Protein 2A38 (pdb70)

Foldseek 3Di:
DDFFWKDWPFFWEADEEEAQAKDKTKTAMDGPPFWDKFKAFPPHTDDCVNQNQWDWDAPPRMTMIMRRGDHQVPWHKMKMWTGDPVYIDMGIYTYHYDYDWDWKDWPDFWEADEEEFFDKDKTKTFIDIPVRKDKFKDFQRHTDDDDPQWHWDDDHRMIMIIGRTDHQVRWGKMKMWIGDPVDIDMGIYTYGYD/DDWFWKDWPFFWEAAEAEAFAKDKTKTFIDIPPFWDKFKDFPNHTDDCVVAPPWDWDADPRMTMTMHHGDHQVNWHKMKMKTGDDVGIDMGIYTYHYDHDWFWKDWPAFFEADAEEFFDKDKTKTFIDTVPFWDKFKAWQRHTDDADQQWHWDDDHSMIMTIGNTDHQVRWTKMKMWTGDPVDIDMGIYTYHYD/DDWFWKDWPAFWEAEEEEAFAKDKTKTAMDTPPFWDKFKDDPRDTDDCVRQPPWDWDDDDSMTMIMHHGHHQVNWDKMKMWTGDPVGIDMGMYTYHYDHDWFWKDWPAFWEADEEEFFAKDKTKIFIDTVPFWDKFKDFQRHGDDDDPQWDWDDDHRMIMIMGRTDHQVRWGKMKMKTGDPPYIDMHIYTYGYD

Sequence (582 aa):
MTTQAPTFTQPLQSVVVLEGSTATFEAHISGFPVPEVSWFRDGQVISTSTLPGVQISFSDGRAKLTIPAVTKANSGRYSLKATNGSGQATSTAELLVKAETAPPNFVQRLQSMTVRQGSQVRLQVRVTGIPTPVVKFYRDGAEIQSSLDFQISQEGDLYSLLIAEAYPEDSGTYSVNATNSVGRATSTAELLVQMTTQAPTFTQPLQSVVVLEGSTATFEAHISGFPVPEVSWFRDGQVISTSTLPGVQISFSDGRAKLTIPAVTKANSGRYSLKATNGSGQATSTAELLVKAETAPPNFVQRLQSMTVRQGSQVRLQVRVTGIPTPVVKFYRDGAEIQSSLDFQISQEGDLYSLLIAEAYPEDSGTYSVNATNSVGRATSTAELLVQMTTQAPTFTQPLQSVVVLEGSTATFEAHISGFPVPEVSWFRDGQVISTSTLPGVQISFSDGRAKLTIPAVTKANSGRYSLKATNGSGQATSTAELLVKAETAPPNFVQRLQSMTVRQGSQVRLQVRVTGIPTPVVKFYRDGAEIQSSLDFQISQEGDLYSLLIAEAYPEDSGTYSVNATNSVGRATSTAELLVQ

Nearest PDB structures (foldseek):
  1ya5-assembly1_B  TM=7.330E-01  e=1.307E-39  Homo sapiens
  6sdb-assembly4_D  TM=9.799E-01  e=5.082E-18  Homo sapiens
  2rjm-assembly1_A  TM=4.992E-01  e=3.955E-24  Oryctolagus cuniculus
  2rik-assembly1_A  TM=5.000E-01  e=7.790E-24  Oryctolagus cuniculus
  8p35-assembly1_A  TM=9.309E-01  e=1.216E-11  Homo sapiens

B-factor: mean 29.15, std 10.96, range [8.26, 75.5]

Secondary structure (DSSP, 8-state):
---EEEEEEE----EEEETTS-EEEEEEEEEESPPEEEEEESSSB--TTTSTT-EEEEETTEEEEEESS--GGG-EEEEEEEEETTEEEEEEEEEEEEPP-EEEEEEE----EEE-TTEEEEEEEEEEEESPPEEEEEETTEE---SSSEEEEEETTEEEEEEEEE-GGG-EEEEEEEEETTEEEEEEEEEEE-/---EEEEEEE----EEEETTS-EEEEEEEEEESPPEEEEEESSSB--TTTSTT-EEEEETTEEEEEESS--GGG-EEEEEEEEETTEEEEEEEEEEEESS-EEEEEEE----EEE-TT--EEEEEEEEEESPPEEEEEETTEEP---SSSEEEEETTEEEEEESS--GGG-EEEEEEEEETTEEEEEEEEEEE-/---EEEEEEE----EEEETTS-EEEEEEEEEESPPEEEEEETTEE--TTTSTT-EEEEETTEEEEEESS--GGG-EEEEEEEEETTEEEEEEEEEEEESB-EEEEEEE----EEE-TT--EEEEEEEEEESPPEEEEEETTEEPPPSSSEEEEEETTEEEEEESS--GGG-EEEEEEEEETTEEEEEEEEEEE-

Organism: Homo sapiens (NCBI:txid9606)

CATH classification: 2.60.40.10 (+1 more: 2.60.40.10)

Radius of gyration: 36.1 Å; Cα contacts (8 Å, |Δi|>4): 1527; chains: 3; bounding box: 76×88×104 Å

InterPro domains:
  IPR000719 Protein kinase domain [PF00069] (32179-32432)
  IPR000719 Protein kinase domain [PS50011] (32178-32432)
  IPR003598 Immunoglobulin subtype 2 [SM00408] (18-87)
  IPR003598 Immunoglobulin subtype 2 [SM00408] (116-183)
  IPR003598 Immunoglobulin subtype 2 [SM00408] (955-1022)
  IPR003598 Immunoglobulin subtype 2 [SM00408] (1094-1163)
  IPR003598 Immunoglobulin subtype 2 [SM00408] (1303-1371)
  IPR003598 Immunoglobulin subtype 2 [SM00408] (1469-1537)
  IPR003598 Immunoglobulin subtype 2 [SM00408] (1568-1637)
  IPR003598 Immunoglobulin subtype 2 [SM00408] (1853-1919)
  IPR003598 Immunoglobulin subtype 2 [SM00408] (2187-2253)
  IPR003598 Immunoglobulin subtype 2 [SM00408] (2279-2345)
  IPR003598 Immunoglobulin subtype 2 [SM00408] (2457-2523)
  IPR003598 Immunoglobulin subtype 2 [SM00408] (2632-2698)
  IPR003598 Immunoglobulin subtype 2 [SM00408] (3070-3136)
  IPR003598 Immunoglobulin subtype 2 [SM00408] (3251-3318)
  IPR003598 Immunoglobulin subtype 2 [SM00408] (3357-3423)
  IPR003598 Immunoglobulin subtype 2 [SM00408] (3515-3582)
  IPR003598 Immunoglobulin subtype 2 [SM00408] (3633-3701)
  IPR003598 Immunoglobulin subtype 2 [SM00408] (4301-4367)

GO terms:
  GO:0004713 protein tyrosine kinase activity (F, IDA)
  GO:0035995 detection of muscle stretch (P, IDA)
  GO:0030018 Z disc (C, IDA)
  GO:0005576 extracellular region (C, TAS)
  GO:0005829 cytosol (C, TAS)
  GO:0042802 identical protein binding (F, IPI)
  GO:0005515 protein binding (F, IPI)
  GO:0051015 actin filament binding (F, IDA)
  GO:0097493 structural molecule activity conferring elasticity (F, IDA)
  GO:0004674 protein serine/threonine kinase activity (F, IDA)
  GO:0031674 I band (C, IDA)
  GO:0005509 calcium ion binding (F, IDA)
  GO:0000794 condensed nuclear chromosome (C, IDA)
  GO:0005865 striated muscle thin filament (C, IDA)
  GO:0031430 M band (C, IDA)
  GO:0042805 actinin binding (F, IDA)
  GO:0051592 response to calcium ion (P, IDA)
  GO:0007076 mitotic chromosome condensation (P, IEP)
  GO:0097493 structural molecule activity conferring elasticity (F, TAS)
  GO:0035995 detection of muscle stretch (P, TAS)

Solvent-accessible surface area: 30544 Å² total; per-residue (Å²): 195,105,86,83,43,14,55,39,82,99,65,10,129,78,49,97,12,85,44,46,45,93,3,59,3,53,0,61,10,38,14,68,76,104,6,146,39,39,6,41,53,92,71,126,84,8,42,98,94,83,11,101,44,7,109,76,59,69,70,146,24,101,0,50,1,22,4,51,65,2,66,115,80,18,32,23,161,0,19,0,76,0,54,23,86,59,28,113,18,70,12,69,6,87,0,90,15,122,33,66,75,34,78,9,81,19,93,64,166,13,119,75,15,49,0,83,98,14,0,21,0,60,5,47,0,87,4,50,17,73,63,108,11,90,20,94,10,54,78,93,65,65,99,17,144,78,60,117,42,28,85,59,50,98,148,55,62,44,22,8,1,31,0,26,14,0,47,62,119,19,33,13,44,3,23,0,39,0,53,24,97,69,25,178,22,76,6,82,8,73,1,80,12,120,179,109,83,76,40,1,49,32,87,53,78,12,50,72,34,65,14,49,81,52,41,84,4,62,3,57,1,32,12,43,27,76,67,114,8,148,34,37,4,25,65,77,72,115,89,14,42,96,96,94,26,104,41,5,122,72,62,63,75,143,22,101,0,78,0,25,2,50,56,1,69,108,76,22,28,27,102,0,21,0,73,0,55,20,78,30,3,50,0,12,8,38,6,98,2,78,1,90,76,136,59,37,76,9,84,18,92,73,112,10,124,75,56,93,28,178,100,35,40,119,1,116,7,54,0,70,5,52,12,10,60,113,8,93,20,88,7,52,62,92,63,66,83,19,124,63,60,171,83,26,76,46,48,93,55,44,34,40,21,12,0,29,1,52,104,0,82,49,124,12,35,10,54,2,18,0,24,0,33,19,102,68,20,173,21,74,1,74,7,61,2,83,9,141,194,114,85,110,33,7,61,34,87,53,67,10,76,63,28,64,9,32,38,50,46,84,3,48,2,40,0,18,12,42,24,64,69,102,7,141,33,36,4,36,59,132,64,129,78,8,45,87,109,74,25,106,45,7,127,72,60,65,74,107,22,33,0,35,0,25,3,48,58,1,22,118,86,18,41,26,159,0,21,0,71,0,55,20,84,55,24,112,18,66,11,66,11,69,1,66,8,92,34,78,25,39,76,10,80,16,92,68,121,12,140,74,62,82,24,178,103,35,43,117,2,137,7,38,0,75,2,49,12,20,58,104,6,84,8,66,6,40,65,80,65,61,97,19,103,8,38,59,82,28,21,11,29,46,42,44,56,37,12,10,1,49,0,31,92,0,86,57,140,13,27,12,54,4,20,0,50,0,61,17,100,29,27,202,26,68,1,82,6,86,3,95,4,124

Structure (mmCIF, N/CA/C/O backbone):
data_2A38
#
_entry.id   2A38
#
_cell.length_a   55.406
_cell.length_b   56.294
_cell.length_c   74.414
_cell.angle_alpha   71.96
_cell.angle_beta   88.49
_cell.angle_gamma   75.41
#
_symmetry.space_group_name_H-M   'P 1'
#
loop_
_entity.id
_entity.type
_entity.pdbx_description
1 polymer Titin
2 non-polymer 'CADMIUM ION'
3 water water
#
loop_
_atom_site.group_PDB
_atom_site.id
_atom_site.type_symbol
_atom_site.label_atom_id
_atom_site.label_alt_id
_atom_site.label_comp_id
_atom_site.label_asym_id
_atom_site.label_entity_id
_atom_site.label_seq_id
_atom_site.pdbx_PDB_ins_code
_atom_site.Cartn_x
_atom_site.Cartn_y
_atom_site.Cartn_z
_atom_site.occupancy
_atom_site.B_iso_or_equiv
_atom_site.auth_seq_id
_atom_site.auth_comp_id
_atom_site.auth_asym_id
_atom_site.auth_atom_id
_atom_site.pdbx_PDB_model_num
ATOM 1 N N . MET A 1 1 ? -2.613 -0.925 -25.186 1.00 57.38 1 MET A N 1
ATOM 2 C CA . MET A 1 1 ? -3.412 -2.069 -24.669 1.00 55.69 1 MET A CA 1
ATOM 3 C C . MET A 1 1 ? -4.723 -1.612 -24.045 1.00 53.44 1 MET A C 1
ATOM 4 O O . MET A 1 1 ? -5.098 -0.443 -24.143 1.00 53.62 1 MET A O 1
ATOM 9 N N . THR A 1 2 ? -5.408 -2.539 -23.389 1.00 50.46 2 THR A N 1
ATOM 10 C CA . THR A 1 2 ? -6.710 -2.268 -22.784 1.00 47.67 2 THR A CA 1
ATOM 11 C C . THR A 1 2 ? -6.731 -1.471 -21.489 1.00 43.60 2 THR A C 1
ATOM 12 O O . THR A 1 2 ? -5.939 -1.731 -20.578 1.00 43.15 2 THR A O 1
ATOM 16 N N . THR A 1 3 ? -7.650 -0.507 -21.411 1.00 38.62 3 THR A N 1
ATOM 17 C CA . THR A 1 3 ? -7.816 0.275 -20.192 1.00 35.12 3 THR A CA 1
ATOM 18 C C . THR A 1 3 ? -8.402 -0.738 -19.213 1.00 33.29 3 THR A C 1
ATOM 19 O O . THR A 1 3 ? -9.150 -1.632 -19.610 1.00 32.45 3 THR A O 1
ATOM 23 N N . GLN A 1 4 ? -8.082 -0.602 -17.936 1.00 30.67 4 GLN A N 1
ATOM 24 C CA . GLN A 1 4 ? -8.564 -1.564 -16.969 1.00 27.61 4 GLN A CA 1
ATOM 25 C C . GLN A 1 4 ? -8.632 -0.981 -15.568 1.00 24.22 4 GLN A C 1
ATOM 26 O O . GLN A 1 4 ? -7.683 -0.343 -15.109 1.00 21.81 4 GLN A O 1
ATOM 32 N N . ALA A 1 5 ? -9.768 -1.189 -14.905 1.00 21.97 5 ALA A N 1
ATOM 33 C CA . ALA A 1 5 ? -9.973 -0.690 -13.549 1.00 20.38 5 ALA A CA 1
ATOM 34 C C . ALA A 1 5 ? -8.910 -1.310 -12.644 1.00 19.34 5 ALA A C 1
ATOM 35 O O . ALA A 1 5 ? -8.353 -2.363 -12.961 1.00 19.44 5 ALA A O 1
ATOM 37 N N . PRO A 1 6 ? -8.611 -0.664 -11.507 1.00 18.95 6 PRO A N 1
ATOM 38 C CA . PRO A 1 6 ? -7.602 -1.171 -10.577 1.00 18.37 6 PRO A CA 1
ATOM 39 C C . PRO A 1 6 ? -7.961 -2.525 -9.987 1.00 18.55 6 PRO A C 1
ATOM 40 O O . PRO A 1 6 ? -9.120 -2.796 -9.689 1.00 18.32 6 PRO A O 1
ATOM 44 N N . THR A 1 7 ? -6.951 -3.360 -9.792 1.00 19.01 7 THR A N 1
ATOM 45 C CA . THR A 1 7 ? -7.154 -4.694 -9.244 1.00 21.31 7 THR A CA 1
ATOM 46 C C . THR A 1 7 ? -5.927 -5.071 -8.423 1.00 20.85 7 THR A C 1
ATOM 47 O O . THR A 1 7 ? -4.803 -4.680 -8.759 1.00 19.46 7 THR A O 1
ATOM 51 N N . PHE A 1 8 ? -6.140 -5.814 -7.342 1.00 18.75 8 PHE A N 1
ATOM 52 C CA . PHE A 1 8 ? -5.020 -6.258 -6.536 1.00 17.89 8 PHE A CA 1
ATOM 53 C C . PHE A 1 8 ? -4.677 -7.677 -6.935 1.00 18.50 8 PHE A C 1
ATOM 54 O O . PHE A 1 8 ? -5.450 -8.596 -6.696 1.00 19.26 8 PHE A O 1
ATOM 62 N N . THR A 1 9 ? -3.529 -7.861 -7.567 1.00 19.17 9 THR A N 1
ATOM 63 C CA . THR A 1 9 ? -3.149 -9.206 -7.950 1.00 20.83 9 THR A CA 1
ATOM 64 C C . THR A 1 9 ? -2.586 -9.913 -6.718 1.00 20.08 9 THR A C 1
ATOM 65 O O . THR A 1 9 ? -2.486 -11.135 -6.681 1.00 21.80 9 THR A O 1
ATOM 69 N N . GLN A 1 10 ? -2.231 -9.121 -5.711 1.00 20.71 10 GLN A N 1
ATOM 70 C CA . GLN A 1 10 ? -1.722 -9.615 -4.425 1.00 20.60 10 GLN A CA 1
ATOM 71 C C . GLN A 1 10 ? -2.254 -8.637 -3.389 1.00 20.95 10 GLN A C 1
ATOM 72 O O . GLN A 1 10 ? -1.865 -7.469 -3.370 1.00 21.00 10 GLN A O 1
ATOM 78 N N . PRO A 1 11 ? -3.166 -9.095 -2.518 1.00 21.29 11 PRO A N 1
ATOM 79 C CA . PRO A 1 11 ? -3.724 -8.197 -1.503 1.00 20.84 11 PRO A CA 1
ATOM 80 C C . PRO A 1 11 ? -2.819 -8.006 -0.301 1.00 21.37 11 PRO A C 1
ATOM 81 O O . PRO A 1 11 ? -1.797 -8.681 -0.162 1.00 19.98 11 PRO A O 1
ATOM 85 N N . LEU A 1 12 ? -3.202 -7.071 0.560 1.00 22.24 12 LEU A N 1
ATOM 86 C CA . LEU A 1 12 ? -2.446 -6.808 1.769 1.00 24.88 12 LEU A CA 1
ATOM 87 C C . LEU A 1 12 ? -2.701 -7.975 2.705 1.00 28.29 12 LEU A C 1
ATOM 88 O O . LEU A 1 12 ? -3.824 -8.483 2.767 1.00 28.56 12 LEU A O 1
ATOM 93 N N . GLN A 1 13 ? -1.664 -8.402 3.421 1.00 31.00 13 GLN A N 1
ATOM 94 C CA . GLN A 1 13 ? -1.802 -9.496 4.375 1.00 34.52 13 GLN A CA 1
ATOM 95 C C . GLN A 1 13 ? -1.635 -8.948 5.791 1.00 34.03 13 GLN A C 1
ATOM 96 O O . GLN A 1 13 ? -0.681 -8.224 6.080 1.00 34.37 13 GLN A O 1
ATOM 102 N N . SER A 1 14 ? -2.582 -9.268 6.665 1.00 34.74 14 SER A N 1
ATOM 103 C CA . SER A 1 14 ? -2.504 -8.818 8.046 1.00 35.51 14 SER A CA 1
ATOM 104 C C . SER A 1 14 ? -1.210 -9.359 8.630 1.00 36.52 14 SER A C 1
ATOM 105 O O . SER A 1 14 ? -0.759 -10.442 8.254 1.00 36.79 14 SER A O 1
ATOM 108 N N . VAL A 1 15 ? -0.609 -8.610 9.548 1.00 37.61 15 VAL A N 1
ATOM 109 C CA . VAL A 1 15 ? 0.643 -9.044 10.139 1.00 37.86 15 VAL A CA 1
ATOM 110 C C . VAL A 1 15 ? 0.798 -8.713 11.625 1.00 38.23 15 VAL A C 1
ATOM 111 O O . VAL A 1 15 ? 0.393 -7.647 12.096 1.00 37.01 15 VAL A O 1
ATOM 115 N N . VAL A 1 16 ? 1.365 -9.662 12.361 1.00 38.97 16 VAL A N 1
ATOM 116 C CA . VAL A 1 16 ? 1.627 -9.488 13.782 1.00 39.48 16 VAL A CA 1
ATOM 117 C C . VAL A 1 16 ? 3.122 -9.251 13.882 1.00 39.00 16 VAL A C 1
ATOM 118 O O . VAL A 1 16 ? 3.925 -10.136 13.584 1.00 37.80 16 VAL A O 1
ATOM 122 N N . VAL A 1 17 ? 3.492 -8.045 14.283 1.00 39.39 17 VAL A N 1
ATOM 123 C CA . VAL A 1 17 ? 4.893 -7.703 14.400 1.00 40.55 17 VAL A CA 1
ATOM 124 C C . VAL A 1 17 ? 5.284 -7.422 15.851 1.00 40.73 17 VAL A C 1
ATOM 125 O O . VAL A 1 17 ? 4.475 -6.964 16.660 1.00 40.05 17 VAL A O 1
ATOM 129 N N . LEU A 1 18 ? 6.542 -7.715 16.159 1.00 41.64 18 LEU A N 1
ATOM 130 C CA . LEU A 1 18 ? 7.109 -7.523 17.486 1.00 41.78 18 LEU A CA 1
ATOM 131 C C . LEU A 1 18 ? 7.582 -6.080 17.642 1.00 42.07 18 LEU A C 1
ATOM 132 O O . LEU A 1 18 ? 8.304 -5.573 16.787 1.00 42.39 18 LEU A O 1
ATOM 137 N N . GLU A 1 19 ? 7.176 -5.418 18.722 1.00 42.21 19 GLU A N 1
ATOM 138 C CA . GLU A 1 19 ? 7.589 -4.038 18.958 1.00 43.56 19 GLU A CA 1
ATOM 139 C C . GLU A 1 19 ? 9.036 -3.795 18.571 1.00 43.55 19 GLU A C 1
ATOM 140 O O . GLU A 1 19 ? 9.901 -4.638 18.806 1.00 43.81 19 GLU A O 1
ATOM 146 N N . GLY A 1 20 ? 9.303 -2.630 17.996 1.00 43.04 20 GLY A N 1
ATOM 147 C CA . GLY A 1 20 ? 10.661 -2.307 17.612 1.00 43.08 20 GLY A CA 1
ATOM 148 C C . GLY A 1 20 ? 11.140 -2.993 16.351 1.00 43.08 20 GLY A C 1
ATOM 149 O O . GLY A 1 20 ? 12.130 -2.562 15.764 1.00 44.03 20 GLY A O 1
ATOM 150 N N . SER A 1 21 ? 10.469 -4.067 15.937 1.00 42.52 21 SER A N 1
ATOM 151 C CA . SER A 1 21 ? 10.859 -4.760 14.712 1.00 42.46 21 SER A CA 1
ATOM 152 C C . SER A 1 21 ? 10.301 -3.963 13.542 1.00 42.13 21 SER A C 1
ATOM 153 O O . SER A 1 21 ? 9.520 -3.027 13.736 1.00 41.60 21 SER A O 1
ATOM 156 N N . THR A 1 22 ? 10.707 -4.324 12.331 1.00 41.63 22 THR A N 1
ATOM 157 C CA . THR A 1 22 ? 10.229 -3.624 11.146 1.00 41.96 22 THR A CA 1
ATOM 158 C C . THR A 1 22 ? 8.943 -4.273 10.652 1.00 40.18 22 THR A C 1
ATOM 159 O O . THR A 1 22 ? 8.814 -5.497 10.658 1.00 39.55 22 THR A O 1
ATOM 163 N N . ALA A 1 23 ? 7.986 -3.445 10.244 1.00 39.37 23 ALA A N 1
ATOM 164 C CA . ALA A 1 23 ? 6.708 -3.943 9.735 1.00 38.63 23 ALA A CA 1
ATOM 165 C C . ALA A 1 23 ? 6.558 -3.547 8.277 1.00 37.66 23 ALA A C 1
ATOM 166 O O . ALA A 1 23 ? 6.846 -2.410 7.895 1.00 36.03 23 ALA A O 1
ATOM 168 N N . THR A 1 24 ? 6.109 -4.495 7.464 1.00 37.31 24 THR A N 1
ATOM 169 C CA . THR A 1 24 ? 5.932 -4.231 6.052 1.00 36.31 24 THR A CA 1
ATOM 170 C C . THR A 1 24 ? 4.621 -4.739 5.482 1.00 35.20 24 THR A C 1
ATOM 171 O O . THR A 1 24 ? 4.246 -5.903 5.662 1.00 35.67 24 THR A O 1
ATOM 175 N N . PHE A 1 25 ? 3.928 -3.830 4.806 1.00 32.97 25 PHE A N 1
ATOM 176 C CA 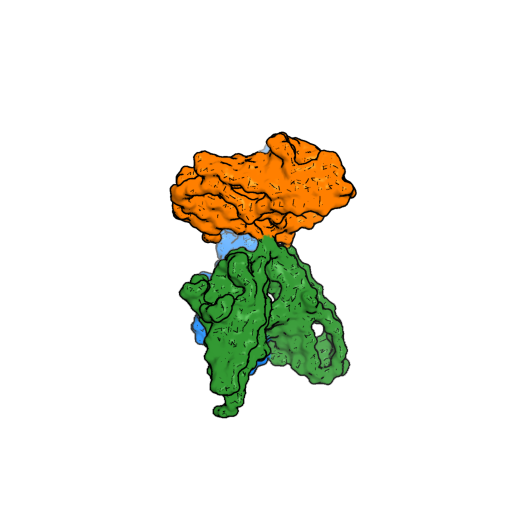. PHE A 1 25 ? 2.683 -4.114 4.114 1.00 28.81 25 PHE A CA 1
ATOM 177 C C . PHE A 1 25 ? 3.078 -3.996 2.646 1.00 27.06 25 PHE A C 1
ATOM 178 O O . PHE A 1 25 ? 3.729 -3.032 2.255 1.00 25.84 25 PHE A O 1
ATOM 186 N N . GLU A 1 26 ? 2.712 -4.984 1.841 1.00 25.40 26 GLU A N 1
ATOM 187 C CA . GLU A 1 26 ? 3.040 -4.960 0.426 1.00 25.21 26 GLU A CA 1
ATOM 188 C C . GLU A 1 26 ? 1.845 -5.471 -0.369 1.00 23.97 26 GLU A C 1
ATOM 189 O O . GLU A 1 26 ? 1.086 -6.311 0.103 1.00 23.79 26 GLU A O 1
ATOM 195 N N . ALA A 1 27 ? 1.678 -4.957 -1.579 1.00 21.83 27 ALA A N 1
ATOM 196 C CA . ALA A 1 27 ? 0.575 -5.367 -2.417 1.00 19.99 27 ALA A CA 1
ATOM 197 C C . ALA A 1 27 ? 0.970 -5.195 -3.865 1.00 20.29 27 ALA A C 1
ATOM 198 O O . ALA A 1 27 ? 1.865 -4.428 -4.179 1.00 21.32 27 ALA A O 1
ATOM 200 N N . HIS A 1 28 ? 0.316 -5.933 -4.744 1.00 20.20 28 HIS A N 1
ATOM 201 C CA . HIS A 1 28 ? 0.573 -5.814 -6.161 1.00 20.88 28 HIS A CA 1
ATOM 202 C C . HIS A 1 28 ? -0.700 -5.296 -6.757 1.00 20.55 28 HIS A C 1
ATOM 203 O O . HIS A 1 28 ? -1.773 -5.864 -6.557 1.00 19.91 28 HIS A O 1
ATOM 210 N N . ILE A 1 29 ? -0.576 -4.204 -7.487 1.00 19.96 29 ILE A N 1
ATOM 211 C CA . ILE A 1 29 ? -1.728 -3.586 -8.092 1.00 21.58 29 ILE A CA 1
ATOM 212 C C . ILE A 1 29 ? -1.589 -3.561 -9.597 1.00 22.02 29 ILE A C 1
ATOM 213 O O . ILE A 1 29 ? -0.524 -3.237 -10.131 1.00 21.36 29 ILE A O 1
ATOM 218 N N . SER A 1 30 ? -2.675 -3.910 -10.272 1.00 21.05 30 SER A N 1
ATOM 219 C CA . SER A 1 30 ? -2.702 -3.910 -11.718 1.00 23.12 30 SER A CA 1
ATOM 220 C C . SER A 1 30 ? -3.698 -2.827 -12.146 1.00 21.58 30 SER A C 1
ATOM 221 O O . SER A 1 30 ? -4.469 -2.335 -11.332 1.00 21.88 30 SER A O 1
ATOM 224 N N . GLY A 1 31 ? -3.677 -2.447 -13.416 1.00 22.26 31 GLY A N 1
ATOM 225 C CA . GLY A 1 31 ? -4.592 -1.426 -13.895 1.00 20.84 31 GLY A CA 1
ATOM 226 C C . GLY A 1 31 ? -4.001 -0.635 -15.048 1.00 22.02 31 GLY A C 1
ATOM 227 O O . GLY A 1 31 ? -2.782 -0.527 -15.183 1.00 22.37 31 GLY A O 1
ATOM 228 N N . PHE A 1 32 ? -4.857 -0.087 -15.900 1.00 21.91 32 PHE A N 1
ATOM 229 C CA . PHE A 1 32 ? -4.363 0.699 -17.015 1.00 21.87 32 PHE A CA 1
ATOM 230 C C . PHE A 1 32 ? -5.330 1.818 -17.381 1.00 21.83 32 PHE A C 1
ATOM 231 O O . PHE A 1 32 ? -6.500 1.565 -17.655 1.00 20.81 32 PHE A O 1
ATOM 239 N N . PRO A 1 33 ? -4.853 3.078 -17.382 1.00 22.52 33 PRO A N 1
ATOM 240 C CA . PRO A 1 33 ? -3.480 3.499 -17.065 1.00 22.03 33 PRO A CA 1
ATOM 241 C C . PRO A 1 33 ? -3.095 3.123 -15.630 1.00 22.26 33 PRO A C 1
ATOM 242 O O . PRO A 1 33 ? -3.967 2.814 -14.818 1.00 22.70 33 PRO A O 1
ATOM 246 N N . VAL A 1 34 ? -1.801 3.148 -15.315 1.00 21.67 34 VAL A N 1
ATOM 247 C CA . VAL A 1 34 ? -1.359 2.802 -13.962 1.00 22.38 34 VAL A CA 1
ATOM 248 C C . VAL A 1 34 ? -2.086 3.664 -12.939 1.00 22.62 34 VAL A C 1
ATOM 249 O O . VAL A 1 34 ? -2.054 4.888 -13.005 1.00 22.68 34 VAL A O 1
ATOM 253 N N . PRO A 1 35 ? -2.733 3.028 -11.957 1.00 22.90 35 PRO A N 1
ATOM 254 C CA . PRO A 1 35 ? -3.466 3.792 -10.948 1.00 22.60 35 PRO A CA 1
ATOM 255 C C . PRO A 1 35 ? -2.654 4.639 -9.987 1.00 23.30 35 PRO A C 1
ATOM 256 O O . PRO A 1 35 ? -1.464 4.407 -9.791 1.00 23.00 35 PRO A O 1
ATOM 260 N N . GLU A 1 36 ? -3.317 5.640 -9.411 1.00 24.56 36 GLU A N 1
ATOM 261 C CA . GLU A 1 36 ? -2.710 6.496 -8.408 1.00 27.58 36 GLU A CA 1
ATOM 262 C C . GLU A 1 36 ? -2.950 5.737 -7.107 1.00 27.63 36 GLU A C 1
ATOM 263 O O . GLU A 1 36 ? -4.072 5.283 -6.843 1.00 26.94 36 GLU A O 1
ATOM 269 N N . VAL A 1 37 ? -1.905 5.613 -6.296 1.00 25.87 37 VAL A N 1
ATOM 270 C CA . VAL A 1 37 ? -1.986 4.873 -5.044 1.00 24.84 37 VAL A CA 1
ATOM 271 C C . VAL A 1 37 ? -1.878 5.745 -3.798 1.00 24.86 37 VAL A C 1
ATOM 272 O O . VAL A 1 37 ? -1.133 6.720 -3.762 1.00 25.87 37 VAL A O 1
ATOM 276 N N . SER A 1 38 ? -2.619 5.372 -2.765 1.00 24.33 38 SER A N 1
ATOM 277 C CA . SER A 1 38 ? -2.629 6.130 -1.531 1.00 24.18 38 SER A CA 1
ATOM 278 C C . SER A 1 38 ? -2.893 5.220 -0.334 1.00 23.63 38 SER A C 1
ATOM 279 O O . SER A 1 38 ? -3.736 4.333 -0.400 1.00 23.79 38 SER A O 1
ATOM 282 N N . TRP A 1 39 ? -2.169 5.436 0.760 1.00 24.51 39 TRP A N 1
ATOM 283 C CA . TRP A 1 39 ? -2.340 4.628 1.971 1.00 22.98 39 TRP A CA 1
ATOM 284 C C . TRP A 1 39 ? -3.162 5.363 3.023 1.00 24.48 39 TRP A C 1
ATOM 285 O O . TRP A 1 39 ? -3.173 6.586 3.056 1.00 25.87 39 TRP A O 1
ATOM 296 N N . PHE A 1 40 ? -3.858 4.620 3.876 1.00 27.05 40 PHE A N 1
ATOM 297 C CA . PHE A 1 40 ? -4.671 5.231 4.932 1.00 30.53 40 PHE A CA 1
ATOM 298 C C . PHE A 1 40 ? -4.594 4.422 6.211 1.00 33.62 40 PHE A C 1
ATOM 299 O O . PHE A 1 40 ? -4.258 3.237 6.197 1.00 32.96 40 PHE A O 1
ATOM 307 N N . ARG A 1 41 ? -4.909 5.069 7.324 1.00 38.76 41 ARG A N 1
ATOM 308 C CA . ARG A 1 41 ? -4.937 4.378 8.598 1.00 44.06 41 ARG A CA 1
ATOM 309 C C . ARG A 1 41 ? -6.146 4.859 9.368 1.00 46.95 41 ARG A C 1
ATOM 310 O O . ARG A 1 41 ? -6.217 6.023 9.757 1.00 47.27 41 ARG A O 1
ATOM 318 N N . ASP A 1 42 ? -7.100 3.956 9.572 1.00 51.18 42 ASP A N 1
ATOM 319 C CA . ASP A 1 42 ? -8.328 4.278 10.282 1.00 55.10 42 ASP A CA 1
ATOM 320 C C . ASP A 1 42 ? -9.053 5.447 9.607 1.00 56.76 42 ASP A C 1
ATOM 321 O O . ASP A 1 42 ? -9.527 6.372 10.271 1.00 57.58 42 ASP A O 1
ATOM 326 N N . GLY A 1 43 ? -9.122 5.401 8.278 1.00 57.42 43 GLY A N 1
ATOM 327 C CA . GLY A 1 43 ? -9.805 6.442 7.529 1.00 57.80 43 GLY A CA 1
ATOM 328 C C . GLY A 1 43 ? -9.064 7.752 7.326 1.00 58.19 43 GLY A C 1
ATOM 329 O O . GLY A 1 43 ? -9.689 8.769 7.019 1.00 59.40 43 GLY A O 1
ATOM 330 N N . GLN A 1 44 ? -7.742 7.747 7.481 1.00 57.41 44 GLN A N 1
ATOM 331 C CA . GLN A 1 44 ? -6.962 8.967 7.301 1.00 56.11 44 GLN A CA 1
ATOM 332 C C . GLN A 1 44 ? -5.624 8.674 6.634 1.00 53.69 44 GLN A C 1
ATOM 333 O O . GLN A 1 44 ? -4.915 7.750 7.027 1.00 53.88 44 GLN A O 1
ATOM 339 N N . VAL A 1 45 ? -5.292 9.471 5.622 1.00 50.26 45 VAL A N 1
ATOM 340 C CA . VAL A 1 45 ? -4.064 9.295 4.848 1.00 47.89 45 VAL A CA 1
ATOM 341 C C . VAL A 1 45 ? -2.754 9.257 5.639 1.00 46.88 45 VAL A C 1
ATOM 342 O O . VAL A 1 45 ? -2.541 10.037 6.563 1.00 47.59 45 VAL A O 1
ATOM 346 N N . ILE A 1 46 ? -1.876 8.338 5.251 1.00 45.08 46 ILE A N 1
ATOM 347 C CA . ILE A 1 46 ? -0.581 8.170 5.894 1.00 42.69 46 ILE A CA 1
ATOM 348 C C . ILE A 1 46 ? 0.474 8.955 5.134 1.00 43.39 46 ILE A C 1
ATOM 349 O O . ILE A 1 46 ? 0.435 9.037 3.910 1.00 43.15 46 ILE A O 1
ATOM 354 N N . SER A 1 47 ? 1.422 9.528 5.865 1.00 45.07 47 SER A N 1
ATOM 355 C CA . SER A 1 47 ? 2.498 10.297 5.253 1.00 46.07 47 SER A CA 1
ATOM 356 C C . SER A 1 47 ? 3.633 10.456 6.251 1.00 47.71 47 SER A C 1
ATOM 357 O O . SER A 1 47 ? 3.499 10.076 7.417 1.00 47.51 47 SER A O 1
ATOM 360 N N . THR A 1 48 ? 4.751 11.009 5.791 1.00 49.38 48 THR A N 1
ATOM 361 C CA . THR A 1 48 ? 5.890 11.224 6.671 1.00 51.18 48 THR A CA 1
ATOM 362 C C . THR A 1 48 ? 5.635 12.508 7.435 1.00 52.02 48 THR A C 1
ATOM 363 O O . THR A 1 48 ? 6.093 13.580 7.048 1.00 52.58 48 THR A O 1
ATOM 367 N N . SER A 1 49 ? 4.877 12.370 8.515 1.00 53.13 49 SER A N 1
ATOM 368 C CA . SER A 1 49 ? 4.493 13.467 9.394 1.00 54.35 49 SER A CA 1
ATOM 369 C C . SER A 1 49 ? 3.323 12.912 10.191 1.00 54.58 49 SER A C 1
ATOM 370 O O . SER A 1 49 ? 3.175 13.188 11.381 1.00 55.32 49 SER A O 1
ATOM 373 N N . THR A 1 50 ? 2.499 12.121 9.508 1.00 54.53 50 THR A N 1
ATOM 374 C CA . THR A 1 50 ? 1.349 11.457 10.114 1.00 54.12 50 THR A CA 1
ATOM 375 C C . THR A 1 50 ? 1.921 10.256 10.851 1.00 53.64 50 THR A C 1
ATOM 376 O O . THR A 1 50 ? 1.484 9.915 11.950 1.00 53.60 50 THR A O 1
ATOM 380 N N . LEU A 1 51 ? 2.908 9.628 10.216 1.00 52.74 51 LEU A N 1
ATOM 381 C CA . LEU A 1 51 ? 3.604 8.465 10.753 1.00 51.52 51 LEU A CA 1
ATOM 382 C C . LEU A 1 51 ? 5.068 8.633 10.344 1.00 50.98 51 LEU A C 1
ATOM 383 O O . LEU A 1 51 ? 5.501 8.125 9.311 1.00 50.80 51 LEU A O 1
ATOM 388 N N . PRO A 1 52 ? 5.849 9.362 11.157 1.00 50.37 52 PRO A N 1
ATOM 389 C CA . PRO A 1 52 ? 7.271 9.615 10.892 1.00 49.56 52 PRO A CA 1
ATOM 390 C C . PRO A 1 52 ? 8.116 8.352 10.731 1.00 48.43 52 PRO A C 1
ATOM 391 O O . PRO A 1 52 ? 7.902 7.357 11.421 1.00 49.06 52 PRO A O 1
ATOM 395 N N . GLY A 1 53 ? 9.080 8.403 9.816 1.00 46.63 53 GLY A N 1
ATOM 396 C CA . GLY A 1 53 ? 9.936 7.257 9.576 1.00 44.29 53 GLY A CA 1
ATOM 397 C C . GLY A 1 53 ? 9.312 6.285 8.593 1.00 43.59 53 GLY A C 1
ATOM 398 O O . GLY A 1 53 ? 9.976 5.367 8.111 1.00 43.90 53 GLY A O 1
ATOM 399 N N . VAL A 1 54 ? 8.032 6.489 8.287 1.00 42.64 54 VAL A N 1
ATOM 400 C CA . VAL A 1 54 ? 7.317 5.617 7.360 1.00 41.34 54 VAL A CA 1
ATOM 401 C C . VAL A 1 54 ? 7.859 5.745 5.942 1.00 41.21 54 VAL A C 1
ATOM 402 O O . VAL A 1 54 ? 7.963 6.845 5.395 1.00 41.92 54 VAL A O 1
ATOM 406 N N . GLN A 1 55 ? 8.209 4.610 5.352 1.00 39.71 55 GLN A N 1
ATOM 407 C CA . GLN A 1 55 ? 8.743 4.590 4.001 1.00 37.71 55 GLN A CA 1
ATOM 408 C C . GLN A 1 55 ? 7.666 4.057 3.065 1.00 35.10 55 GLN A C 1
ATOM 409 O O . GLN A 1 55 ? 7.252 2.908 3.179 1.00 33.52 55 GLN A O 1
ATOM 415 N N . ILE A 1 56 ? 7.213 4.899 2.146 1.00 32.15 56 ILE A N 1
ATOM 416 C CA . ILE A 1 56 ? 6.188 4.498 1.196 1.00 30.88 56 ILE A CA 1
ATOM 417 C C . ILE A 1 56 ? 6.747 4.489 -0.216 1.00 30.52 56 ILE A C 1
ATOM 418 O O . ILE A 1 56 ? 7.441 5.421 -0.624 1.00 30.93 56 ILE A O 1
ATOM 423 N N . SER A 1 57 ? 6.450 3.430 -0.960 1.00 29.08 57 SER A N 1
ATOM 424 C CA . SER A 1 57 ? 6.925 3.323 -2.331 1.00 28.11 57 SER A CA 1
ATOM 425 C C . SER A 1 57 ? 5.919 2.609 -3.225 1.00 26.34 57 SER A C 1
ATOM 426 O O . SER A 1 57 ? 5.105 1.826 -2.743 1.00 23.54 57 SER A O 1
ATOM 429 N N . PHE A 1 58 ? 5.971 2.909 -4.524 1.00 26.25 58 PHE A N 1
ATOM 430 C CA . PHE A 1 58 ? 5.100 2.279 -5.518 1.00 26.75 58 PHE A CA 1
ATOM 431 C C . PHE A 1 58 ? 5.859 2.177 -6.829 1.00 27.72 58 PHE A C 1
ATOM 432 O O . PHE A 1 58 ? 5.952 3.144 -7.576 1.00 28.00 58 PHE A O 1
ATOM 440 N N . SER A 1 59 ? 6.399 0.994 -7.099 1.00 29.59 59 SER A N 1
ATOM 441 C CA . SER A 1 59 ? 7.180 0.756 -8.305 1.00 31.18 59 SER A CA 1
ATOM 442 C C . SER A 1 59 ? 6.902 -0.625 -8.881 1.00 31.45 59 SER A C 1
ATOM 443 O O . SER A 1 59 ? 6.669 -1.579 -8.141 1.00 31.07 59 SER A O 1
ATOM 446 N N . ASP A 1 60 ? 6.939 -0.721 -10.207 1.00 32.19 60 ASP A N 1
ATOM 447 C CA . ASP A 1 60 ? 6.690 -1.975 -10.915 1.00 31.86 60 ASP A CA 1
ATOM 448 C C . ASP A 1 60 ? 5.385 -2.623 -10.478 1.00 29.72 60 ASP A C 1
ATOM 449 O O . ASP A 1 60 ? 5.289 -3.850 -10.407 1.00 28.59 60 ASP A O 1
ATOM 454 N N . GLY A 1 61 ? 4.382 -1.799 -10.189 1.00 26.55 61 GLY A N 1
ATOM 455 C CA . GLY A 1 61 ? 3.098 -2.330 -9.770 1.00 24.96 61 GLY A CA 1
ATOM 456 C C . GLY A 1 61 ? 3.117 -2.890 -8.361 1.00 22.81 61 GLY A C 1
ATOM 457 O O . GLY A 1 61 ? 2.161 -3.522 -7.929 1.00 23.62 61 GLY A O 1
ATOM 458 N N . ARG A 1 62 ? 4.210 -2.656 -7.644 1.00 22.50 62 ARG A N 1
ATOM 459 C CA . ARG A 1 62 ? 4.345 -3.131 -6.278 1.00 22.28 62 ARG A CA 1
ATOM 460 C C . ARG A 1 62 ? 4.308 -1.944 -5.317 1.00 21.59 62 ARG A C 1
ATOM 461 O O . ARG A 1 62 ? 5.169 -1.074 -5.368 1.00 21.05 62 ARG A O 1
ATOM 469 N N . ALA A 1 63 ? 3.297 -1.896 -4.457 1.00 19.44 63 ALA A N 1
ATOM 470 C CA . ALA A 1 63 ? 3.185 -0.817 -3.481 1.00 20.51 63 ALA A CA 1
ATOM 471 C C . ALA A 1 63 ? 3.683 -1.366 -2.154 1.00 21.24 63 ALA A C 1
ATOM 472 O O . ALA A 1 63 ? 3.320 -2.472 -1.759 1.00 22.12 63 ALA A O 1
ATOM 474 N N . LYS A 1 64 ? 4.513 -0.592 -1.468 1.00 23.63 64 LYS A N 1
ATOM 475 C CA . LYS A 1 64 ? 5.058 -1.016 -0.191 1.00 24.79 64 LYS A CA 1
ATOM 476 C C . LYS A 1 64 ? 5.065 0.106 0.836 1.00 24.35 64 LYS A C 1
ATOM 477 O O . LYS A 1 64 ? 5.348 1.257 0.516 1.00 23.31 64 LYS A O 1
ATOM 483 N N . LEU A 1 65 ? 4.723 -0.251 2.070 1.00 24.34 65 LEU A N 1
ATOM 484 C CA . LEU A 1 65 ? 4.703 0.683 3.186 1.00 26.64 65 LEU A CA 1
ATOM 485 C C . LEU A 1 65 ? 5.512 0.030 4.296 1.00 29.02 65 LEU A C 1
ATOM 486 O O . LEU A 1 65 ? 5.128 -1.013 4.817 1.00 30.76 65 LEU A O 1
ATOM 491 N N . THR A 1 66 ? 6.633 0.638 4.656 1.00 31.57 66 THR A N 1
ATOM 492 C CA . THR A 1 66 ? 7.483 0.075 5.694 1.00 33.83 66 THR A CA 1
ATOM 493 C C . THR A 1 66 ? 7.655 0.991 6.890 1.00 33.85 66 THR A C 1
ATOM 494 O O . THR A 1 66 ? 7.932 2.179 6.739 1.00 33.24 66 THR A O 1
ATOM 498 N N . ILE A 1 67 ? 7.471 0.429 8.079 1.00 35.42 67 ILE A N 1
ATOM 499 C CA . ILE A 1 67 ? 7.661 1.176 9.312 1.00 37.36 67 ILE A CA 1
ATOM 500 C C . ILE A 1 67 ? 8.920 0.576 9.928 1.00 39.53 67 ILE A C 1
ATOM 501 O O . ILE A 1 67 ? 8.918 -0.586 10.330 1.00 39.36 67 ILE A O 1
ATOM 506 N N . PRO A 1 68 ? 10.023 1.349 9.970 1.00 41.90 68 PRO A N 1
ATOM 507 C CA . PRO A 1 68 ? 11.306 0.904 10.532 1.00 43.15 68 PRO A CA 1
ATOM 508 C C . PRO A 1 68 ? 11.180 0.307 11.937 1.00 43.92 68 PRO A C 1
ATOM 509 O O . PRO A 1 68 ? 11.268 -0.909 12.111 1.00 44.75 68 PRO A O 1
ATOM 513 N N . ALA A 1 69 ? 10.980 1.158 12.937 1.00 44.51 69 ALA A N 1
ATOM 514 C CA . ALA A 1 69 ? 10.827 0.685 14.310 1.00 44.95 69 ALA A CA 1
ATOM 515 C C . ALA A 1 69 ? 9.353 0.782 14.672 1.00 45.40 69 ALA A C 1
ATOM 516 O O . ALA A 1 69 ? 8.846 1.866 14.960 1.00 45.69 69 ALA A O 1
ATOM 518 N N . VAL A 1 70 ? 8.661 -0.350 14.652 1.00 45.87 70 VAL A N 1
ATOM 519 C CA . VAL A 1 70 ? 7.238 -0.359 14.962 1.00 47.17 70 VAL A CA 1
ATOM 520 C C . VAL A 1 70 ? 6.938 -0.134 16.435 1.00 47.06 70 VAL A C 1
ATOM 521 O O . VAL A 1 70 ? 7.604 -0.684 17.308 1.00 47.59 70 VAL A O 1
ATOM 525 N N . THR A 1 71 ? 5.923 0.677 16.702 1.00 46.95 71 THR A N 1
ATOM 526 C CA . THR A 1 71 ? 5.519 0.965 18.070 1.00 47.49 71 THR A CA 1
ATOM 527 C C . THR A 1 71 ? 4.095 0.451 18.267 1.00 47.82 71 THR A C 1
ATOM 528 O O . THR A 1 71 ? 3.375 0.235 17.293 1.00 48.06 71 THR A O 1
ATOM 532 N N . LYS A 1 72 ? 3.692 0.245 19.518 1.00 47.67 72 LYS A N 1
ATOM 533 C CA . LYS A 1 72 ? 2.349 -0.251 19.808 1.00 47.09 72 LYS A CA 1
ATOM 534 C C . LYS A 1 72 ? 1.283 0.724 19.331 1.00 46.51 72 LYS A C 1
ATOM 535 O O . LYS A 1 72 ? 0.130 0.347 19.123 1.00 46.42 72 LYS A O 1
ATOM 541 N N . ALA A 1 73 ? 1.677 1.979 19.157 1.00 45.10 73 ALA A N 1
ATOM 542 C CA . ALA A 1 73 ? 0.758 3.018 18.713 1.00 43.64 73 ALA A CA 1
ATOM 543 C C . ALA A 1 73 ? 0.504 2.968 17.204 1.00 42.59 73 ALA A C 1
ATOM 544 O O . ALA A 1 73 ? -0.264 3.767 16.674 1.00 42.85 73 ALA A O 1
ATOM 546 N N . ASN A 1 74 ? 1.148 2.025 16.519 1.00 41.34 74 ASN A N 1
ATOM 547 C CA . ASN A 1 74 ? 1.005 1.882 15.070 1.00 39.34 74 ASN A CA 1
ATOM 548 C C . ASN A 1 74 ? 0.033 0.788 14.633 1.00 38.29 74 ASN A C 1
ATOM 549 O O . ASN A 1 74 ? -0.407 0.768 13.488 1.00 38.38 74 ASN A O 1
ATOM 554 N N . SER A 1 75 ? -0.305 -0.127 15.531 1.00 37.55 75 SER A N 1
ATOM 555 C CA . SER A 1 75 ? -1.222 -1.191 15.158 1.00 36.99 75 SER A CA 1
ATOM 556 C C . SER A 1 75 ? -2.557 -0.592 14.702 1.00 36.00 75 SER A C 1
ATOM 557 O O . SER A 1 75 ? -2.793 0.606 14.843 1.00 34.23 75 SER A O 1
ATOM 560 N N . GLY A 1 76 ? -3.423 -1.425 14.139 1.00 35.64 76 GLY A N 1
ATOM 561 C CA . GLY A 1 76 ? -4.706 -0.937 13.672 1.00 34.74 76 GLY A CA 1
ATOM 562 C C . GLY A 1 76 ? -4.929 -1.338 12.234 1.00 35.04 76 GLY A C 1
ATOM 563 O O . GLY A 1 76 ? -4.213 -2.199 11.715 1.00 34.34 76 GLY A O 1
ATOM 564 N N . ARG A 1 77 ? -5.916 -0.720 11.588 1.00 34.80 77 ARG A N 1
ATOM 565 C CA . ARG A 1 77 ? -6.222 -1.027 10.198 1.00 34.01 77 ARG A CA 1
ATOM 566 C C . ARG A 1 77 ? -5.511 -0.125 9.219 1.00 31.15 77 ARG A C 1
ATOM 567 O O . ARG A 1 77 ? -5.575 1.097 9.321 1.00 31.73 77 ARG A O 1
ATOM 575 N N . TYR A 1 78 ? -4.831 -0.744 8.267 1.00 27.80 78 TYR A N 1
ATOM 576 C CA . TYR A 1 78 ? -4.132 -0.014 7.225 1.00 25.43 78 TYR A CA 1
ATOM 577 C C . TYR A 1 78 ? -4.776 -0.433 5.916 1.00 23.67 78 TYR A C 1
ATOM 578 O O . TYR A 1 78 ? -5.042 -1.615 5.703 1.00 22.79 78 TYR A O 1
ATOM 587 N N . SER A 1 79 ? -5.039 0.530 5.046 1.00 20.08 79 SER A N 1
ATOM 588 C CA . SER A 1 79 ? -5.640 0.211 3.770 1.00 19.28 79 SER A CA 1
ATOM 589 C C . SER A 1 79 ? -4.933 0.927 2.646 1.00 16.77 79 SER A C 1
ATOM 590 O O . SER A 1 79 ? -4.309 1.957 2.838 1.00 17.66 79 SER A O 1
ATOM 593 N N . LEU A 1 80 ? -5.044 0.355 1.462 1.00 16.78 80 LEU A N 1
ATOM 594 C CA . LEU A 1 80 ? -4.425 0.886 0.262 1.00 15.51 80 LEU A CA 1
ATOM 595 C C . LEU A 1 80 ? -5.510 1.126 -0.790 1.00 15.43 80 LEU A C 1
ATOM 596 O O . LEU A 1 80 ? -6.270 0.215 -1.101 1.00 17.62 80 LEU A O 1
ATOM 601 N N . LYS A 1 81 ? -5.613 2.353 -1.293 1.00 16.78 81 LYS A N 1
ATOM 602 C CA . LYS A 1 81 ? -6.586 2.686 -2.337 1.00 18.69 81 LYS A CA 1
ATOM 603 C C . LYS A 1 81 ? -5.863 2.894 -3.662 1.00 17.96 81 LYS A C 1
ATOM 604 O O . LYS A 1 81 ? -4.844 3.568 -3.711 1.00 16.96 81 LYS A O 1
ATOM 610 N N . ALA A 1 82 ? -6.410 2.329 -4.733 1.00 17.76 82 ALA A N 1
ATOM 611 C CA . ALA A 1 82 ? -5.842 2.465 -6.076 1.00 17.87 82 ALA A CA 1
ATOM 612 C C . ALA A 1 82 ? -6.917 3.079 -6.978 1.00 16.40 82 ALA A C 1
ATOM 613 O O . ALA A 1 82 ? -8.066 2.638 -6.957 1.00 15.79 82 ALA A O 1
ATOM 615 N N . THR A 1 83 ? -6.550 4.077 -7.775 1.00 15.49 83 THR A N 1
ATOM 616 C CA . THR A 1 83 ? -7.535 4.727 -8.628 1.00 17.19 83 THR A CA 1
ATOM 617 C C . THR A 1 83 ? -7.075 5.129 -10.021 1.00 17.14 83 THR A C 1
ATOM 618 O O . THR A 1 83 ? -5.948 5.571 -10.204 1.00 16.67 83 THR A O 1
ATOM 622 N N . ASN A 1 84 ? -7.962 4.964 -11.001 1.00 18.21 84 ASN A N 1
ATOM 623 C CA . ASN A 1 84 ? -7.695 5.403 -12.370 1.00 17.62 84 ASN A CA 1
ATOM 624 C C . ASN A 1 84 ? -9.048 5.743 -12.992 1.00 19.50 84 ASN A C 1
ATOM 625 O O . ASN A 1 84 ? -10.075 5.706 -12.305 1.00 18.87 84 ASN A O 1
ATOM 630 N N . GLY A 1 85 ? -9.058 6.085 -14.275 1.00 21.44 85 GLY A N 1
ATOM 631 C CA . GLY A 1 85 ? -10.304 6.456 -14.926 1.00 20.99 85 GLY A CA 1
ATOM 632 C C . GLY A 1 85 ? -11.402 5.415 -14.921 1.00 22.39 85 GLY A C 1
ATOM 633 O O . GLY A 1 85 ? -12.586 5.766 -14.915 1.00 23.18 85 GLY A O 1
ATOM 634 N N . SER A 1 86 ? -11.014 4.139 -14.916 1.00 22.15 86 SER A N 1
ATOM 635 C CA . SER A 1 86 ? -11.959 3.025 -14.948 1.00 20.94 86 SER A CA 1
ATOM 636 C C . SER A 1 86 ? -12.557 2.602 -13.616 1.00 19.99 86 SER A C 1
ATOM 637 O O . SER A 1 86 ? -13.520 1.845 -13.585 1.00 21.04 86 SER A O 1
ATOM 640 N N . GLY A 1 87 ? -11.991 3.061 -12.514 1.00 19.03 87 GLY A N 1
ATOM 641 C CA . GLY A 1 87 ? -12.546 2.667 -11.239 1.00 18.46 87 GLY A CA 1
ATOM 642 C C . GLY A 1 87 ? -11.567 2.810 -10.099 1.00 18.51 87 GLY A C 1
ATOM 643 O O . GLY A 1 87 ? -10.464 3.331 -10.269 1.00 16.29 87 GLY A O 1
ATOM 644 N N . GLN A 1 88 ? -11.978 2.328 -8.932 1.00 18.21 88 GLN A N 1
ATOM 645 C CA . GLN A 1 88 ? -11.166 2.405 -7.734 1.00 18.02 88 GLN A CA 1
ATOM 646 C C . GLN A 1 88 ? -11.214 1.098 -6.971 1.00 17.41 88 GLN A C 1
ATOM 647 O O . GLN A 1 88 ? -12.257 0.452 -6.900 1.00 16.29 88 GLN A O 1
ATOM 653 N N . ALA A 1 89 ? -10.079 0.716 -6.394 1.00 17.95 89 ALA A N 1
ATOM 654 C CA . ALA A 1 89 ? -9.980 -0.519 -5.621 1.00 16.14 89 ALA A CA 1
ATOM 655 C C . ALA A 1 89 ? -9.358 -0.220 -4.266 1.00 15.96 89 ALA A C 1
ATOM 656 O O . ALA A 1 89 ? -8.582 0.710 -4.128 1.00 15.21 89 ALA A O 1
ATOM 658 N N . THR A 1 90 ? -9.709 -1.016 -3.265 1.00 16.16 90 THR A N 1
ATOM 659 C CA . THR A 1 90 ? -9.173 -0.839 -1.929 1.00 17.34 90 THR A CA 1
ATOM 660 C C . THR A 1 90 ? -8.841 -2.204 -1.354 1.00 15.92 90 THR A C 1
ATOM 661 O O . THR A 1 90 ? -9.521 -3.180 -1.641 1.00 15.02 90 THR A O 1
ATOM 665 N N . SER A 1 91 ? -7.777 -2.265 -0.564 1.00 16.22 91 SER A N 1
ATOM 666 C CA . SER A 1 91 ? -7.351 -3.495 0.088 1.00 15.51 91 SER A CA 1
ATOM 667 C C . SER A 1 91 ? -7.035 -3.083 1.514 1.00 17.68 91 SER A C 1
ATOM 668 O O . SER A 1 91 ? -6.299 -2.134 1.727 1.00 17.66 91 SER A O 1
ATOM 671 N N . THR A 1 92 ? -7.602 -3.779 2.493 1.00 19.70 92 THR A N 1
ATOM 672 C CA . THR A 1 92 ? -7.372 -3.438 3.891 1.00 20.15 92 THR A CA 1
ATOM 673 C C . THR A 1 92 ? -6.874 -4.631 4.706 1.00 22.18 92 THR A C 1
ATOM 674 O O . THR A 1 92 ? -7.344 -5.759 4.534 1.00 19.68 92 THR A O 1
ATOM 678 N N . ALA A 1 93 ? -5.908 -4.368 5.587 1.00 23.28 93 ALA A N 1
ATOM 679 C CA . ALA A 1 93 ? -5.329 -5.393 6.457 1.00 24.43 93 ALA A CA 1
ATOM 680 C C . ALA A 1 93 ? -5.122 -4.800 7.841 1.00 25.10 93 ALA A C 1
ATOM 681 O O . ALA A 1 93 ? -5.206 -3.590 8.028 1.00 23.50 93 ALA A O 1
ATOM 683 N N . GLU A 1 94 ? -4.840 -5.652 8.815 1.00 27.98 94 GLU A N 1
ATOM 684 C CA . GLU A 1 94 ? -4.639 -5.169 10.169 1.00 31.28 94 GLU A CA 1
ATOM 685 C C . GLU A 1 94 ? -3.218 -5.414 10.661 1.00 30.87 94 GLU A C 1
ATOM 686 O O . GLU A 1 94 ? -2.609 -6.444 10.362 1.00 29.65 94 GLU A O 1
ATOM 692 N N . LEU A 1 95 ? -2.684 -4.449 11.400 1.00 30.95 95 LEU A N 1
ATOM 693 C CA . LEU A 1 95 ? -1.345 -4.573 11.959 1.00 32.10 95 LEU A CA 1
ATOM 694 C C . LEU A 1 95 ? -1.474 -4.793 13.470 1.00 33.39 95 LEU A C 1
ATOM 695 O O . LEU A 1 95 ? -2.037 -3.961 14.180 1.00 32.47 95 LEU A O 1
ATOM 700 N N . LEU A 1 96 ? -0.973 -5.927 13.948 1.00 35.32 96 LEU A N 1
ATOM 701 C CA . LEU A 1 96 ? -1.022 -6.250 15.370 1.00 36.87 96 LEU A CA 1
ATOM 702 C C . LEU A 1 96 ? 0.394 -6.234 15.922 1.00 36.85 96 LEU A C 1
ATOM 703 O O . LEU A 1 96 ? 1.252 -6.989 15.467 1.00 37.07 96 LEU A O 1
ATOM 708 N N . VAL A 1 97 ? 0.642 -5.369 16.898 1.00 37.29 97 VAL A N 1
ATOM 709 C CA . VAL A 1 97 ? 1.974 -5.254 17.480 1.00 38.40 97 VAL A CA 1
ATOM 710 C C . VAL A 1 97 ? 2.103 -6.024 18.792 1.00 40.11 97 VAL A C 1
ATOM 711 O O . VAL A 1 97 ? 1.358 -5.783 19.742 1.00 39.49 97 VAL A O 1
ATOM 715 N N . LYS A 1 98 ? 3.059 -6.950 18.829 1.00 42.10 98 LYS A N 1
ATOM 716 C CA . LYS A 1 98 ? 3.310 -7.773 20.011 1.00 42.35 98 LYS A CA 1
ATOM 717 C C . LYS A 1 98 ? 4.333 -7.113 20.933 1.00 40.85 98 LYS A C 1
ATOM 718 O O . LYS A 1 98 ? 5.420 -6.733 20.500 1.00 39.93 98 LYS A O 1
ATOM 724 N N . ALA A 1 99 ? 3.971 -6.976 22.206 1.00 40.11 99 ALA A N 1
ATOM 725 C CA . ALA A 1 99 ? 4.849 -6.366 23.205 1.00 38.85 99 ALA A CA 1
ATOM 726 C C . ALA A 1 99 ? 6.187 -7.096 23.285 1.00 37.45 99 ALA A C 1
ATOM 727 O O . ALA A 1 99 ? 6.243 -8.327 23.303 1.00 36.37 99 ALA A O 1
ATOM 729 N N . GLU A 1 100 ? 7.262 -6.321 23.331 1.00 36.73 100 GLU A N 1
ATOM 730 C CA . GLU A 1 100 ? 8.610 -6.867 23.397 1.00 36.99 100 GLU A CA 1
ATOM 731 C C . GLU A 1 100 ? 9.107 -6.954 24.836 1.00 34.46 100 GLU A C 1
ATOM 732 O O . GLU A 1 100 ? 8.822 -6.081 25.656 1.00 34.86 100 GLU A O 1
ATOM 738 N N . THR A 1 101 ? 9.842 -8.017 25.136 1.00 32.60 101 THR A N 1
ATOM 739 C CA . THR A 1 101 ? 10.406 -8.206 26.465 1.00 30.94 101 THR A CA 1
ATOM 740 C C . THR A 1 101 ? 11.788 -8.843 26.375 1.00 28.87 101 THR A C 1
ATOM 741 O O . THR A 1 101 ? 12.114 -9.526 25.403 1.00 31.00 101 THR A O 1
ATOM 745 N N . ALA A 1 102 ? 12.595 -8.608 27.401 1.00 26.17 102 ALA A N 1
ATOM 746 C CA . ALA A 1 102 ? 13.950 -9.136 27.476 1.00 24.37 102 ALA A CA 1
ATOM 747 C C . ALA A 1 102 ? 14.313 -9.221 28.950 1.00 23.33 102 ALA A C 1
ATOM 748 O O . ALA A 1 102 ? 14.074 -8.282 29.700 1.00 24.05 102 ALA A O 1
ATOM 750 N N . PRO A 1 103 ? 14.882 -10.350 29.390 1.00 22.85 103 PRO A N 1
ATOM 751 C CA . PRO A 1 103 ? 15.245 -10.459 30.807 1.00 22.29 103 PRO A CA 1
ATOM 752 C C . PRO A 1 103 ? 16.412 -9.521 31.108 1.00 22.21 103 PRO A C 1
ATOM 753 O O . PRO A 1 103 ? 17.087 -9.049 30.189 1.00 21.55 103 PRO A O 1
ATOM 757 N N . PRO A 1 104 ? 16.661 -9.227 32.397 1.00 21.84 104 PRO A N 1
ATOM 758 C CA . PRO A 1 104 ? 17.771 -8.335 32.747 1.00 20.61 104 PRO A CA 1
ATOM 759 C C . PRO A 1 104 ? 19.093 -8.938 32.279 1.00 19.68 104 PRO A C 1
ATOM 760 O O . PRO A 1 104 ? 19.331 -10.136 32.409 1.00 19.06 104 PRO A O 1
ATOM 764 N N . ASN A 1 105 ? 19.953 -8.095 31.737 1.00 19.69 105 ASN A N 1
ATOM 765 C CA . ASN A 1 105 ? 21.231 -8.546 31.237 1.00 18.94 105 ASN A CA 1
ATOM 766 C C . ASN A 1 105 ? 22.341 -7.595 31.662 1.00 18.58 105 ASN A C 1
ATOM 767 O O . ASN A 1 105 ? 22.191 -6.379 31.574 1.00 17.31 105 ASN A O 1
ATOM 772 N N . PHE A 1 106 ? 23.448 -8.148 32.148 1.00 17.07 106 PHE A N 1
ATOM 773 C CA . PHE A 1 106 ? 24.570 -7.319 32.558 1.00 17.87 106 PHE A CA 1
ATOM 774 C C . PHE A 1 106 ? 25.534 -7.126 31.405 1.00 19.67 106 PHE A C 1
ATOM 775 O O . PHE A 1 106 ? 26.308 -8.024 31.082 1.00 19.61 106 PHE A O 1
ATOM 783 N N . VAL A 1 107 ? 25.471 -5.959 30.775 1.00 20.21 107 VAL A N 1
ATOM 784 C CA . VAL A 1 107 ? 26.362 -5.646 29.666 1.00 22.37 107 VAL A CA 1
ATOM 785 C C . VAL A 1 107 ? 27.724 -5.479 30.312 1.00 22.62 107 VAL A C 1
ATOM 786 O O . VAL A 1 107 ? 28.735 -5.947 29.791 1.00 24.67 107 VAL A O 1
ATOM 790 N N . GLN A 1 108 ? 27.730 -4.802 31.458 1.00 22.10 108 GLN A N 1
ATOM 791 C CA . GLN A 1 108 ? 28.946 -4.595 32.241 1.00 21.88 108 GLN A CA 1
ATOM 792 C C . GLN A 1 108 ? 28.680 -5.177 33.633 1.00 21.42 108 GLN A C 1
ATOM 793 O O . GLN A 1 108 ? 27.758 -4.747 34.333 1.00 17.61 108 GLN A O 1
ATOM 799 N N . ARG A 1 109 ? 29.487 -6.161 34.011 1.00 21.24 109 ARG A N 1
ATOM 800 C CA . ARG A 1 109 ? 29.363 -6.837 35.292 1.00 23.37 109 ARG A CA 1
ATOM 801 C C . ARG A 1 109 ? 30.313 -6.282 36.340 1.00 22.23 109 ARG A C 1
ATOM 802 O O . ARG A 1 109 ? 31.242 -5.543 36.022 1.00 21.20 109 ARG A O 1
ATOM 810 N N . LEU A 1 110 ? 30.072 -6.653 37.594 1.00 21.83 110 LEU A N 1
ATOM 811 C CA . LEU A 1 110 ? 30.933 -6.238 38.698 1.00 21.44 110 LEU A CA 1
ATOM 812 C C . LEU A 1 110 ? 32.255 -6.981 38.526 1.00 21.52 110 LEU A C 1
ATOM 813 O O . LEU A 1 110 ? 32.274 -8.103 38.028 1.00 19.90 110 LEU A O 1
ATOM 818 N N . GLN A 1 111 ? 33.355 -6.362 38.936 1.00 23.69 111 GLN A N 1
ATOM 819 C CA . GLN A 1 111 ? 34.654 -7.014 38.849 1.00 26.60 111 GLN A CA 1
ATOM 820 C C . GLN A 1 111 ? 35.312 -6.989 40.217 1.00 25.46 111 GLN A C 1
ATOM 821 O O . GLN A 1 111 ? 35.257 -5.982 40.915 1.00 25.09 111 GLN A O 1
ATOM 827 N N . SER A 1 112 ? 35.927 -8.101 40.600 1.00 24.63 112 SER A N 1
ATOM 828 C CA . SER A 1 112 ? 36.601 -8.182 41.888 1.00 24.92 112 SER A CA 1
ATOM 829 C C . SER A 1 112 ? 37.801 -7.251 41.936 1.00 25.71 112 SER A C 1
ATOM 830 O O . SER A 1 112 ? 38.449 -6.994 40.921 1.00 27.18 112 SER A O 1
ATOM 833 N N . MET A 1 113 ? 38.105 -6.733 43.116 1.00 25.59 113 MET A N 1
ATOM 834 C CA . MET A 1 113 ? 39.256 -5.872 43.229 1.00 25.34 113 MET A CA 1
ATOM 835 C C . MET A 1 113 ? 39.869 -5.849 44.609 1.00 24.04 113 MET A C 1
ATOM 836 O O . MET A 1 113 ? 39.188 -5.994 45.629 1.00 22.28 113 MET A O 1
ATOM 841 N N . THR A 1 114 ? 41.184 -5.685 44.617 1.00 22.45 114 THR A N 1
ATOM 842 C CA . THR A 1 114 ? 41.954 -5.652 45.846 1.00 22.22 114 THR A CA 1
ATOM 843 C C . THR A 1 114 ? 42.642 -4.308 45.878 1.00 22.15 114 THR A C 1
ATOM 844 O O . THR A 1 114 ? 43.365 -3.956 44.947 1.00 22.09 114 THR A O 1
ATOM 848 N N . VAL A 1 115 ? 42.399 -3.552 46.941 1.00 21.17 115 VAL A N 1
ATOM 849 C CA . VAL A 1 115 ? 42.994 -2.235 47.086 1.00 20.48 115 VAL A CA 1
ATOM 850 C C . VAL A 1 115 ? 43.530 -2.029 48.492 1.00 21.13 115 VAL A C 1
ATOM 851 O O . VAL A 1 115 ? 43.180 -2.759 49.417 1.00 20.16 115 VAL A O 1
ATOM 855 N N . ARG A 1 116 ? 44.391 -1.033 48.652 1.00 22.86 116 ARG A N 1
ATOM 856 C CA . ARG A 1 116 ? 44.934 -0.743 49.963 1.00 24.67 116 ARG A CA 1
ATOM 857 C C . ARG A 1 116 ? 44.015 0.197 50.731 1.00 25.59 116 ARG A C 1
ATOM 858 O O . ARG A 1 116 ? 43.226 0.954 50.149 1.00 24.66 116 ARG A O 1
ATOM 866 N N . GLN A 1 117 ? 44.124 0.128 52.051 1.00 25.14 117 GLN A N 1
ATOM 867 C CA . GLN A 1 117 ? 43.321 0.935 52.955 1.00 25.31 117 GLN A CA 1
ATOM 868 C C . GLN A 1 117 ? 43.288 2.404 52.546 1.00 22.51 117 GLN A C 1
ATOM 869 O O . GLN A 1 117 ? 44.321 2.977 52.213 1.00 22.36 117 GLN A O 1
ATOM 875 N N . GLY A 1 118 ? 42.101 3.006 52.560 1.00 20.46 118 GLY A N 1
ATOM 876 C CA . GLY A 1 118 ? 41.975 4.412 52.213 1.00 17.40 118 GLY A CA 1
ATOM 877 C C . GLY A 1 118 ? 41.756 4.746 50.747 1.00 18.40 118 GLY A C 1
ATOM 878 O O . GLY A 1 118 ? 41.573 5.91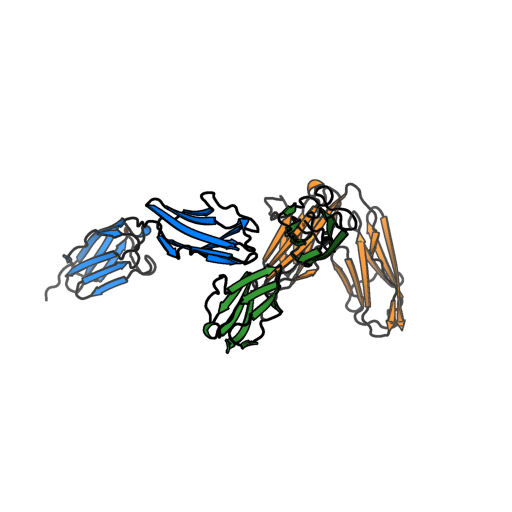6 50.398 1.00 17.40 118 GLY A O 1
ATOM 879 N N . SER A 1 119 ? 41.770 3.730 49.887 1.00 17.80 119 SER A N 1
ATOM 880 C CA . SER A 1 119 ? 41.576 3.928 48.450 1.00 18.05 119 SER A CA 1
ATOM 881 C C . SER A 1 119 ? 40.131 4.259 48.078 1.00 17.52 119 SER A C 1
ATOM 882 O O . SER A 1 119 ? 3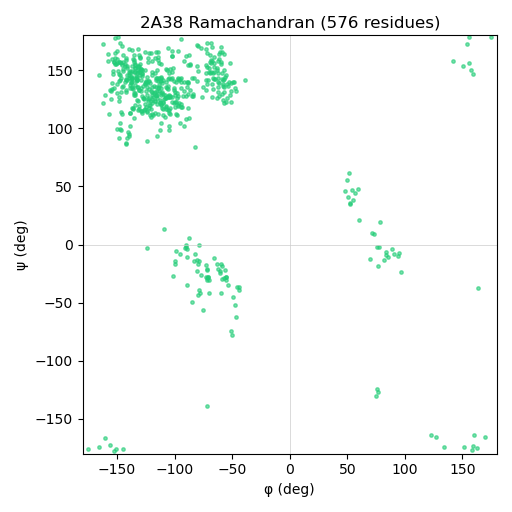9.198 3.792 48.728 1.00 16.67 119 SER A O 1
ATOM 885 N N . GLN A 1 120 ? 39.959 5.066 47.034 1.00 17.29 120 GLN A N 1
ATOM 886 C CA . GLN A 1 120 ? 38.633 5.400 46.532 1.00 18.92 120 GLN A CA 1
ATOM 887 C C . GLN A 1 120 ? 38.303 4.245 45.590 1.00 21.01 120 GLN A C 1
ATOM 888 O O . GLN A 1 120 ? 39.100 3.919 44.705 1.00 20.41 120 GLN A O 1
ATOM 894 N N . VAL A 1 121 ? 37.141 3.623 45.781 1.00 21.22 121 VAL A N 1
ATOM 895 C CA . VAL A 1 121 ? 36.734 2.482 44.961 1.00 21.74 121 VAL A CA 1
ATOM 896 C C . VAL A 1 121 ? 35.376 2.686 44.309 1.00 22.74 121 VAL A C 1
ATOM 897 O O . VAL A 1 121 ? 34.456 3.230 44.921 1.00 22.45 121 VAL A O 1
ATOM 901 N N . ARG A 1 122 ? 35.258 2.248 43.060 1.00 24.29 122 ARG A N 1
ATOM 902 C CA . ARG A 1 122 ? 33.995 2.346 42.340 1.00 26.41 122 ARG A CA 1
ATOM 903 C C . ARG A 1 122 ? 33.682 1.019 41.672 1.00 25.65 122 ARG A C 1
ATOM 904 O O . ARG A 1 122 ? 34.498 0.481 40.923 1.00 26.32 122 ARG A O 1
ATOM 912 N N . LEU A 1 123 ? 32.510 0.479 41.986 1.00 25.19 123 LEU A N 1
ATOM 913 C CA . LEU A 1 123 ? 32.052 -0.774 41.405 1.00 24.50 123 LEU A CA 1
ATOM 914 C C . LEU A 1 123 ? 30.867 -0.405 40.503 1.00 24.56 123 LEU A C 1
ATOM 915 O O . LEU A 1 123 ? 29.886 0.165 40.975 1.00 24.56 123 LEU A O 1
ATOM 920 N N . GLN A 1 124 ? 30.960 -0.717 39.213 1.00 24.32 124 GLN A N 1
ATOM 921 C CA . GLN A 1 124 ? 29.885 -0.396 38.278 1.00 24.17 124 GLN A CA 1
ATOM 922 C C . GLN A 1 124 ? 29.313 -1.575 37.522 1.00 23.10 124 GLN A C 1
ATOM 923 O O . GLN A 1 124 ? 29.975 -2.590 37.324 1.00 23.64 124 GLN A O 1
ATOM 929 N N . VAL A 1 125 ? 28.078 -1.392 37.066 1.00 21.31 125 VAL A N 1
ATOM 930 C CA . VAL A 1 125 ? 27.366 -2.371 36.269 1.00 17.17 125 VAL A CA 1
ATOM 931 C C . VAL A 1 125 ? 26.501 -1.604 35.266 1.00 17.20 125 VAL A C 1
ATOM 932 O O . VAL A 1 125 ? 26.096 -0.465 35.510 1.00 16.74 125 VAL A O 1
ATOM 936 N N . ARG A 1 126 ? 26.244 -2.215 34.124 1.00 16.64 126 ARG A N 1
ATOM 937 C CA . ARG A 1 126 ? 25.371 -1.617 33.120 1.00 18.03 126 ARG A CA 1
ATOM 938 C C . ARG A 1 126 ? 24.335 -2.709 32.868 1.00 16.99 126 ARG A C 1
ATOM 939 O O . ARG A 1 126 ? 24.682 -3.823 32.499 1.00 14.92 126 ARG A O 1
ATOM 947 N N . VAL A 1 127 ? 23.067 -2.393 33.102 1.00 18.53 127 VAL A N 1
ATOM 948 C CA . VAL A 1 127 ? 21.998 -3.374 32.945 1.00 19.44 127 VAL A CA 1
ATOM 949 C C . VAL A 1 127 ? 20.936 -2.966 31.938 1.00 20.69 127 VAL A C 1
ATOM 950 O O . VAL A 1 127 ? 20.520 -1.809 31.892 1.00 21.18 127 VAL A O 1
ATOM 954 N N . THR A 1 128 ? 20.489 -3.933 31.145 1.00 21.91 128 THR A N 1
ATOM 955 C CA . THR A 1 128 ? 19.441 -3.695 30.159 1.00 22.85 128 THR A CA 1
ATOM 956 C C . THR A 1 128 ? 18.315 -4.694 30.393 1.00 22.42 128 THR A C 1
ATOM 957 O O . THR A 1 128 ? 18.488 -5.683 31.105 1.00 21.38 128 THR A O 1
ATOM 961 N N . GLY A 1 129 ? 17.167 -4.429 29.782 1.00 21.79 129 GLY A N 1
ATOM 962 C CA . GLY A 1 129 ? 16.023 -5.308 29.925 1.00 20.47 129 GLY A CA 1
ATOM 963 C C . GLY A 1 129 ? 14.725 -4.566 29.677 1.00 20.42 129 GLY A C 1
ATOM 964 O O . GLY A 1 129 ? 14.652 -3.341 29.833 1.00 19.82 129 GLY A O 1
ATOM 965 N N . ILE A 1 130 ? 13.696 -5.318 29.301 1.00 20.32 130 ILE A N 1
ATOM 966 C CA . ILE A 1 130 ? 12.372 -4.766 29.014 1.00 19.72 130 ILE A CA 1
ATOM 967 C C . ILE A 1 130 ? 11.349 -5.700 29.642 1.00 17.62 130 ILE A C 1
ATOM 968 O O . ILE A 1 130 ? 11.265 -6.866 29.269 1.00 17.67 130 ILE A O 1
ATOM 973 N N . PRO A 1 131 ? 10.564 -5.211 30.612 1.00 17.79 131 PRO A N 1
ATOM 974 C CA . PRO A 1 131 ? 10.546 -3.855 31.179 1.00 17.86 131 PRO A CA 1
ATOM 975 C C . PRO A 1 131 ? 11.884 -3.488 31.811 1.00 17.62 131 PRO A C 1
ATOM 976 O O . PRO A 1 131 ? 12.723 -4.355 32.059 1.00 18.26 131 PRO A O 1
ATOM 980 N N . THR A 1 132 ? 12.071 -2.206 32.088 1.00 17.35 132 THR A N 1
ATOM 981 C CA . THR A 1 132 ? 13.300 -1.745 32.716 1.00 18.07 132 THR A CA 1
ATOM 982 C C . THR A 1 132 ? 13.488 -2.501 34.035 1.00 18.29 132 THR A C 1
ATOM 983 O O . THR A 1 132 ? 12.560 -2.599 34.845 1.00 19.89 132 THR A O 1
ATOM 987 N N . PRO A 1 133 ? 14.689 -3.045 34.270 1.00 16.06 133 PRO A N 1
ATOM 988 C CA . PRO A 1 133 ? 14.926 -3.785 35.510 1.00 16.09 133 PRO A CA 1
ATOM 989 C C . PRO A 1 133 ? 15.027 -2.920 36.764 1.00 16.01 133 PRO A C 1
ATOM 990 O O . PRO A 1 133 ? 15.361 -1.741 36.698 1.00 15.50 133 PRO A O 1
ATOM 994 N N . VAL A 1 134 ? 14.716 -3.523 37.905 1.00 17.37 134 VAL A N 1
ATOM 995 C CA . VAL A 1 134 ? 14.845 -2.858 39.194 1.00 17.27 134 VAL A CA 1
ATOM 996 C C . VAL A 1 134 ? 16.190 -3.397 39.659 1.00 16.51 134 VAL A C 1
ATOM 997 O O . VAL A 1 134 ? 16.389 -4.611 39.701 1.00 15.85 134 VAL A O 1
ATOM 1001 N N . VAL A 1 135 ? 17.113 -2.507 40.001 1.00 16.74 135 VAL A N 1
ATOM 1002 C CA . VAL A 1 135 ? 18.450 -2.927 40.412 1.00 16.50 135 VAL A CA 1
ATOM 1003 C C . VAL A 1 135 ? 18.755 -2.586 41.864 1.00 17.75 135 VAL A C 1
ATOM 1004 O O . VAL A 1 135 ? 18.533 -1.461 42.306 1.00 19.19 135 VAL A O 1
ATOM 1008 N N . LYS A 1 136 ? 19.267 -3.559 42.605 1.00 17.26 136 LYS A N 1
ATOM 1009 C CA . LYS A 1 136 ? 19.628 -3.337 44.003 1.00 18.33 136 LYS A CA 1
ATOM 1010 C C . LYS A 1 136 ? 21.005 -3.912 44.286 1.00 16.95 136 LYS A C 1
ATOM 1011 O O . LYS A 1 136 ? 21.383 -4.926 43.720 1.00 15.72 136 LYS A O 1
ATOM 1017 N N . PHE A 1 137 ? 21.753 -3.246 45.155 1.00 17.41 137 PHE A N 1
ATOM 1018 C CA . PHE A 1 137 ? 23.105 -3.672 45.498 1.00 16.62 137 PHE A CA 1
ATOM 1019 C C . PHE A 1 137 ? 23.148 -4.295 46.875 1.00 15.85 137 PHE A C 1
ATOM 1020 O O . PHE A 1 137 ? 22.479 -3.830 47.797 1.00 16.94 137 PHE A O 1
ATOM 1028 N N . TYR A 1 138 ? 23.958 -5.333 47.017 1.00 14.14 138 TYR A N 1
ATOM 1029 C CA . TYR A 1 138 ? 24.087 -6.034 48.284 1.00 16.98 138 TYR A CA 1
ATOM 1030 C C . TYR A 1 138 ? 25.531 -6.264 48.690 1.00 18.20 138 TYR A C 1
ATOM 1031 O O . TYR A 1 138 ? 26.415 -6.393 47.847 1.00 16.70 138 TYR A O 1
ATOM 1040 N N . ARG A 1 139 ? 25.760 -6.299 49.996 1.00 20.23 139 ARG A N 1
ATOM 1041 C CA . ARG A 1 139 ? 27.076 -6.585 50.535 1.00 22.92 139 ARG A CA 1
ATOM 1042 C C . ARG A 1 139 ? 26.824 -7.773 51.444 1.00 23.30 139 ARG A C 1
ATOM 1043 O O . ARG A 1 139 ? 26.105 -7.658 52.433 1.00 22.12 139 ARG A O 1
ATOM 1051 N N . ASP A 1 140 ? 27.399 -8.917 51.099 1.00 25.81 140 ASP A N 1
ATOM 1052 C CA . ASP A 1 140 ? 27.203 -10.136 51.879 1.00 28.30 140 ASP A CA 1
ATOM 1053 C C . ASP A 1 140 ? 25.710 -10.389 52.127 1.00 28.14 140 ASP A C 1
ATOM 1054 O O . ASP A 1 140 ? 25.309 -10.763 53.231 1.00 27.67 140 ASP A O 1
ATOM 1059 N N . GLY A 1 141 ? 24.891 -10.161 51.104 1.00 26.74 141 GLY A N 1
ATOM 1060 C CA . GLY A 1 141 ? 23.463 -10.405 51.230 1.00 27.12 141 GLY A CA 1
ATOM 1061 C C . GLY A 1 141 ? 22.582 -9.338 51.859 1.00 27.59 141 GLY A C 1
ATOM 1062 O O . GLY A 1 141 ? 21.362 -9.482 51.866 1.00 29.12 141 GLY A O 1
ATOM 1063 N N . ALA A 1 142 ? 23.167 -8.274 52.396 1.00 27.25 142 ALA A N 1
ATOM 1064 C CA . ALA A 1 142 ? 22.365 -7.212 53.009 1.00 27.17 142 ALA A CA 1
ATOM 1065 C C . ALA A 1 142 ? 22.357 -5.992 52.094 1.00 27.55 142 ALA A C 1
ATOM 1066 O O . ALA A 1 142 ? 23.401 -5.587 51.578 1.00 25.80 142 ALA A O 1
ATOM 1068 N N . GLU A 1 143 ? 21.185 -5.402 51.893 1.00 28.67 143 GLU A N 1
ATOM 1069 C CA . GLU A 1 143 ? 21.096 -4.246 51.018 1.00 31.21 143 GLU A CA 1
ATOM 1070 C C . GLU A 1 143 ? 21.939 -3.083 51.512 1.00 30.60 143 GLU A C 1
ATOM 1071 O O . GLU A 1 143 ? 21.830 -2.664 52.661 1.00 31.31 143 GLU A O 1
ATOM 1077 N N . ILE A 1 144 ? 22.781 -2.565 50.625 1.00 29.42 144 ILE A N 1
ATOM 1078 C CA . ILE A 1 144 ? 23.662 -1.452 50.940 1.00 28.90 144 ILE A CA 1
ATOM 1079 C C . ILE A 1 144 ? 22.881 -0.180 51.199 1.00 30.79 144 ILE A C 1
ATOM 1080 O O . ILE A 1 144 ? 21.981 0.176 50.436 1.00 30.40 144 ILE A O 1
ATOM 1085 N N . GLN A 1 145 ? 23.243 0.513 52.272 1.00 33.59 145 GLN A N 1
ATOM 1086 C CA . GLN A 1 145 ? 22.569 1.751 52.627 1.00 37.09 145 GLN A CA 1
ATOM 1087 C C . GLN A 1 145 ? 23.411 2.963 52.291 1.00 34.89 145 GLN A C 1
ATOM 1088 O O . GLN A 1 145 ? 24.576 3.062 52.676 1.00 34.93 145 GLN A O 1
ATOM 1094 N N . SER A 1 146 ? 22.792 3.888 51.577 1.00 33.41 146 SER A N 1
ATOM 1095 C CA . SER A 1 146 ? 23.439 5.108 51.143 1.00 32.29 146 SER A CA 1
ATOM 1096 C C . SER A 1 146 ? 23.982 5.943 52.283 1.00 30.21 146 SER A C 1
ATOM 1097 O O . SER A 1 146 ? 23.338 6.101 53.314 1.00 30.26 146 SER A O 1
ATOM 1100 N N . SER A 1 147 ? 25.178 6.484 52.078 1.00 28.81 147 SER A N 1
ATOM 1101 C CA . SER A 1 147 ? 25.838 7.326 53.068 1.00 26.69 147 SER A CA 1
ATOM 1102 C C . SER A 1 147 ? 26.992 8.035 52.375 1.00 25.98 147 SER A C 1
ATOM 1103 O O . SER A 1 147 ? 27.161 7.929 51.166 1.00 25.01 147 SER A O 1
ATOM 1106 N N . LEU A 1 148 ? 27.790 8.768 53.136 1.00 26.20 148 LEU A N 1
ATOM 1107 C CA . LEU A 1 148 ? 28.931 9.433 52.537 1.00 27.81 148 LEU A CA 1
ATOM 1108 C C . LEU A 1 148 ? 29.968 8.365 52.169 1.00 28.99 148 LEU A C 1
ATOM 1109 O O . LEU A 1 148 ? 30.744 8.540 51.231 1.00 30.39 148 LEU A O 1
ATOM 1114 N N . ASP A 1 149 ? 29.962 7.255 52.905 1.00 30.05 149 ASP A N 1
ATOM 1115 C CA . ASP A 1 149 ? 30.905 6.164 52.672 1.00 31.50 149 ASP A CA 1
ATOM 1116 C C . ASP A 1 149 ? 30.548 5.270 51.493 1.00 29.32 149 ASP A C 1
ATOM 1117 O O . ASP A 1 149 ? 31.425 4.872 50.734 1.00 29.79 149 ASP A O 1
ATOM 1122 N N . PHE A 1 150 ? 29.267 4.939 51.360 1.00 28.15 150 PHE A N 1
ATOM 1123 C CA . PHE A 1 150 ? 28.784 4.103 50.259 1.00 26.56 150 PHE A CA 1
ATOM 1124 C C . PHE A 1 150 ? 27.766 4.897 49.456 1.00 25.72 150 PHE A C 1
ATOM 1125 O O . PHE A 1 150 ? 26.752 5.340 49.988 1.00 24.99 150 PHE A O 1
ATOM 1133 N N . GLN A 1 151 ? 28.030 5.068 48.170 1.00 23.69 151 GLN A N 1
ATOM 1134 C CA . GLN A 1 151 ? 27.135 5.844 47.343 1.00 22.36 151 GLN A CA 1
ATOM 1135 C C . GLN A 1 151 ? 26.639 5.165 46.076 1.00 20.63 151 GLN A C 1
ATOM 1136 O O . GLN A 1 151 ? 27.420 4.864 45.179 1.00 19.96 151 GLN A O 1
ATOM 1142 N N . ILE A 1 152 ? 25.332 4.940 46.008 1.00 19.17 152 ILE A N 1
ATOM 1143 C CA . ILE A 1 152 ? 24.702 4.330 44.842 1.00 18.34 152 ILE A CA 1
ATOM 1144 C C . ILE A 1 152 ? 24.271 5.470 43.919 1.00 18.83 152 ILE A C 1
ATOM 1145 O O . ILE A 1 152 ? 23.662 6.440 44.366 1.00 18.47 152 ILE A O 1
ATOM 1150 N N . SER A 1 153 ? 24.588 5.373 42.636 1.00 19.66 153 SER A N 1
ATOM 1151 C CA . SER A 1 153 ? 24.185 6.416 41.705 1.00 22.38 153 SER A CA 1
ATOM 1152 C C . SER A 1 153 ? 23.779 5.758 40.407 1.00 23.19 153 SER A C 1
ATOM 1153 O O . SER A 1 153 ? 24.259 4.678 40.077 1.00 23.48 153 SER A O 1
ATOM 1156 N N . GLN A 1 154 ? 22.883 6.408 39.677 1.00 24.01 154 GLN A N 1
ATOM 1157 C CA . GLN A 1 154 ? 22.400 5.878 38.412 1.00 25.00 154 GLN A CA 1
ATOM 1158 C C . GLN A 1 154 ? 22.313 6.955 37.332 1.00 27.22 154 GLN A C 1
ATOM 1159 O O . GLN A 1 154 ? 21.979 8.110 37.606 1.00 27.83 154 GLN A O 1
ATOM 1165 N N . GLU A 1 155 ? 22.636 6.561 36.107 1.00 29.29 155 GLU A N 1
ATOM 1166 C CA . GLU A 1 155 ? 22.561 7.437 34.945 1.00 32.42 155 GLU A CA 1
ATOM 1167 C C . GLU A 1 155 ? 22.214 6.512 33.807 1.00 31.32 155 GLU A C 1
ATOM 1168 O O . GLU A 1 155 ? 23.092 5.919 33.189 1.00 31.54 155 GLU A O 1
ATOM 1174 N N . GLY A 1 156 ? 20.918 6.371 33.555 1.00 31.57 156 GLY A N 1
ATOM 1175 C CA . GLY A 1 156 ? 20.463 5.484 32.504 1.00 31.72 156 GLY A CA 1
ATOM 1176 C C . GLY A 1 156 ? 20.570 4.040 32.959 1.00 31.34 156 GLY A C 1
ATOM 1177 O O . GLY A 1 156 ? 20.027 3.670 34.000 1.00 33.21 156 GLY A O 1
ATOM 1178 N N . ASP A 1 157 ? 21.287 3.228 32.190 1.00 30.25 157 ASP A N 1
ATOM 1179 C CA . ASP A 1 157 ? 21.461 1.821 32.516 1.00 29.61 157 ASP A CA 1
ATOM 1180 C C . ASP A 1 157 ? 22.701 1.567 33.366 1.00 25.59 157 ASP A C 1
ATOM 1181 O O . ASP A 1 157 ? 22.953 0.440 33.778 1.00 24.65 157 ASP A O 1
ATOM 1186 N N . LEU A 1 158 ? 23.461 2.622 33.631 1.00 22.91 158 LEU A N 1
ATOM 1187 C CA . LEU A 1 158 ? 24.690 2.518 34.407 1.00 21.60 158 LEU A CA 1
ATOM 1188 C C . LEU A 1 158 ? 24.508 2.813 35.898 1.00 20.35 158 LEU A C 1
ATOM 1189 O O . LEU A 1 158 ? 24.123 3.921 36.275 1.00 21.18 158 LEU A O 1
ATOM 1194 N N . TYR A 1 159 ? 24.784 1.817 36.738 1.00 18.60 159 TYR A N 1
ATOM 1195 C CA . TYR A 1 159 ? 24.673 1.967 38.187 1.00 17.21 159 TYR A CA 1
ATOM 1196 C C . TYR A 1 159 ? 26.060 1.837 38.775 1.00 18.33 159 TYR A C 1
ATOM 1197 O O . TYR A 1 159 ? 26.854 1.006 38.337 1.00 17.71 159 TYR A O 1
ATOM 1206 N N . SER A 1 160 ? 26.348 2.659 39.771 1.00 19.13 160 SER A N 1
ATOM 1207 C CA . SER A 1 160 ? 27.651 2.631 40.396 1.00 22.29 160 SER A CA 1
ATOM 1208 C C . SER A 1 160 ? 27.549 2.663 41.904 1.00 21.33 160 SER A C 1
ATOM 1209 O O . SER A 1 160 ? 26.616 3.235 42.465 1.00 22.58 160 SER A O 1
ATOM 1212 N N . LEU A 1 161 ? 28.513 2.020 42.544 1.00 19.01 161 LEU A N 1
ATOM 1213 C CA . LEU A 1 161 ? 28.619 2.006 43.987 1.00 19.44 161 LEU A CA 1
ATOM 1214 C C . LEU A 1 161 ? 30.001 2.590 44.234 1.00 19.27 161 LEU A C 1
ATOM 1215 O O . LEU A 1 161 ? 31.015 1.983 43.895 1.00 19.25 161 LEU A O 1
ATOM 1220 N N . LEU A 1 162 ? 30.031 3.788 44.795 1.00 19.04 162 LEU A N 1
ATOM 1221 C CA . LEU A 1 162 ? 31.285 4.449 45.082 1.00 18.58 162 LEU A CA 1
ATOM 1222 C C . LEU A 1 162 ? 31.593 4.391 46.567 1.00 18.30 162 LEU A C 1
ATOM 1223 O O . LEU A 1 162 ? 30.759 4.752 47.399 1.00 17.28 162 LEU A O 1
ATOM 1228 N N . ILE A 1 163 ? 32.786 3.902 46.889 1.00 17.12 163 ILE A N 1
ATOM 1229 C CA . ILE A 1 163 ? 33.252 3.838 48.267 1.00 17.84 163 ILE A CA 1
ATOM 1230 C C . ILE A 1 163 ? 34.384 4.858 48.236 1.00 17.68 163 ILE A C 1
ATOM 1231 O O . ILE A 1 163 ? 35.449 4.607 47.670 1.00 17.11 163 ILE A O 1
ATOM 1236 N N . ALA A 1 164 ? 34.115 6.028 48.803 1.00 17.56 164 ALA A N 1
ATOM 1237 C CA . ALA A 1 164 ? 35.058 7.135 48.816 1.00 19.33 164 ALA A CA 1
ATOM 1238 C C . ALA A 1 164 ? 36.384 6.831 49.508 1.00 19.80 164 ALA A C 1
ATOM 1239 O O . ALA A 1 164 ? 37.452 7.241 49.034 1.00 21.29 164 ALA A O 1
ATOM 1241 N N . GLU A 1 165 ? 36.308 6.134 50.636 1.00 19.91 165 GLU A N 1
ATOM 1242 C CA . GLU A 1 165 ? 37.483 5.753 51.409 1.00 19.18 165 GLU A CA 1
ATOM 1243 C C . GLU A 1 165 ? 37.261 4.331 51.884 1.00 18.86 165 GLU A C 1
ATOM 1244 O O . GLU A 1 165 ? 36.521 4.101 52.839 1.00 18.42 165 GLU A O 1
ATOM 1250 N N . ALA A 1 166 ? 37.901 3.382 51.219 1.00 17.75 166 ALA A N 1
ATOM 1251 C CA . ALA A 1 166 ? 37.748 1.984 51.565 1.00 18.05 166 ALA A CA 1
ATOM 1252 C C . ALA A 1 166 ? 38.666 1.560 52.703 1.00 19.47 166 ALA A C 1
ATOM 1253 O O . ALA A 1 166 ? 39.872 1.795 52.649 1.00 19.59 166 ALA A O 1
ATOM 1255 N N . TYR A 1 167 ? 38.078 0.945 53.729 1.00 20.98 167 TYR A N 1
ATOM 1256 C CA . TYR A 1 167 ? 38.819 0.436 54.888 1.00 23.23 167 TYR A CA 1
ATOM 1257 C C . TYR A 1 167 ? 38.527 -1.056 55.028 1.00 22.83 167 TYR A C 1
ATOM 1258 O O . TYR A 1 167 ? 37.535 -1.542 54.486 1.00 21.90 167 TYR A O 1
ATOM 1267 N N . PRO A 1 168 ? 39.388 -1.802 55.749 1.00 24.66 168 PRO A N 1
ATOM 1268 C CA . PRO A 1 168 ? 39.222 -3.250 55.951 1.00 26.01 168 PRO A CA 1
ATOM 1269 C C . PRO A 1 168 ? 37.797 -3.728 56.297 1.00 27.56 168 PRO A C 1
ATOM 1270 O O . PRO A 1 168 ? 37.386 -4.797 55.860 1.00 29.82 168 PRO A O 1
ATOM 1274 N N . GLU A 1 169 ? 37.051 -2.948 57.075 1.00 28.57 169 GLU A N 1
ATOM 1275 C CA . GLU A 1 169 ? 35.678 -3.306 57.434 1.00 29.66 169 GLU A CA 1
ATOM 1276 C C . GLU A 1 169 ? 34.744 -3.386 56.212 1.00 29.81 169 GLU A C 1
ATOM 1277 O O . GLU A 1 169 ? 33.657 -3.973 56.297 1.00 28.75 169 GLU A O 1
ATOM 1283 N N . ASP A 1 170 ? 35.168 -2.799 55.086 1.00 27.26 170 ASP A N 1
ATOM 1284 C CA . ASP A 1 170 ? 34.372 -2.791 53.851 1.00 26.08 170 ASP A CA 1
ATOM 1285 C C . ASP A 1 170 ? 34.624 -3.991 52.936 1.00 24.68 170 ASP A C 1
ATOM 1286 O O . ASP A 1 170 ? 33.984 -4.129 51.896 1.00 24.37 170 ASP A O 1
ATOM 1291 N N . SER A 1 171 ? 35.572 -4.843 53.305 1.00 22.42 171 SER A N 1
ATOM 1292 C CA . SER A 1 171 ? 35.855 -6.020 52.504 1.00 21.40 171 SER A CA 1
ATOM 1293 C C . SER A 1 171 ? 34.631 -6.936 52.546 1.00 21.79 171 SER A C 1
ATOM 1294 O O . SER A 1 171 ? 33.857 -6.927 53.508 1.00 21.44 171 SER A O 1
ATOM 1297 N N . GLY A 1 172 ? 34.454 -7.734 51.503 1.00 21.34 172 GLY A N 1
ATOM 1298 C CA . GLY A 1 172 ? 33.325 -8.637 51.484 1.00 21.26 172 GLY A CA 1
ATOM 1299 C C . GLY A 1 172 ? 32.850 -8.956 50.089 1.00 20.79 172 GLY A C 1
ATOM 1300 O O . GLY A 1 172 ? 33.474 -8.568 49.097 1.00 19.33 172 GLY A O 1
ATOM 1301 N N . THR A 1 173 ? 31.738 -9.677 50.019 1.00 20.66 173 THR A N 1
ATOM 1302 C CA . THR A 1 173 ? 31.155 -10.060 48.745 1.00 20.11 173 THR A CA 1
ATOM 1303 C C . THR A 1 173 ? 30.112 -9.039 48.332 1.00 18.62 173 THR A C 1
ATOM 1304 O O . THR A 1 173 ? 29.126 -8.829 49.036 1.00 17.22 173 THR A O 1
ATOM 1308 N N . TYR A 1 174 ? 30.349 -8.389 47.198 1.00 16.87 174 TYR A N 1
ATOM 1309 C CA . TYR A 1 174 ? 29.417 -7.397 46.699 1.00 17.56 174 TYR A CA 1
ATOM 1310 C C . TYR A 1 174 ? 28.660 -7.965 45.528 1.00 17.82 174 TYR A C 1
ATOM 1311 O O . TYR A 1 174 ? 29.242 -8.616 44.667 1.00 19.39 174 TYR A O 1
ATOM 1320 N N . SER A 1 175 ? 27.354 -7.732 45.504 1.00 17.51 175 SER A N 1
ATOM 1321 C CA . SER A 1 175 ? 26.531 -8.231 44.416 1.00 15.66 175 SER A CA 1
ATOM 1322 C C . SER A 1 175 ? 25.437 -7.251 44.016 1.00 16.06 175 SER A C 1
ATOM 1323 O O . SER A 1 175 ? 25.076 -6.338 44.763 1.00 15.33 175 SER A O 1
ATOM 1326 N N . VAL A 1 176 ? 24.922 -7.437 42.815 1.00 15.39 176 VAL A N 1
ATOM 1327 C CA . VAL A 1 176 ? 23.845 -6.605 42.334 1.00 16.40 176 VAL A CA 1
ATOM 1328 C C . VAL A 1 176 ? 22.822 -7.557 41.762 1.00 16.67 176 VAL A C 1
ATOM 1329 O O . VAL A 1 176 ? 23.160 -8.520 41.074 1.00 16.42 176 VAL A O 1
ATOM 1333 N N . ASN A 1 177 ? 21.569 -7.294 42.092 1.00 16.94 177 ASN A N 1
ATOM 1334 C CA . ASN A 1 177 ? 20.455 -8.099 41.641 1.00 17.41 177 ASN A CA 1
ATOM 1335 C C . ASN A 1 177 ? 19.564 -7.245 40.746 1.00 16.06 177 ASN A C 1
ATOM 1336 O O . ASN A 1 177 ? 19.176 -6.140 41.133 1.00 14.43 177 ASN A O 1
ATOM 1341 N N . ALA A 1 178 ? 19.247 -7.746 39.557 1.00 13.50 178 ALA A N 1
ATOM 1342 C CA . ALA A 1 178 ? 18.390 -7.009 38.627 1.00 12.98 178 ALA A CA 1
ATOM 1343 C C . ALA A 1 178 ? 17.198 -7.872 38.247 1.00 11.85 178 ALA A C 1
ATOM 1344 O O . ALA A 1 178 ? 17.363 -9.010 37.836 1.00 12.24 178 ALA A O 1
ATOM 1346 N N . THR A 1 179 ? 15.994 -7.333 38.376 1.00 11.27 179 THR A N 1
ATOM 1347 C CA . THR A 1 179 ? 14.799 -8.104 38.050 1.00 14.03 179 THR A CA 1
ATOM 1348 C C . THR A 1 179 ? 13.780 -7.347 37.206 1.00 13.34 179 THR A C 1
ATOM 1349 O O . THR A 1 179 ? 13.701 -6.126 37.253 1.00 12.90 179 THR A O 1
ATOM 1353 N N . ASN A 1 180 ? 13.010 -8.086 36.421 1.00 13.01 180 ASN A N 1
ATOM 1354 C CA . ASN A 1 180 ? 11.911 -7.495 35.673 1.00 13.73 180 ASN A CA 1
ATOM 1355 C C . ASN A 1 180 ? 10.909 -8.628 35.513 1.00 14.72 180 ASN A C 1
ATOM 1356 O O . ASN A 1 180 ? 11.156 -9.735 35.999 1.00 14.30 180 ASN A O 1
ATOM 1361 N N . SER A 1 181 ? 9.771 -8.358 34.890 1.00 15.24 181 SER A N 1
ATOM 1362 C CA . SER A 1 181 ? 8.729 -9.372 34.750 1.00 14.83 181 SER A CA 1
ATOM 1363 C C . SER A 1 181 ? 9.164 -10.671 34.083 1.00 14.70 181 SER A C 1
ATOM 1364 O O . SER A 1 181 ? 8.584 -11.728 34.343 1.00 14.16 181 SER A O 1
ATOM 1367 N N . VAL A 1 182 ? 10.169 -10.611 33.220 1.00 13.53 182 VAL A N 1
ATOM 1368 C CA . VAL A 1 182 ? 10.597 -11.820 32.544 1.00 15.79 182 VAL A CA 1
ATOM 1369 C C . VAL A 1 182 ? 11.805 -12.541 33.110 1.00 15.34 182 VAL A C 1
ATOM 1370 O O . VAL A 1 182 ? 12.135 -13.628 32.645 1.00 17.56 182 VAL A O 1
ATOM 1374 N N . GLY A 1 183 ? 12.464 -11.971 34.111 1.00 14.07 183 GLY A N 1
ATOM 1375 C CA . GLY A 1 183 ? 13.609 -12.664 34.660 1.00 13.11 183 GLY A CA 1
ATOM 1376 C C . GLY A 1 183 ? 14.409 -11.937 35.716 1.00 13.82 183 GLY A C 1
ATOM 1377 O O . GLY A 1 183 ? 14.123 -10.797 36.077 1.00 10.56 183 GLY A O 1
ATOM 1378 N N . ARG A 1 184 ? 15.426 -12.629 36.215 1.00 14.73 184 ARG A N 1
ATOM 1379 C CA . ARG A 1 184 ? 16.313 -12.089 37.226 1.00 15.95 184 ARG A CA 1
ATOM 1380 C C . ARG A 1 184 ? 17.743 -12.462 36.872 1.00 16.14 184 ARG A C 1
ATOM 1381 O O . ARG A 1 184 ? 18.015 -13.568 36.423 1.00 15.81 184 ARG A O 1
ATOM 1389 N N . ALA A 1 185 ? 18.648 -11.518 37.074 1.00 15.67 185 ALA A N 1
ATOM 1390 C CA . ALA A 1 185 ? 20.057 -11.720 36.805 1.00 16.32 185 ALA A CA 1
ATOM 1391 C C . ALA A 1 185 ? 20.818 -11.197 38.020 1.00 16.76 185 ALA A C 1
ATOM 1392 O O . ALA A 1 185 ? 20.373 -10.249 38.671 1.00 14.15 185 ALA A O 1
ATOM 1394 N N . THR A 1 186 ? 21.955 -11.810 38.335 1.00 17.46 186 THR A N 1
ATOM 1395 C CA . THR A 1 186 ? 22.755 -11.347 39.458 1.00 18.39 186 THR A CA 1
ATOM 1396 C C . THR A 1 186 ? 24.220 -11.300 39.065 1.00 17.67 186 THR A C 1
ATOM 1397 O O . THR A 1 186 ? 24.676 -12.077 38.235 1.00 18.57 186 THR A O 1
ATOM 1401 N N . SER A 1 187 ? 24.943 -10.358 39.659 1.00 17.47 187 SER A N 1
ATOM 1402 C CA . SER A 1 187 ? 26.360 -10.162 39.399 1.00 16.36 187 SER A CA 1
ATOM 1403 C C . SER A 1 187 ? 27.045 -10.089 40.760 1.00 17.30 187 SER A C 1
ATOM 1404 O O . SER A 1 187 ? 26.571 -9.395 41.665 1.00 15.78 187 SER A O 1
ATOM 1407 N N . THR A 1 188 ? 28.146 -10.815 40.918 1.00 18.46 188 THR A N 1
ATOM 1408 C CA . THR A 1 188 ? 28.861 -10.818 42.187 1.00 20.83 188 THR A CA 1
ATOM 1409 C C . THR A 1 188 ? 30.337 -10.564 41.987 1.00 20.28 188 THR A C 1
ATOM 1410 O O . THR A 1 188 ? 30.904 -10.930 40.959 1.00 20.69 188 THR A O 1
ATOM 1414 N N . ALA A 1 189 ? 30.949 -9.948 42.991 1.00 20.53 189 ALA A N 1
ATOM 1415 C CA . ALA A 1 189 ? 32.374 -9.643 42.974 1.00 19.79 189 ALA A CA 1
ATOM 1416 C C . ALA A 1 189 ? 32.898 -9.591 44.404 1.00 20.02 189 ALA A C 1
ATOM 1417 O O . ALA A 1 189 ? 32.151 -9.358 45.357 1.00 18.74 189 ALA A O 1
ATOM 1419 N N . GLU A 1 190 ? 34.201 -9.792 44.534 1.00 21.19 190 GLU A N 1
ATOM 1420 C CA . GLU A 1 190 ? 34.861 -9.786 45.823 1.00 21.12 190 GLU A CA 1
ATOM 1421 C C . GLU A 1 190 ? 35.692 -8.526 45.997 1.00 19.02 190 GLU A C 1
ATOM 1422 O O . GLU A 1 190 ? 36.537 -8.210 45.165 1.00 19.00 190 GLU A O 1
ATOM 1428 N N . LEU A 1 191 ? 35.453 -7.799 47.078 1.00 17.26 191 LEU A N 1
ATOM 1429 C CA . LEU A 1 191 ? 36.228 -6.602 47.351 1.00 15.77 191 LEU A CA 1
ATOM 1430 C C . LEU A 1 191 ? 37.126 -6.860 48.552 1.00 15.89 191 LEU A C 1
ATOM 1431 O O . LEU A 1 191 ? 36.635 -7.194 49.624 1.00 13.81 191 LEU A O 1
ATOM 1436 N N . LEU A 1 192 ? 38.434 -6.713 48.369 1.00 16.48 192 LEU A N 1
ATOM 1437 C CA . LEU A 1 192 ? 39.387 -6.918 49.459 1.00 19.32 192 LEU A CA 1
ATOM 1438 C C . LEU A 1 192 ? 40.179 -5.650 49.746 1.00 20.05 192 LEU A C 1
ATOM 1439 O O . LEU A 1 192 ? 40.795 -5.088 48.851 1.00 18.21 192 LEU A O 1
ATOM 1444 N N . VAL A 1 193 ? 40.155 -5.208 50.998 1.00 20.78 193 VAL A N 1
ATOM 1445 C CA . VAL A 1 193 ? 40.892 -4.021 51.402 1.00 23.69 193 VAL A CA 1
ATOM 1446 C C . VAL A 1 193 ? 41.948 -4.411 52.434 1.00 26.65 193 VAL A C 1
ATOM 1447 O O . VAL A 1 193 ? 41.622 -4.991 53.469 1.00 26.59 193 VAL A O 1
ATOM 1451 N N . GLN A 1 194 ? 43.210 -4.099 52.147 1.00 30.24 194 GLN A N 1
ATOM 1452 C CA . GLN A 1 194 ? 44.310 -4.416 53.060 1.00 34.36 194 GLN A CA 1
ATOM 1453 C C . GLN A 1 194 ? 44.509 -3.344 54.136 1.00 36.28 194 GLN A C 1
ATOM 1454 O O . GLN A 1 194 ? 44.489 -2.146 53.774 1.00 37.34 194 GLN A O 1
ATOM 1461 N N . MET B 1 1 ? 26.896 39.436 23.275 1.00 72.85 1 MET B N 1
ATOM 1462 C CA . MET B 1 1 ? 27.772 39.380 24.482 1.00 72.30 1 MET B CA 1
ATOM 1463 C C . MET B 1 1 ? 27.979 37.936 24.905 1.00 71.14 1 MET B C 1
ATOM 1464 O O . MET B 1 1 ? 27.194 37.059 24.541 1.00 71.60 1 MET B O 1
ATOM 1469 N N . THR B 1 2 ? 29.031 37.696 25.683 1.00 69.34 2 THR B N 1
ATOM 1470 C CA . THR B 1 2 ? 29.336 36.348 26.158 1.00 67.36 2 THR B CA 1
ATOM 1471 C C . THR B 1 2 ? 28.315 35.939 27.222 1.00 63.81 2 THR B C 1
ATOM 1472 O O . THR B 1 2 ? 27.118 36.204 27.098 1.00 64.58 2 THR B O 1
ATOM 1476 N N . THR B 1 3 ? 28.802 35.292 28.270 1.00 58.85 3 THR B N 1
ATOM 1477 C CA . THR B 1 3 ? 27.960 34.852 29.363 1.00 53.73 3 THR B CA 1
ATOM 1478 C C . THR B 1 3 ? 28.457 35.533 30.635 1.00 49.65 3 THR B C 1
ATOM 1479 O O . THR B 1 3 ? 29.646 35.822 30.767 1.00 49.73 3 THR B O 1
ATOM 1483 N N . GLN B 1 4 ? 27.543 35.806 31.558 1.00 44.01 4 GLN B N 1
ATOM 1484 C CA . GLN B 1 4 ? 27.890 36.454 32.817 1.00 37.46 4 GLN B CA 1
ATOM 1485 C C . GLN B 1 4 ? 26.950 35.915 33.889 1.00 31.93 4 GLN B C 1
ATOM 1486 O O . GLN B 1 4 ? 25.781 36.282 33.931 1.00 28.64 4 GLN B O 1
ATOM 1492 N N . ALA B 1 5 ? 27.470 35.025 34.735 1.00 27.26 5 ALA B N 1
ATOM 1493 C CA . ALA B 1 5 ? 26.692 34.381 35.796 1.00 22.94 5 ALA B CA 1
ATOM 1494 C C . ALA B 1 5 ? 25.940 35.371 36.671 1.00 20.68 5 ALA B C 1
ATOM 1495 O O . ALA B 1 5 ? 26.329 36.526 36.789 1.00 20.39 5 ALA B O 1
ATOM 1497 N N . PRO B 1 6 ? 24.856 34.924 37.317 1.00 19.08 6 PRO B N 1
ATOM 1498 C CA . PRO B 1 6 ? 24.103 35.852 38.160 1.00 18.82 6 PRO B CA 1
ATOM 1499 C C . PRO B 1 6 ? 24.888 36.343 39.371 1.00 18.84 6 PRO B C 1
ATOM 1500 O O . PRO B 1 6 ? 25.661 35.594 39.971 1.00 19.48 6 PRO B O 1
ATOM 1504 N N . THR B 1 7 ? 24.696 37.608 39.714 1.00 17.46 7 THR B N 1
ATOM 1505 C CA . THR B 1 7 ? 25.333 38.191 40.885 1.00 18.96 7 THR B CA 1
ATOM 1506 C C . THR B 1 7 ? 24.382 39.257 41.422 1.00 19.16 7 THR B C 1
ATOM 1507 O O . THR B 1 7 ? 23.614 39.856 40.669 1.00 16.32 7 THR B O 1
ATOM 1511 N N . PHE B 1 8 ? 24.406 39.455 42.733 1.00 19.23 8 PHE B N 1
ATOM 1512 C CA . PHE B 1 8 ? 23.558 40.448 43.347 1.00 19.97 8 PHE B CA 1
ATOM 1513 C C . PHE B 1 8 ? 24.313 41.739 43.533 1.00 22.43 8 PHE B C 1
ATOM 1514 O O . PHE B 1 8 ? 25.152 41.843 44.421 1.00 24.47 8 PHE B O 1
ATOM 1522 N N . THR B 1 9 ? 24.032 42.719 42.685 1.00 23.07 9 THR B N 1
ATOM 1523 C CA . THR B 1 9 ? 24.680 44.016 42.806 1.00 26.24 9 THR B CA 1
ATOM 1524 C C . THR B 1 9 ? 24.084 44.703 44.040 1.00 26.06 9 THR B C 1
ATOM 1525 O O . THR B 1 9 ? 24.684 45.611 44.626 1.00 28.23 9 THR B O 1
ATOM 1529 N N . GLN B 1 10 ? 22.896 44.248 44.430 1.00 24.30 10 GLN B N 1
ATOM 1530 C CA . GLN B 1 10 ? 22.202 44.750 45.608 1.00 21.93 10 GLN B CA 1
ATOM 1531 C C . GLN B 1 10 ? 21.441 43.566 46.174 1.00 20.20 10 GLN B C 1
ATOM 1532 O O . GLN B 1 10 ? 20.362 43.216 45.696 1.00 19.58 10 GLN B O 1
ATOM 1538 N N . PRO B 1 11 ? 22.006 42.923 47.201 1.00 18.83 11 PRO B N 1
ATOM 1539 C CA . PRO B 1 11 ? 21.410 41.755 47.854 1.00 18.56 11 PRO B CA 1
ATOM 1540 C C . PRO B 1 11 ? 20.195 42.069 48.708 1.00 17.66 11 PRO B C 1
ATOM 1541 O O . PRO B 1 11 ? 19.851 43.226 48.912 1.00 17.52 11 PRO B O 1
ATOM 1545 N N . LEU B 1 12 ? 19.543 41.031 49.206 1.00 17.37 12 LEU B N 1
ATOM 1546 C CA . LEU B 1 12 ? 18.387 41.231 50.069 1.00 19.61 12 LEU B CA 1
ATOM 1547 C C . LEU B 1 12 ? 18.802 41.866 51.393 1.00 20.46 12 LEU B C 1
ATOM 1548 O O . LEU B 1 12 ? 19.897 41.615 51.899 1.00 20.73 12 LEU B O 1
ATOM 1553 N N . GLN B 1 13 ? 17.917 42.681 51.956 1.00 21.38 13 GLN B N 1
ATOM 1554 C CA . GLN B 1 13 ? 18.176 43.306 53.243 1.00 24.67 13 GLN B CA 1
ATOM 1555 C C . GLN B 1 13 ? 17.119 42.800 54.200 1.00 26.31 13 GLN B C 1
ATOM 1556 O O . GLN B 1 13 ? 15.986 42.534 53.802 1.00 26.97 13 GLN B O 1
ATOM 1562 N N . SER B 1 14 ? 17.484 42.666 55.464 1.00 28.14 14 SER B N 1
ATOM 1563 C CA . SER B 1 14 ? 16.524 42.206 56.446 1.00 31.75 14 SER B CA 1
ATOM 1564 C C . SER B 1 14 ? 15.500 43.311 56.685 1.00 33.89 14 SER B C 1
ATOM 1565 O O . SER B 1 14 ? 15.841 44.494 56.686 1.00 35.22 14 SER B O 1
ATOM 1568 N N . VAL B 1 15 ? 14.242 42.924 56.858 1.00 35.18 15 VAL B N 1
ATOM 1569 C CA . VAL B 1 15 ? 13.186 43.895 57.099 1.00 37.79 15 VAL B CA 1
ATOM 1570 C C . VAL B 1 15 ? 12.444 43.625 58.407 1.00 38.67 15 VAL B C 1
ATOM 1571 O O . VAL B 1 15 ? 11.953 42.521 58.648 1.00 38.60 15 VAL B O 1
ATOM 1575 N N . VAL B 1 16 ? 12.400 44.642 59.263 1.00 39.88 16 VAL B N 1
ATOM 1576 C CA . VAL B 1 16 ? 11.687 44.562 60.536 1.00 40.35 16 VAL B CA 1
ATOM 1577 C C . VAL B 1 16 ? 10.368 45.270 60.253 1.00 39.65 16 VAL B C 1
ATOM 1578 O O . VAL B 1 16 ? 10.355 46.425 59.840 1.00 40.84 16 VAL B O 1
ATOM 1582 N N . VAL B 1 17 ? 9.259 44.577 60.453 1.00 38.31 17 VAL B N 1
ATOM 1583 C CA . VAL B 1 17 ? 7.974 45.176 60.164 1.00 37.36 17 VAL B CA 1
ATOM 1584 C C . VAL B 1 17 ? 6.997 45.015 61.323 1.00 37.77 17 VAL B C 1
ATOM 1585 O O . VAL B 1 17 ? 7.194 44.180 62.204 1.00 37.14 17 VAL B O 1
ATOM 1589 N N . LEU B 1 18 ? 5.952 45.834 61.319 1.00 38.11 18 LEU B N 1
ATOM 1590 C CA . LEU B 1 18 ? 4.933 45.796 62.360 1.00 39.58 18 LEU B CA 1
ATOM 1591 C C . LEU B 1 18 ? 3.889 44.736 62.005 1.00 39.77 18 LEU B C 1
ATOM 1592 O O . LEU B 1 18 ? 3.554 44.556 60.834 1.00 38.88 18 LEU B O 1
ATOM 1597 N N . GLU B 1 19 ? 3.380 44.032 63.013 1.00 40.68 19 GLU B N 1
ATOM 1598 C CA . GLU B 1 19 ? 2.377 42.996 62.785 1.00 41.33 19 GLU B CA 1
ATOM 1599 C C . GLU B 1 19 ? 1.210 43.499 61.950 1.00 40.00 19 GLU B C 1
ATOM 1600 O O . GLU B 1 19 ? 0.738 44.615 62.153 1.00 39.75 19 GLU B O 1
ATOM 1606 N N . GLY B 1 20 ? 0.746 42.661 61.026 1.00 38.94 20 GLY B N 1
ATOM 1607 C CA . GLY B 1 20 ? -0.391 43.008 60.190 1.00 37.76 20 GLY B CA 1
ATOM 1608 C C . GLY B 1 20 ? -0.183 43.966 59.030 1.00 37.44 20 GLY B C 1
ATOM 1609 O O . GLY B 1 20 ? -1.125 44.235 58.280 1.00 38.23 20 GLY B O 1
ATOM 1610 N N . SER B 1 21 ? 1.030 44.483 58.864 1.00 36.20 21 SER B N 1
ATOM 1611 C CA . SER B 1 21 ? 1.291 45.408 57.770 1.00 35.52 21 SER B CA 1
ATOM 1612 C C . SER B 1 21 ? 2.026 44.762 56.595 1.00 33.51 21 SER B C 1
ATOM 1613 O O . SER B 1 21 ? 2.621 43.693 56.724 1.00 33.66 21 SER B O 1
ATOM 1616 N N . THR B 1 22 ? 1.971 45.428 55.446 1.00 31.82 22 THR B N 1
ATOM 1617 C CA . THR B 1 22 ? 2.614 44.960 54.220 1.00 30.00 22 THR B CA 1
ATOM 1618 C C . THR B 1 22 ? 4.136 45.094 54.270 1.00 29.10 22 THR B C 1
ATOM 1619 O O . THR B 1 22 ? 4.657 46.139 54.647 1.00 29.31 22 THR B O 1
ATOM 1623 N N . ALA B 1 23 ? 4.843 44.037 53.880 1.00 28.01 23 ALA B N 1
ATOM 1624 C CA . ALA B 1 23 ? 6.302 44.055 53.868 1.00 27.40 23 ALA B CA 1
ATOM 1625 C C . ALA B 1 23 ? 6.833 43.705 52.474 1.00 27.29 23 ALA B C 1
ATOM 1626 O O . ALA B 1 23 ? 6.251 42.878 51.775 1.00 26.75 23 ALA B O 1
ATOM 1628 N N . THR B 1 24 ? 7.939 44.333 52.073 1.00 27.81 24 THR B N 1
ATOM 1629 C CA . THR B 1 24 ? 8.531 44.066 50.760 1.00 27.48 24 THR B CA 1
ATOM 1630 C C . THR B 1 24 ? 10.037 43.807 50.759 1.00 26.03 24 THR B C 1
ATOM 1631 O O . THR B 1 24 ? 10.803 44.513 51.413 1.00 27.66 24 THR B O 1
ATOM 1635 N N . PHE B 1 25 ? 10.446 42.780 50.020 1.00 25.47 25 PHE B N 1
ATOM 1636 C CA . PHE B 1 25 ? 11.859 42.429 49.872 1.00 22.87 25 PHE B CA 1
ATOM 1637 C C . PHE B 1 25 ? 12.241 42.822 48.448 1.00 20.64 25 PHE B C 1
ATOM 1638 O O . PHE B 1 25 ? 11.472 42.605 47.523 1.00 23.05 25 PHE B O 1
ATOM 1646 N N . GLU B 1 26 ? 13.423 43.384 48.259 1.00 19.18 26 GLU B N 1
ATOM 1647 C CA . GLU B 1 26 ? 13.826 43.773 46.918 1.00 19.59 26 GLU B CA 1
ATOM 1648 C C . GLU B 1 26 ? 15.308 43.496 46.710 1.00 17.96 26 GLU B C 1
ATOM 1649 O O . GLU B 1 26 ? 16.097 43.691 47.624 1.00 17.47 26 GLU B O 1
ATOM 1655 N N . ALA B 1 27 ? 15.678 43.033 45.518 1.00 15.00 27 ALA B N 1
ATOM 1656 C CA . ALA B 1 27 ? 17.078 42.772 45.201 1.00 13.75 27 ALA B CA 1
ATOM 1657 C C . ALA B 1 27 ? 17.341 43.096 43.739 1.00 12.51 27 ALA B C 1
ATOM 1658 O O . ALA B 1 27 ? 16.448 42.984 42.913 1.00 13.04 27 ALA B O 1
ATOM 1660 N N . HIS B 1 28 ? 18.564 43.518 43.433 1.00 13.28 28 HIS B N 1
ATOM 1661 C CA . HIS B 1 28 ? 18.958 43.833 42.062 1.00 14.07 28 HIS B CA 1
ATOM 1662 C C . HIS B 1 28 ? 19.943 42.776 41.583 1.00 15.11 28 HIS B C 1
ATOM 1663 O O . HIS B 1 28 ? 20.995 42.575 42.176 1.00 12.98 28 HIS B O 1
ATOM 1670 N N . ILE B 1 29 ? 19.598 42.115 40.493 1.00 17.04 29 ILE B N 1
ATOM 1671 C CA . ILE B 1 29 ? 20.424 41.051 39.966 1.00 19.33 29 ILE B CA 1
ATOM 1672 C C . ILE B 1 29 ? 21.048 41.386 38.619 1.00 21.07 29 ILE B C 1
ATOM 1673 O O . ILE B 1 29 ? 20.423 42.011 37.764 1.00 19.82 29 ILE B O 1
ATOM 1678 N N . SER B 1 30 ? 22.295 40.969 38.453 1.00 21.28 30 SER B N 1
ATOM 1679 C CA . SER B 1 30 ? 23.027 41.187 37.220 1.00 23.03 30 SER B CA 1
ATOM 1680 C C . SER B 1 30 ? 23.297 39.830 36.581 1.00 23.84 30 SER B C 1
ATOM 1681 O O . SER B 1 30 ? 23.281 38.796 37.254 1.00 22.93 30 SER B O 1
ATOM 1684 N N . GLY B 1 31 ? 23.550 39.844 35.281 1.00 24.71 31 GLY B N 1
ATOM 1685 C CA . GLY B 1 31 ? 23.835 38.613 34.573 1.00 24.97 31 GLY B CA 1
ATOM 1686 C C . GLY B 1 31 ? 23.208 38.596 33.197 1.00 25.72 31 GLY B C 1
ATOM 1687 O O . GLY B 1 31 ? 22.259 39.328 32.921 1.00 26.32 31 GLY B O 1
ATOM 1688 N N . PHE B 1 32 ? 23.759 37.772 32.320 1.00 25.56 32 PHE B N 1
ATOM 1689 C CA . PHE B 1 32 ? 23.228 37.635 30.980 1.00 25.94 32 PHE B CA 1
ATOM 1690 C C . PHE B 1 32 ? 23.506 36.229 30.477 1.00 25.59 32 PHE B C 1
ATOM 1691 O O . PHE B 1 32 ? 24.637 35.742 30.563 1.00 24.89 32 PHE B O 1
ATOM 1699 N N . PRO B 1 33 ? 22.474 35.550 29.948 1.00 25.36 33 PRO B N 1
ATOM 1700 C CA . PRO B 1 33 ? 21.078 35.988 29.788 1.00 26.07 33 PRO B CA 1
ATOM 1701 C C . PRO B 1 33 ? 20.421 36.396 31.105 1.00 27.82 33 PRO B C 1
ATOM 1702 O O . PRO B 1 33 ? 20.925 36.075 32.186 1.00 28.44 33 PRO B O 1
ATOM 1706 N N . VAL B 1 34 ? 19.296 37.101 31.019 1.00 28.19 34 VAL B N 1
ATOM 1707 C CA . VAL B 1 34 ? 18.600 37.504 32.230 1.00 29.31 34 VAL B CA 1
ATOM 1708 C C . VAL B 1 34 ? 18.258 36.213 32.970 1.00 29.19 34 VAL B C 1
ATOM 1709 O O . VAL B 1 34 ? 17.715 35.266 32.395 1.00 30.15 34 VAL B O 1
ATOM 1713 N N . PRO B 1 35 ? 18.595 36.153 34.257 1.00 28.38 35 PRO B N 1
ATOM 1714 C CA . PRO B 1 35 ? 18.348 34.985 35.099 1.00 28.19 35 PRO B CA 1
ATOM 1715 C C . PRO B 1 35 ? 16.890 34.706 35.387 1.00 28.08 35 PRO B C 1
ATOM 1716 O O . PRO B 1 35 ? 16.052 35.590 35.270 1.00 29.30 35 PRO B O 1
ATOM 1720 N N . GLU B 1 36 ? 16.595 33.466 35.753 1.00 28.67 36 GLU B N 1
ATOM 1721 C CA . GLU B 1 36 ? 15.244 33.093 36.140 1.00 30.22 36 GLU B CA 1
ATOM 1722 C C . GLU B 1 36 ? 15.369 33.136 37.655 1.00 27.75 36 GLU B C 1
ATOM 1723 O O . GLU B 1 36 ? 16.317 32.589 38.201 1.00 27.02 36 GLU B O 1
ATOM 1729 N N . VAL B 1 37 ? 14.447 33.800 38.339 1.00 25.07 37 VAL B N 1
ATOM 1730 C CA . VAL B 1 37 ? 14.561 33.885 39.789 1.00 25.19 37 VAL B CA 1
ATOM 1731 C C . VAL B 1 37 ? 13.463 33.144 40.536 1.00 24.98 37 VAL B C 1
ATOM 1732 O O . VAL B 1 37 ? 12.379 32.920 40.007 1.00 26.85 37 VAL B O 1
ATOM 1736 N N . SER B 1 38 ? 13.747 32.768 41.775 1.00 23.80 38 SER B N 1
ATOM 1737 C CA . SER B 1 38 ? 12.776 32.041 42.569 1.00 24.26 38 SER B CA 1
ATOM 1738 C C . SER B 1 38 ? 12.938 32.411 44.034 1.00 22.23 38 SER B C 1
ATOM 1739 O O . SER B 1 38 ? 14.054 32.580 44.496 1.00 23.23 38 SER B O 1
ATOM 1742 N N . TRP B 1 39 ? 11.825 32.539 44.754 1.00 21.31 39 TRP B N 1
ATOM 1743 C CA . TRP B 1 39 ? 11.847 32.896 46.172 1.00 19.86 39 TRP B CA 1
ATOM 1744 C C . TRP B 1 39 ? 11.549 31.698 47.069 1.00 21.33 39 TRP B C 1
ATOM 1745 O O . TRP B 1 39 ? 10.716 30.859 46.737 1.00 19.80 39 TRP B O 1
ATOM 1756 N N . PHE B 1 40 ? 12.214 31.638 48.219 1.00 23.29 40 PHE B N 1
ATOM 1757 C CA . PHE B 1 40 ? 12.017 30.538 49.155 1.00 27.03 40 PHE B CA 1
ATOM 1758 C C . PHE B 1 40 ? 11.934 30.998 50.596 1.00 30.30 40 PHE B C 1
ATOM 1759 O O . PHE B 1 40 ? 12.629 31.921 51.009 1.00 30.27 40 PHE B O 1
ATOM 1767 N N . ARG B 1 41 ? 11.082 30.343 51.368 1.00 34.68 41 ARG B N 1
ATOM 1768 C CA . ARG B 1 41 ? 10.996 30.654 52.776 1.00 39.42 41 ARG B CA 1
ATOM 1769 C C . ARG B 1 41 ? 11.371 29.362 53.475 1.00 43.42 41 ARG B C 1
ATOM 1770 O O . ARG B 1 41 ? 10.636 28.371 53.402 1.00 42.63 41 ARG B O 1
ATOM 1778 N N . ASP B 1 42 ? 12.525 29.367 54.136 1.00 48.07 42 ASP B N 1
ATOM 1779 C CA . ASP B 1 42 ? 13.002 28.178 54.828 1.00 52.43 42 ASP B CA 1
ATOM 1780 C C . ASP B 1 42 ? 12.972 26.986 53.872 1.00 53.49 42 ASP B C 1
ATOM 1781 O O . ASP B 1 42 ? 12.262 25.998 54.100 1.00 53.60 42 ASP B O 1
ATOM 1786 N N . GLY B 1 43 ? 13.744 27.104 52.794 1.00 53.56 43 GLY B N 1
ATOM 1787 C CA . GLY B 1 43 ? 13.821 26.049 51.798 1.00 54.03 43 GLY B CA 1
ATOM 1788 C C . GLY B 1 43 ? 12.471 25.547 51.326 1.00 53.43 43 GLY B C 1
ATOM 1789 O O . GLY B 1 43 ? 12.188 24.354 51.404 1.00 54.70 43 GLY B O 1
ATOM 1790 N N . GLN B 1 44 ? 11.636 26.456 50.835 1.00 52.74 44 GLN B N 1
ATOM 1791 C CA . GLN B 1 44 ? 10.305 26.107 50.346 1.00 51.48 44 GLN B CA 1
ATOM 1792 C C . GLN B 1 44 ? 9.863 27.193 49.374 1.00 48.94 44 GLN B C 1
ATOM 1793 O O . GLN B 1 44 ? 9.629 28.328 49.777 1.00 49.36 44 GLN B O 1
ATOM 1799 N N . VAL B 1 45 ? 9.753 26.841 48.097 1.00 46.29 45 VAL B N 1
ATOM 1800 C CA . VAL B 1 45 ? 9.363 27.801 47.069 1.00 43.97 45 VAL B CA 1
ATOM 1801 C C . VAL B 1 45 ? 8.114 28.584 47.456 1.00 42.55 45 VAL B C 1
ATOM 1802 O O . VAL B 1 45 ? 7.174 28.025 48.026 1.00 43.82 45 VAL B O 1
ATOM 1806 N N . ILE B 1 46 ? 8.113 29.881 47.152 1.00 39.68 46 ILE B N 1
ATOM 1807 C CA . ILE B 1 46 ? 6.980 30.742 47.474 1.00 35.59 46 ILE B CA 1
ATOM 1808 C C . ILE B 1 46 ? 6.106 30.978 46.254 1.00 35.49 46 ILE B C 1
ATOM 1809 O O . ILE B 1 46 ? 6.602 31.281 45.169 1.00 35.27 46 ILE B O 1
ATOM 1814 N N . SER B 1 47 ? 4.800 30.831 46.443 1.00 34.35 47 SER B N 1
ATOM 1815 C CA . SER B 1 47 ? 3.831 31.040 45.375 1.00 33.97 47 SER B CA 1
ATOM 1816 C C . SER B 1 47 ? 2.566 31.627 45.982 1.00 33.19 47 SER B C 1
ATOM 1817 O O . SER B 1 47 ? 2.426 31.686 47.202 1.00 33.13 47 SER B O 1
ATOM 1820 N N . THR B 1 48 ? 1.645 32.060 45.129 1.00 34.14 48 THR B N 1
ATOM 1821 C CA . THR B 1 48 ? 0.384 32.633 45.588 1.00 34.66 48 THR B CA 1
ATOM 1822 C C . THR B 1 48 ? -0.441 31.560 46.295 1.00 35.51 48 THR B C 1
ATOM 1823 O O . THR B 1 48 ? -1.439 31.860 46.952 1.00 35.75 48 THR B O 1
ATOM 1827 N N . SER B 1 49 ? -0.013 30.308 46.150 1.00 34.93 49 SER B N 1
ATOM 1828 C CA . SER B 1 49 ? -0.684 29.176 46.784 1.00 34.78 49 SER B CA 1
ATOM 1829 C C . SER B 1 49 ? -0.191 28.982 48.213 1.00 34.30 49 SER B C 1
ATOM 1830 O O . SER B 1 49 ? -0.984 28.855 49.151 1.00 34.23 49 SER B O 1
ATOM 1833 N N . THR B 1 50 ? 1.126 28.953 48.372 1.00 32.48 50 THR B N 1
ATOM 1834 C CA . THR B 1 50 ? 1.710 28.761 49.682 1.00 31.26 50 THR B CA 1
ATOM 1835 C C . THR B 1 50 ? 1.513 30.012 50.533 1.00 31.55 50 THR B C 1
ATOM 1836 O O . THR B 1 50 ? 1.417 29.926 51.755 1.00 30.00 50 THR B O 1
ATOM 1840 N N . LEU B 1 51 ? 1.429 31.172 49.884 1.00 31.66 51 LEU B N 1
ATOM 1841 C CA . LEU B 1 51 ? 1.241 32.434 50.603 1.00 33.49 51 LEU B CA 1
ATOM 1842 C C . LEU B 1 51 ? 0.254 33.316 49.836 1.00 34.60 51 LEU B C 1
ATOM 1843 O O . LEU B 1 51 ? 0.637 34.062 48.932 1.00 33.85 51 LEU B O 1
ATOM 1848 N N . PRO B 1 52 ? -1.038 33.236 50.194 1.00 35.26 52 PRO B N 1
ATOM 1849 C CA . PRO B 1 52 ? -2.128 33.996 49.569 1.00 35.23 52 PRO B CA 1
ATOM 1850 C C . PRO B 1 52 ? -1.967 35.512 49.578 1.00 35.02 52 PRO B C 1
ATOM 1851 O O . PRO B 1 52 ? -1.851 36.127 50.639 1.00 34.30 52 PRO B O 1
ATOM 1855 N N . GLY B 1 53 ? -1.972 36.103 48.384 1.00 34.23 53 GLY B N 1
ATOM 1856 C CA . GLY B 1 53 ? -1.838 37.542 48.268 1.00 33.45 53 GLY B CA 1
ATOM 1857 C C . GLY B 1 53 ? -0.414 38.027 48.037 1.00 34.42 53 GLY B C 1
ATOM 1858 O O . GLY B 1 53 ? -0.198 39.217 47.790 1.00 35.84 53 GLY B O 1
ATOM 1859 N N . VAL B 1 54 ? 0.567 37.128 48.117 1.00 31.69 54 VAL B N 1
ATOM 1860 C CA . VAL B 1 54 ? 1.954 37.529 47.907 1.00 28.36 54 VAL B CA 1
ATOM 1861 C C . VAL B 1 54 ? 2.068 38.054 46.479 1.00 28.27 54 VAL B C 1
ATOM 1862 O O . VAL B 1 54 ? 1.453 37.515 45.564 1.00 27.13 54 VAL B O 1
ATOM 1866 N N . GLN B 1 55 ? 2.832 39.121 46.289 1.00 29.31 55 GLN B N 1
ATOM 1867 C CA . GLN B 1 55 ? 2.996 39.683 44.955 1.00 30.51 55 GLN B CA 1
ATOM 1868 C C . GLN B 1 55 ? 4.472 39.620 44.584 1.00 29.85 55 GLN B C 1
ATOM 1869 O O . GLN B 1 55 ? 5.309 40.297 45.185 1.00 29.91 55 GLN B O 1
ATOM 1875 N N . ILE B 1 56 ? 4.779 38.785 43.600 1.00 28.20 56 ILE B N 1
ATOM 1876 C CA . ILE B 1 56 ? 6.143 38.591 43.142 1.00 26.97 56 ILE B CA 1
ATOM 1877 C C . ILE B 1 56 ? 6.288 39.148 41.734 1.00 25.99 56 ILE B C 1
ATOM 1878 O O . ILE B 1 56 ? 5.377 39.056 40.926 1.00 26.99 56 ILE B O 1
ATOM 1883 N N . SER B 1 57 ? 7.439 39.732 41.439 1.00 25.94 57 SER B N 1
ATOM 1884 C CA . SER B 1 57 ? 7.667 40.283 40.115 1.00 25.17 57 SER B CA 1
ATOM 1885 C C . SER B 1 57 ? 9.157 40.389 39.871 1.00 24.19 57 SER B C 1
ATOM 1886 O O . SER B 1 57 ? 9.950 40.320 40.801 1.00 22.55 57 SER B O 1
ATOM 1889 N N . PHE B 1 58 ? 9.527 40.557 38.609 1.00 24.87 58 PHE B N 1
ATOM 1890 C CA . PHE B 1 58 ? 10.921 40.655 38.233 1.00 25.67 58 PHE B CA 1
ATOM 1891 C C . PHE B 1 58 ? 10.998 41.278 36.852 1.00 27.07 58 PHE B C 1
ATOM 1892 O O . PHE B 1 58 ? 10.419 40.771 35.902 1.00 29.00 58 PHE B O 1
ATOM 1900 N N . SER B 1 59 ? 11.697 42.398 36.750 1.00 28.16 59 SER B N 1
ATOM 1901 C CA . SER B 1 59 ? 11.858 43.070 35.474 1.00 30.07 59 SER B CA 1
ATOM 1902 C C . SER B 1 59 ? 12.970 44.085 35.631 1.00 30.75 59 SER B C 1
ATOM 1903 O O . SER B 1 59 ? 13.141 44.678 36.703 1.00 30.37 59 SER B O 1
ATOM 1906 N N . ASP B 1 60 ? 13.733 44.275 34.562 1.00 31.42 60 ASP B N 1
ATOM 1907 C CA . ASP B 1 60 ? 14.847 45.208 34.578 1.00 32.56 60 ASP B CA 1
ATOM 1908 C C . ASP B 1 60 ? 15.825 44.904 35.716 1.00 30.27 60 ASP B C 1
ATOM 1909 O O . ASP B 1 60 ? 16.351 45.818 36.346 1.00 30.52 60 ASP B O 1
ATOM 1914 N N . GLY B 1 61 ? 16.046 43.616 35.979 1.00 26.55 61 GLY B N 1
ATOM 1915 C CA . GLY B 1 61 ? 16.976 43.203 37.017 1.00 23.90 61 GLY B CA 1
ATOM 1916 C C . GLY B 1 61 ? 16.588 43.412 38.470 1.00 22.84 61 GLY B C 1
ATOM 1917 O O . GLY B 1 61 ? 17.421 43.234 39.363 1.00 21.70 61 GLY B O 1
ATOM 1918 N N . ARG B 1 62 ? 15.337 43.783 38.719 1.00 21.64 62 ARG B N 1
ATOM 1919 C CA . ARG B 1 62 ? 14.871 44.005 40.079 1.00 21.05 62 ARG B CA 1
ATOM 1920 C C . ARG B 1 62 ? 13.810 42.998 40.443 1.00 19.04 62 ARG B C 1
ATOM 1921 O O . ARG B 1 62 ? 12.778 42.920 39.794 1.00 19.07 62 ARG B O 1
ATOM 1929 N N . ALA B 1 63 ? 14.069 42.223 41.485 1.00 18.10 63 ALA B N 1
ATOM 1930 C CA . ALA B 1 63 ? 13.111 41.231 41.932 1.00 18.44 63 ALA B CA 1
ATOM 1931 C C . ALA B 1 63 ? 12.461 41.754 43.210 1.00 18.56 63 ALA B C 1
ATOM 1932 O O . ALA B 1 63 ? 13.145 42.265 44.094 1.00 20.31 63 ALA B O 1
ATOM 1934 N N . LYS B 1 64 ? 11.138 41.653 43.287 1.00 19.35 64 LYS B N 1
ATOM 1935 C CA . LYS B 1 64 ? 10.390 42.107 44.454 1.00 19.29 64 LYS B CA 1
ATOM 1936 C C . LYS B 1 64 ? 9.473 41.004 44.937 1.00 17.84 64 LYS B C 1
ATOM 1937 O O . LYS B 1 64 ? 8.950 40.224 44.146 1.00 16.72 64 LYS B O 1
ATOM 1943 N N . LEU B 1 65 ? 9.288 40.961 46.250 1.00 18.52 65 LEU B N 1
ATOM 1944 C CA . LEU B 1 65 ? 8.418 39.998 46.913 1.00 19.40 65 LEU B CA 1
ATOM 1945 C C . LEU B 1 65 ? 7.674 40.846 47.931 1.00 19.08 65 LEU B C 1
ATOM 1946 O O . LEU B 1 65 ? 8.291 41.422 48.830 1.00 19.15 65 LEU B O 1
ATOM 1951 N N . THR B 1 66 ? 6.362 40.942 47.781 1.00 19.82 66 THR B N 1
ATOM 1952 C CA . THR B 1 66 ? 5.567 41.718 48.713 1.00 21.90 66 THR B CA 1
ATOM 1953 C C . THR B 1 66 ? 4.572 40.814 49.432 1.00 21.36 66 THR B C 1
ATOM 1954 O O . THR B 1 66 ? 3.866 40.033 48.803 1.00 20.25 66 THR B O 1
ATOM 1958 N N . ILE B 1 67 ? 4.540 40.919 50.754 1.00 22.48 67 ILE B N 1
ATOM 1959 C CA . ILE B 1 67 ? 3.627 40.133 51.577 1.00 24.98 67 ILE B CA 1
ATOM 1960 C C . ILE B 1 67 ? 2.554 41.087 52.097 1.00 26.27 67 ILE B C 1
ATOM 1961 O O . ILE B 1 67 ? 2.855 42.040 52.813 1.00 27.03 67 ILE B O 1
ATOM 1966 N N . PRO B 1 68 ? 1.292 40.838 51.741 1.00 26.82 68 PRO B N 1
ATOM 1967 C CA . PRO B 1 68 ? 0.132 41.648 52.134 1.00 29.81 68 PRO B CA 1
ATOM 1968 C C . PRO B 1 68 ? 0.005 42.052 53.607 1.00 32.63 68 PRO B C 1
ATOM 1969 O O . PRO B 1 68 ? 0.004 43.243 53.928 1.00 36.06 68 PRO B O 1
ATOM 1973 N N . ALA B 1 69 ? -0.120 41.075 54.501 1.00 33.13 69 ALA B N 1
ATOM 1974 C CA . ALA B 1 69 ? -0.263 41.369 55.922 1.00 33.07 69 ALA B CA 1
ATOM 1975 C C . ALA B 1 69 ? 0.508 40.340 56.724 1.00 34.27 69 ALA B C 1
ATOM 1976 O O . ALA B 1 69 ? -0.043 39.321 57.140 1.00 35.58 69 ALA B O 1
ATOM 1978 N N . VAL B 1 70 ? 1.787 40.620 56.936 1.00 34.10 70 VAL B N 1
ATOM 1979 C CA . VAL B 1 70 ? 2.669 39.728 57.665 1.00 34.17 70 VAL B CA 1
ATOM 1980 C C . VAL B 1 70 ? 2.148 39.403 59.055 1.00 35.47 70 VAL B C 1
ATOM 1981 O O . VAL B 1 70 ? 1.542 40.244 59.717 1.00 36.10 70 VAL B O 1
ATOM 1985 N N . THR B 1 71 ? 2.384 38.168 59.485 1.00 36.26 71 THR B N 1
ATOM 1986 C CA . THR B 1 71 ? 1.964 37.722 60.806 1.00 37.63 71 THR B CA 1
ATOM 1987 C C . THR B 1 71 ? 3.227 37.395 61.579 1.00 38.01 71 THR B C 1
ATOM 1988 O O . THR B 1 71 ? 4.305 37.277 60.995 1.00 36.98 71 THR B O 1
ATOM 1992 N N . LYS B 1 72 ? 3.095 37.249 62.890 1.00 38.99 72 LYS B N 1
ATOM 1993 C CA . LYS B 1 72 ? 4.236 36.923 63.731 1.00 40.77 72 LYS B CA 1
ATOM 1994 C C . LYS B 1 72 ? 4.871 35.640 63.179 1.00 40.51 72 LYS B C 1
ATOM 1995 O O . LYS B 1 72 ? 6.085 35.435 63.269 1.00 40.31 72 LYS B O 1
ATOM 2001 N N . ALA B 1 73 ? 4.031 34.795 62.588 1.00 39.30 73 ALA B N 1
ATOM 2002 C CA . ALA B 1 73 ? 4.456 33.522 62.020 1.00 39.05 73 ALA B CA 1
ATOM 2003 C C . ALA B 1 73 ? 5.255 33.642 60.720 1.00 39.75 73 ALA B C 1
ATOM 2004 O O . ALA B 1 73 ? 5.927 32.693 60.307 1.00 39.30 73 ALA B O 1
ATOM 2006 N N . ASN B 1 74 ? 5.176 34.799 60.070 1.00 39.22 74 ASN B N 1
ATOM 2007 C CA . ASN B 1 74 ? 5.882 35.019 58.812 1.00 37.11 74 ASN B CA 1
ATOM 2008 C C . ASN B 1 74 ? 7.337 35.408 58.973 1.00 35.31 74 ASN B C 1
ATOM 2009 O O . ASN B 1 74 ? 8.068 35.479 57.989 1.00 35.30 74 ASN B O 1
ATOM 2014 N N . SER B 1 75 ? 7.761 35.666 60.205 1.00 33.51 75 SER B N 1
ATOM 2015 C CA . SER B 1 75 ? 9.144 36.044 60.449 1.00 33.76 75 SER B CA 1
ATOM 2016 C C . SER B 1 75 ? 10.054 34.860 60.170 1.00 33.20 75 SER B C 1
ATOM 2017 O O . SER B 1 75 ? 9.622 33.714 60.226 1.00 34.62 75 SER B O 1
ATOM 2020 N N . GLY B 1 76 ? 11.314 35.139 59.862 1.00 32.78 76 GLY B N 1
ATOM 2021 C CA . GLY B 1 76 ? 12.250 34.070 59.567 1.00 32.32 76 GLY B CA 1
ATOM 2022 C C . GLY B 1 76 ? 13.059 34.396 58.330 1.00 31.55 76 GLY B C 1
ATOM 2023 O O . GLY B 1 76 ? 12.944 35.495 57.788 1.00 30.76 76 GLY B O 1
ATOM 2024 N N . ARG B 1 77 ? 13.872 33.448 57.874 1.00 30.76 77 ARG B N 1
ATOM 2025 C CA . ARG B 1 77 ? 14.691 33.677 56.691 1.00 30.67 77 ARG B CA 1
ATOM 2026 C C . ARG B 1 77 ? 13.922 33.500 55.401 1.00 28.85 77 ARG B C 1
ATOM 2027 O O . ARG B 1 77 ? 13.081 32.608 55.275 1.00 28.91 77 ARG B O 1
ATOM 2035 N N . TYR B 1 78 ? 14.217 34.371 54.447 1.00 26.15 78 TYR B N 1
ATOM 2036 C CA . TYR B 1 78 ? 13.616 34.322 53.126 1.00 23.30 78 TYR B CA 1
ATOM 2037 C C . TYR B 1 78 ? 14.828 34.376 52.219 1.00 21.90 78 TYR B C 1
ATOM 2038 O O . TYR B 1 78 ? 15.799 35.072 52.521 1.00 21.36 78 TYR B O 1
ATOM 2047 N N . SER B 1 79 ? 14.800 33.628 51.127 1.00 19.79 79 SER B N 1
ATOM 2048 C CA . SER B 1 79 ? 15.936 33.642 50.222 1.00 19.30 79 SER B CA 1
ATOM 2049 C C . SER B 1 79 ? 15.483 33.744 48.773 1.00 17.56 79 SER B C 1
ATOM 2050 O O . SER B 1 79 ? 14.347 33.425 48.428 1.00 16.82 79 SER B O 1
ATOM 2053 N N . LEU B 1 80 ? 16.395 34.199 47.934 1.00 15.02 80 LEU B N 1
ATOM 2054 C CA . LEU B 1 80 ? 16.134 34.385 46.524 1.00 14.18 80 LEU B CA 1
ATOM 2055 C C . LEU B 1 80 ? 17.259 33.730 45.733 1.00 13.17 80 LEU B C 1
ATOM 2056 O O . LEU B 1 80 ? 18.424 33.924 46.050 1.00 13.47 80 LEU B O 1
ATOM 2061 N N . LYS B 1 81 ? 16.916 32.950 44.716 1.00 14.42 81 LYS B N 1
ATOM 2062 C CA . LYS B 1 81 ? 17.932 32.306 43.890 1.00 15.63 81 LYS B CA 1
ATOM 2063 C C . LYS B 1 81 ? 17.770 32.764 42.463 1.00 14.81 81 LYS B C 1
ATOM 2064 O O . LYS B 1 81 ? 16.665 32.767 41.930 1.00 14.76 81 LYS B O 1
ATOM 2070 N N . ALA B 1 82 ? 18.879 33.160 41.854 1.00 15.51 82 ALA B N 1
ATOM 2071 C CA . ALA B 1 82 ? 18.899 33.627 40.474 1.00 14.87 82 ALA B CA 1
ATOM 2072 C C . ALA B 1 82 ? 19.703 32.599 39.693 1.00 15.58 82 ALA B C 1
ATOM 2073 O O . ALA B 1 82 ? 20.741 32.141 40.152 1.00 14.48 82 ALA B O 1
ATOM 2075 N N . THR B 1 83 ? 19.231 32.238 38.508 1.00 17.85 83 THR B N 1
ATOM 2076 C CA . THR B 1 83 ? 19.922 31.229 37.726 1.00 18.94 83 THR B CA 1
ATOM 2077 C C . THR B 1 83 ? 19.891 31.442 36.228 1.00 18.35 83 THR B C 1
ATOM 2078 O O . THR B 1 83 ? 18.858 31.784 35.669 1.00 19.70 83 THR B O 1
ATOM 2082 N N . ASN B 1 84 ? 21.032 31.240 35.585 1.00 18.45 84 ASN B N 1
ATOM 2083 C CA . ASN B 1 84 ? 21.108 31.321 34.136 1.00 19.41 84 ASN B CA 1
ATOM 2084 C C . ASN B 1 84 ? 22.114 30.269 33.675 1.00 20.87 84 ASN B C 1
ATOM 2085 O O . ASN B 1 84 ? 22.600 29.486 34.486 1.00 22.53 84 ASN B O 1
ATOM 2090 N N . GLY B 1 85 ? 22.410 30.227 32.386 1.00 22.11 85 GLY B N 1
ATOM 2091 C CA . GLY B 1 85 ? 23.325 29.219 31.879 1.00 24.47 85 GLY B CA 1
ATOM 2092 C C . GLY B 1 85 ? 24.722 29.143 32.466 1.00 25.47 85 GLY B C 1
ATOM 2093 O O . GLY B 1 85 ? 25.314 28.068 32.486 1.00 27.96 85 GLY B O 1
ATOM 2094 N N . SER B 1 86 ? 25.252 30.265 32.947 1.00 25.38 86 SER B N 1
ATOM 2095 C CA . SER B 1 86 ? 26.607 30.306 33.504 1.00 24.12 86 SER B CA 1
ATOM 2096 C C . SER B 1 86 ? 26.735 30.004 34.997 1.00 22.95 86 SER B C 1
ATOM 2097 O O . SER B 1 86 ? 27.840 29.833 35.505 1.00 22.55 86 SER B O 1
ATOM 2100 N N . GLY B 1 87 ? 25.617 29.949 35.709 1.00 20.76 87 GLY B N 1
ATOM 2101 C CA . GLY B 1 87 ? 25.706 29.672 37.123 1.00 16.59 87 GLY B CA 1
ATOM 2102 C C . GLY B 1 87 ? 24.483 30.092 37.894 1.00 15.96 87 GLY B C 1
ATOM 2103 O O . GLY B 1 87 ? 23.430 30.356 37.329 1.00 14.03 87 GLY B O 1
ATOM 2104 N N . GLN B 1 88 ? 24.642 30.168 39.205 1.00 15.30 88 GLN B N 1
ATOM 2105 C CA . GLN B 1 88 ? 23.555 30.538 40.071 1.00 15.66 88 GLN B CA 1
ATOM 2106 C C . GLN B 1 88 ? 24.076 31.328 41.261 1.00 14.28 88 GLN B C 1
ATOM 2107 O O . GLN B 1 88 ? 25.243 31.222 41.627 1.00 13.39 88 GLN B O 1
ATOM 2113 N N . ALA B 1 89 ? 23.202 32.129 41.859 1.00 12.97 89 ALA B N 1
ATOM 2114 C CA . ALA B 1 89 ? 23.563 32.934 43.015 1.00 12.35 89 ALA B CA 1
ATOM 2115 C C . ALA B 1 89 ? 22.384 32.977 43.973 1.00 13.79 89 ALA B C 1
ATOM 2116 O O . ALA B 1 89 ? 21.241 32.824 43.555 1.00 13.52 89 ALA B O 1
ATOM 2118 N N . THR B 1 90 ? 22.664 33.166 45.258 1.00 14.50 90 THR B N 1
ATOM 2119 C CA . THR B 1 90 ? 21.606 33.244 46.259 1.00 19.40 90 THR B CA 1
ATOM 2120 C C . THR B 1 90 ? 21.822 34.409 47.215 1.00 18.61 90 THR B C 1
ATOM 2121 O O . THR B 1 90 ? 22.953 34.831 47.457 1.00 19.83 90 THR B O 1
ATOM 2125 N N . SER B 1 91 ? 20.724 34.921 47.757 1.00 17.77 91 SER B N 1
ATOM 2126 C CA . SER B 1 91 ? 20.765 36.029 48.695 1.00 16.93 91 SER B CA 1
ATOM 2127 C C . SER B 1 91 ? 19.748 35.656 49.753 1.00 17.68 91 SER B C 1
ATOM 2128 O O . SER B 1 91 ? 18.680 35.151 49.431 1.00 17.57 91 SER B O 1
ATOM 2131 N N . THR B 1 92 ? 20.083 35.871 51.014 1.00 19.25 92 THR B N 1
ATOM 2132 C CA . THR B 1 92 ? 19.160 35.550 52.087 1.00 21.56 92 THR B CA 1
ATOM 2133 C C . THR B 1 92 ? 19.009 36.739 53.018 1.00 20.69 92 THR B C 1
ATOM 2134 O O . THR B 1 92 ? 19.921 37.551 53.163 1.00 21.30 92 THR B O 1
ATOM 2138 N N . ALA B 1 93 ? 17.844 36.848 53.639 1.00 20.72 93 ALA B N 1
ATOM 2139 C CA . ALA B 1 93 ? 17.573 37.942 54.555 1.00 21.19 93 ALA B CA 1
ATOM 2140 C C . ALA B 1 93 ? 16.511 37.515 55.551 1.00 23.92 93 ALA B C 1
ATOM 2141 O O . ALA B 1 93 ? 15.759 36.573 55.312 1.00 24.90 93 ALA B O 1
ATOM 2143 N N . GLU B 1 94 ? 16.453 38.209 56.676 1.00 28.03 94 GLU B N 1
ATOM 2144 C CA . GLU B 1 94 ? 15.479 37.881 57.701 1.00 31.78 94 GLU B CA 1
ATOM 2145 C C . GLU B 1 94 ? 14.344 38.865 57.715 1.00 30.78 94 GLU B C 1
ATOM 2146 O O . GLU B 1 94 ? 14.506 40.028 57.352 1.00 30.99 94 GLU B O 1
ATOM 2152 N N . LEU B 1 95 ? 13.187 38.375 58.131 1.00 30.51 95 LEU B N 1
ATOM 2153 C CA . LEU B 1 95 ? 11.995 39.191 58.255 1.00 30.64 95 LEU B CA 1
ATOM 2154 C C . LEU B 1 95 ? 11.597 39.090 59.720 1.00 31.84 95 LEU B C 1
ATOM 2155 O O . LEU B 1 95 ? 11.193 38.024 60.178 1.00 31.17 95 LEU B O 1
ATOM 2160 N N . LEU B 1 96 ? 11.751 40.171 60.471 1.00 32.32 96 LEU B N 1
ATOM 2161 C CA . LEU B 1 96 ? 11.358 40.119 61.866 1.00 34.48 96 LEU B CA 1
ATOM 2162 C C . LEU B 1 96 ? 10.104 40.956 62.046 1.00 34.35 96 LEU B C 1
ATOM 2163 O O . LEU B 1 96 ? 10.049 42.112 61.630 1.00 34.39 96 LEU B O 1
ATOM 2168 N N . VAL B 1 97 ? 9.092 40.359 62.660 1.00 33.85 97 VAL B N 1
ATOM 2169 C CA . VAL B 1 97 ? 7.835 41.050 62.874 1.00 34.50 97 VAL B CA 1
ATOM 2170 C C . VAL B 1 97 ? 7.675 41.513 64.317 1.00 35.83 97 VAL B C 1
ATOM 2171 O O . VAL B 1 97 ? 7.538 40.701 65.230 1.00 35.89 97 VAL B O 1
ATOM 2175 N N . LYS B 1 98 ? 7.692 42.831 64.506 1.00 36.39 98 LYS B N 1
ATOM 2176 C CA . LYS B 1 98 ? 7.570 43.440 65.824 1.00 36.80 98 LYS B CA 1
ATOM 2177 C C . LYS B 1 98 ? 6.123 43.699 66.223 1.00 37.14 98 LYS B C 1
ATOM 2178 O O . LYS B 1 98 ? 5.244 43.863 65.375 1.00 36.69 98 LYS B O 1
ATOM 2184 N N . ALA B 1 99 ? 5.887 43.743 67.530 1.00 37.94 99 ALA B N 1
ATOM 2185 C CA . ALA B 1 99 ? 4.551 43.982 68.059 1.00 38.74 99 ALA B CA 1
ATOM 2186 C C . ALA B 1 99 ? 4.293 45.477 68.232 1.00 39.03 99 ALA B C 1
ATOM 2187 O O . ALA B 1 99 ? 3.169 45.947 68.037 1.00 38.10 99 ALA B O 1
ATOM 2189 N N . GLU B 1 100 ? 5.339 46.219 68.590 1.00 39.47 100 GLU B N 1
ATOM 2190 C CA . GLU B 1 100 ? 5.209 47.654 68.799 1.00 41.19 100 GLU B CA 1
ATOM 2191 C C . GLU B 1 100 ? 6.080 48.533 67.897 1.00 39.68 100 GLU B C 1
ATOM 2192 O O . GLU B 1 100 ? 7.093 48.090 67.354 1.00 39.73 100 GLU B O 1
ATOM 2198 N N . THR B 1 101 ? 5.663 49.786 67.750 1.00 37.07 101 THR B N 1
ATOM 2199 C CA . THR B 1 101 ? 6.371 50.758 66.928 1.00 35.46 101 THR B CA 1
ATOM 2200 C C . THR B 1 101 ? 7.729 51.102 67.534 1.00 34.13 101 THR B C 1
ATOM 2201 O O . THR B 1 101 ? 8.029 50.719 68.664 1.00 34.44 101 THR B O 1
ATOM 2205 N N . ALA B 1 102 ? 8.549 51.821 66.773 1.00 32.10 102 ALA B N 1
ATOM 2206 C CA . ALA B 1 102 ? 9.878 52.219 67.228 1.00 29.58 102 ALA B CA 1
ATOM 2207 C C . ALA B 1 102 ? 10.326 53.462 66.467 1.00 27.97 102 ALA B C 1
ATOM 2208 O O . ALA B 1 102 ? 10.214 53.522 65.243 1.00 27.89 102 ALA B O 1
ATOM 2210 N N . PRO B 1 103 ? 10.847 54.469 67.182 1.00 26.36 103 PRO B N 1
ATOM 2211 C CA . PRO B 1 103 ? 11.305 55.707 66.543 1.00 24.79 103 PRO B CA 1
ATOM 2212 C C . PRO B 1 103 ? 12.499 55.447 65.638 1.00 22.81 103 PRO B C 1
ATOM 2213 O O . PRO B 1 103 ? 13.164 54.416 65.762 1.00 22.58 103 PRO B O 1
ATOM 2217 N N . PRO B 1 104 ? 12.785 56.379 64.714 1.00 21.34 104 PRO B N 1
ATOM 2218 C CA . PRO B 1 104 ? 13.909 56.252 63.783 1.00 20.16 104 PRO B CA 1
ATOM 2219 C C . PRO B 1 104 ? 15.248 56.123 64.501 1.00 20.45 104 PRO B C 1
ATOM 2220 O O . PRO B 1 104 ? 15.478 56.758 65.528 1.00 20.06 104 PRO B O 1
ATOM 2224 N N . ASN B 1 105 ? 16.130 55.300 63.952 1.00 21.09 105 ASN B N 1
ATOM 2225 C CA . ASN B 1 105 ? 17.446 55.108 64.529 1.00 23.05 105 ASN B CA 1
ATOM 2226 C C . ASN B 1 105 ? 18.447 54.882 63.416 1.00 22.11 105 ASN B C 1
ATOM 2227 O O . ASN B 1 105 ? 18.178 54.135 62.483 1.00 23.24 105 ASN B O 1
ATOM 2232 N N . PHE B 1 106 ? 19.599 55.533 63.514 1.00 21.07 106 PHE B N 1
ATOM 2233 C CA . PHE B 1 106 ? 20.638 55.377 62.515 1.00 20.73 106 PHE B CA 1
ATOM 2234 C C . PHE B 1 106 ? 21.578 54.238 62.870 1.00 22.44 106 PHE B C 1
ATOM 2235 O O . PHE B 1 106 ? 22.361 54.350 63.805 1.00 22.89 106 PHE B O 1
ATOM 2243 N N . VAL B 1 107 ? 21.500 53.135 62.137 1.00 24.14 107 VAL B N 1
ATOM 2244 C CA . VAL B 1 107 ? 22.406 52.033 62.398 1.00 26.24 107 VAL B CA 1
ATOM 2245 C C . VAL B 1 107 ? 23.785 52.478 61.919 1.00 26.03 107 VAL B C 1
ATOM 2246 O O . VAL B 1 107 ? 24.807 52.060 62.453 1.00 27.35 107 VAL B O 1
ATOM 2250 N N . GLN B 1 108 ? 23.795 53.323 60.896 1.00 24.95 108 GLN B N 1
ATOM 2251 C CA . GLN B 1 108 ? 25.030 53.864 60.336 1.00 24.95 108 GLN B CA 1
ATOM 2252 C C . GLN B 1 108 ? 24.815 55.374 60.201 1.00 23.34 108 GLN B C 1
ATOM 2253 O O . GLN B 1 108 ? 23.867 55.803 59.550 1.00 21.47 108 GLN B O 1
ATOM 2259 N N . ARG B 1 109 ? 25.686 56.171 60.814 1.00 21.38 109 ARG B N 1
ATOM 2260 C CA . ARG B 1 109 ? 25.537 57.620 60.783 1.00 22.04 109 ARG B CA 1
ATOM 2261 C C . ARG B 1 109 ? 26.469 58.315 59.802 1.00 22.22 109 ARG B C 1
ATOM 2262 O O . ARG B 1 109 ? 27.419 57.717 59.311 1.00 20.88 109 ARG B O 1
ATOM 2270 N N . LEU B 1 110 ? 26.188 59.589 59.528 1.00 21.54 110 LEU B N 1
ATOM 2271 C CA . LEU B 1 110 ? 27.032 60.380 58.640 1.00 21.84 110 LEU B CA 1
ATOM 2272 C C . LEU B 1 110 ? 28.414 60.546 59.276 1.00 22.92 110 LEU B C 1
ATOM 2273 O O . LEU B 1 110 ? 28.533 60.709 60.493 1.00 22.18 110 LEU B O 1
ATOM 2278 N N . GLN B 1 111 ? 29.447 60.513 58.439 1.00 24.51 111 GLN B N 1
ATOM 2279 C CA . GLN B 1 111 ? 30.827 60.667 58.883 1.00 26.31 111 GLN B CA 1
ATOM 2280 C C . GLN B 1 111 ? 31.416 61.929 58.270 1.00 25.16 111 GLN B C 1
ATOM 2281 O O . GLN B 1 111 ? 31.351 62.116 57.058 1.00 24.23 111 GLN B O 1
ATOM 2287 N N . SER B 1 112 ? 31.991 62.790 59.102 1.00 25.71 112 SER B N 1
ATOM 2288 C CA . SER B 1 112 ? 32.597 64.026 58.618 1.00 26.66 112 SER B CA 1
ATOM 2289 C C . SER B 1 112 ? 33.760 63.710 57.694 1.00 26.88 112 SER B C 1
ATOM 2290 O O . SER B 1 112 ? 34.405 62.670 57.825 1.00 27.01 112 SER B O 1
ATOM 2293 N N . MET B 1 113 ? 34.033 64.610 56.761 1.00 27.66 113 MET B N 1
ATOM 2294 C CA . MET B 1 113 ? 35.103 64.379 55.807 1.00 28.20 113 MET B CA 1
ATOM 2295 C C . MET B 1 113 ? 35.796 65.637 55.335 1.00 27.31 113 MET B C 1
ATOM 2296 O O . MET B 1 113 ? 35.156 66.660 55.103 1.00 26.12 113 MET B O 1
ATOM 2301 N N . THR B 1 114 ? 37.113 65.543 55.190 1.00 25.29 114 THR B N 1
ATOM 2302 C CA . THR B 1 114 ? 37.918 66.637 54.677 1.00 24.28 114 THR B CA 1
ATOM 2303 C C . THR B 1 114 ? 38.594 66.007 53.478 1.00 23.47 114 THR B C 1
ATOM 2304 O O . THR B 1 114 ? 39.351 65.048 53.612 1.00 22.64 114 THR B O 1
ATOM 2308 N N . VAL B 1 115 ? 38.299 66.539 52.302 1.00 22.81 115 VAL B N 1
ATOM 2309 C CA . VAL B 1 115 ? 38.850 66.013 51.070 1.00 21.03 115 VAL B CA 1
ATOM 2310 C C . VAL B 1 115 ? 39.407 67.138 50.213 1.00 21.59 115 VAL B C 1
ATOM 2311 O O . VAL B 1 115 ? 39.173 68.316 50.497 1.00 20.26 115 VAL B O 1
ATOM 2315 N N . ARG B 1 116 ? 40.155 66.778 49.175 1.00 20.38 116 ARG B N 1
ATOM 2316 C CA . ARG B 1 116 ? 40.710 67.782 48.286 1.00 22.27 116 ARG B CA 1
ATOM 2317 C C . ARG B 1 116 ? 39.745 68.058 47.155 1.00 21.59 116 ARG B C 1
ATOM 2318 O O . ARG B 1 116 ? 38.839 67.278 46.887 1.00 22.42 116 ARG B O 1
ATOM 2326 N N . GLN B 1 117 ? 39.948 69.187 46.501 1.00 20.53 117 GLN B N 1
ATOM 2327 C CA . GLN B 1 117 ? 39.119 69.610 45.388 1.00 21.08 117 GLN B CA 1
ATOM 2328 C C . GLN B 1 117 ? 39.129 68.555 44.285 1.00 20.57 117 GLN B C 1
ATOM 2329 O O . GLN B 1 117 ? 40.175 67.988 43.961 1.00 19.21 117 GLN B O 1
ATOM 2335 N N . GLY B 1 118 ? 37.955 68.278 43.724 1.00 19.91 118 GLY B N 1
ATOM 2336 C CA . GLY B 1 118 ? 37.854 67.309 42.644 1.00 20.83 118 GLY B CA 1
ATOM 2337 C C . GLY B 1 118 ? 37.590 65.860 43.018 1.00 20.80 118 GLY B C 1
ATOM 2338 O O . GLY B 1 118 ? 37.336 65.027 42.141 1.00 19.05 118 GLY B O 1
ATOM 2339 N N . SER B 1 119 ? 37.634 65.546 44.309 1.00 20.62 119 SER B N 1
ATOM 2340 C CA . SER B 1 119 ? 37.406 64.172 44.730 1.00 20.59 119 SER B CA 1
ATOM 2341 C C . SER B 1 119 ? 35.929 63.784 44.809 1.00 20.53 119 SER B C 1
ATOM 2342 O O . SER B 1 119 ? 35.043 64.626 44.980 1.00 19.00 119 SER B O 1
ATOM 2345 N N . GLN B 1 120 ? 35.681 62.494 44.648 1.00 20.22 120 GLN B N 1
ATOM 2346 C CA . GLN B 1 120 ? 34.342 61.949 44.698 1.00 22.30 120 GLN B CA 1
ATOM 2347 C C . GLN B 1 120 ? 34.055 61.619 46.155 1.00 22.92 120 GLN B C 1
ATOM 2348 O O . GLN B 1 120 ? 34.858 60.965 46.819 1.00 23.18 120 GLN B O 1
ATOM 2354 N N . VAL B 1 121 ? 32.916 62.095 46.645 1.00 22.65 121 VAL B N 1
ATOM 2355 C CA . VAL B 1 121 ? 32.499 61.891 48.027 1.00 23.02 121 VAL B CA 1
ATOM 2356 C C . VAL B 1 121 ? 31.141 61.205 48.107 1.00 23.35 121 VAL B C 1
ATOM 2357 O O . VAL B 1 121 ? 30.248 61.499 47.315 1.00 20.60 121 VAL B O 1
ATOM 2361 N N . ARG B 1 122 ? 30.990 60.293 49.064 1.00 24.07 122 ARG B N 1
ATOM 2362 C CA . ARG B 1 122 ? 29.727 59.591 49.250 1.00 26.54 122 ARG B CA 1
ATOM 2363 C C . ARG B 1 122 ? 29.360 59.512 50.727 1.00 26.43 122 ARG B C 1
ATOM 2364 O O . ARG B 1 122 ? 30.084 58.932 51.517 1.00 28.73 122 ARG B O 1
ATOM 2372 N N . LEU B 1 123 ? 28.235 60.118 51.086 1.00 26.44 123 LEU B N 1
ATOM 2373 C CA . LEU B 1 123 ? 27.737 60.126 52.455 1.00 26.01 123 LEU B CA 1
ATOM 2374 C C . LEU B 1 123 ? 26.604 59.111 52.550 1.00 26.76 123 LEU B C 1
ATOM 2375 O O . LEU B 1 123 ? 25.661 59.172 51.766 1.00 26.63 123 LEU B O 1
ATOM 2380 N N . GLN B 1 124 ? 26.694 58.186 53.505 1.00 25.91 124 GLN B N 1
ATOM 2381 C CA . GLN B 1 124 ? 25.672 57.156 53.666 1.00 25.63 124 GLN B CA 1
ATOM 2382 C C . GLN B 1 124 ? 25.179 57.002 55.083 1.00 23.20 124 GLN B C 1
ATOM 2383 O O . GLN B 1 124 ? 25.903 57.272 56.035 1.00 22.80 124 GLN B O 1
ATOM 2389 N N . VAL B 1 125 ? 23.945 56.532 55.201 1.00 18.85 125 VAL B N 1
ATOM 2390 C CA . VAL B 1 125 ? 23.330 56.275 56.486 1.00 16.77 125 VAL B CA 1
ATOM 2391 C C . VAL B 1 125 ? 22.397 55.101 56.267 1.00 17.33 125 VAL B C 1
ATOM 2392 O O . VAL B 1 125 ? 21.966 54.840 55.145 1.00 16.01 125 VAL B O 1
ATOM 2396 N N . ARG B 1 126 ? 22.093 54.398 57.345 1.00 17.04 126 ARG B N 1
ATOM 2397 C CA . ARG B 1 126 ? 21.187 53.271 57.297 1.00 20.56 126 ARG B CA 1
ATOM 2398 C C . ARG B 1 126 ? 20.246 53.525 58.457 1.00 20.95 126 ARG B C 1
ATOM 2399 O O . ARG B 1 126 ? 20.673 53.553 59.608 1.00 21.47 126 ARG B O 1
ATOM 2407 N N . VAL B 1 127 ? 18.971 53.733 58.150 1.00 22.06 127 VAL B N 1
ATOM 2408 C CA . VAL B 1 127 ? 17.987 54.028 59.181 1.00 23.84 127 VAL B CA 1
ATOM 2409 C C . VAL B 1 127 ? 16.956 52.929 59.347 1.00 24.86 127 VAL B C 1
ATOM 2410 O O . VAL B 1 127 ? 16.526 52.312 58.376 1.00 26.78 127 VAL B O 1
ATOM 2414 N N . THR B 1 128 ? 16.552 52.710 60.593 1.00 25.86 128 THR B N 1
ATOM 2415 C CA . THR B 1 128 ? 15.544 51.715 60.936 1.00 25.46 128 THR B CA 1
ATOM 2416 C C . THR B 1 128 ? 14.397 52.459 61.618 1.00 23.47 128 THR B C 1
ATOM 2417 O O . THR B 1 128 ? 14.556 53.605 62.032 1.00 19.72 128 THR B O 1
ATOM 2421 N N . GLY B 1 129 ? 13.244 51.812 61.729 1.00 24.08 129 GLY B N 1
ATOM 2422 C CA . GLY B 1 129 ? 12.114 52.453 62.368 1.00 24.59 129 GLY B CA 1
ATOM 2423 C C . GLY B 1 129 ? 10.791 51.829 61.985 1.00 25.55 129 GLY B C 1
ATOM 2424 O O . GLY B 1 129 ? 10.618 51.360 60.864 1.00 26.69 129 GLY B O 1
ATOM 2425 N N . ILE B 1 130 ? 9.855 51.825 62.928 1.00 26.66 130 ILE B N 1
ATOM 2426 C CA . ILE B 1 130 ? 8.527 51.264 62.712 1.00 27.07 130 ILE B CA 1
ATOM 2427 C C . ILE B 1 130 ? 7.543 52.339 63.140 1.00 27.18 130 ILE B C 1
ATOM 2428 O O . ILE B 1 130 ? 7.469 52.667 64.320 1.00 27.69 130 ILE B O 1
ATOM 2433 N N . PRO B 1 131 ? 6.772 52.905 62.201 1.00 27.43 131 PRO B N 1
ATOM 2434 C CA . PRO B 1 131 ? 6.725 52.635 60.761 1.00 28.04 131 PRO B CA 1
ATOM 2435 C C . PRO B 1 131 ? 7.994 53.095 60.068 1.00 27.89 131 PRO B C 1
ATOM 2436 O O . PRO B 1 131 ? 8.849 53.739 60.675 1.00 29.10 131 PRO B O 1
ATOM 2440 N N . THR B 1 132 ? 8.096 52.768 58.787 1.00 27.44 132 THR B N 1
ATOM 2441 C CA . THR B 1 132 ? 9.238 53.154 57.975 1.00 26.63 132 THR B CA 1
ATOM 2442 C C . THR B 1 132 ? 9.385 54.665 57.977 1.00 24.34 132 THR B C 1
ATOM 2443 O O . THR B 1 132 ? 8.463 55.402 57.613 1.00 25.05 132 THR B O 1
ATOM 2447 N N . PRO B 1 133 ? 10.564 55.150 58.367 1.00 21.89 133 PRO B N 1
ATOM 2448 C CA . PRO B 1 133 ? 10.799 56.592 58.415 1.00 20.89 133 PRO B CA 1
ATOM 2449 C C . PRO B 1 133 ? 10.933 57.260 57.056 1.00 19.63 133 PRO B C 1
ATOM 2450 O O . PRO B 1 133 ? 11.319 56.631 56.072 1.00 18.84 133 PRO B O 1
ATOM 2454 N N . VAL B 1 134 ? 10.591 58.540 57.011 1.00 20.15 134 VAL B N 1
ATOM 2455 C CA . VAL B 1 134 ? 10.748 59.322 55.794 1.00 20.03 134 VAL B CA 1
ATOM 2456 C C . VAL B 1 134 ? 12.084 60.008 56.049 1.00 19.69 134 VAL B C 1
ATOM 2457 O O . VAL B 1 134 ? 12.278 60.621 57.099 1.00 21.10 134 VAL B O 1
ATOM 2461 N N . VAL B 1 135 ? 13.011 59.893 55.108 1.00 19.04 135 VAL B N 1
ATOM 2462 C CA . VAL B 1 135 ? 14.335 60.480 55.281 1.00 16.56 135 VAL B CA 1
ATOM 2463 C C . VAL B 1 135 ? 14.603 61.644 54.327 1.00 17.11 135 VAL B C 1
ATOM 2464 O O . VAL B 1 135 ? 14.209 61.619 53.165 1.00 17.20 135 VAL B O 1
ATOM 2468 N N . LYS B 1 136 ? 15.271 62.671 54.828 1.00 17.03 136 LYS B N 1
ATOM 2469 C CA . LYS B 1 136 ? 15.584 63.826 54.008 1.00 19.54 136 LYS B CA 1
ATOM 2470 C C . LYS B 1 136 ? 16.982 64.325 54.284 1.00 18.64 136 LYS B C 1
ATOM 2471 O O . LYS B 1 136 ? 17.464 64.243 55.410 1.00 16.90 136 LYS B O 1
ATOM 2477 N N . PHE B 1 137 ? 17.634 64.831 53.242 1.00 20.34 137 PHE B N 1
ATOM 2478 C CA . PHE B 1 137 ? 18.995 65.352 53.355 1.00 20.46 137 PHE B CA 1
ATOM 2479 C C . PHE B 1 137 ? 18.983 66.861 53.376 1.00 19.48 137 PHE B C 1
ATOM 2480 O O . PHE B 1 137 ? 18.204 67.489 52.663 1.00 18.56 137 PHE B O 1
ATOM 2488 N N . TYR B 1 138 ? 19.862 67.433 54.185 1.00 17.36 138 TYR B N 1
ATOM 2489 C CA . TYR B 1 138 ? 19.963 68.872 54.303 1.00 18.57 138 TYR B CA 1
ATOM 2490 C C . TYR B 1 138 ? 21.411 69.314 54.160 1.00 19.88 138 TYR B C 1
ATOM 2491 O O . TYR B 1 138 ? 22.331 68.587 54.524 1.00 18.63 138 TYR B O 1
ATOM 2500 N N . ARG B 1 139 ? 21.615 70.503 53.613 1.00 20.86 139 ARG B N 1
ATOM 2501 C CA . ARG B 1 139 ? 22.958 71.043 53.511 1.00 24.37 139 ARG B CA 1
ATOM 2502 C C . ARG B 1 139 ? 22.906 72.407 54.185 1.00 25.12 139 ARG B C 1
ATOM 2503 O O . ARG B 1 139 ? 22.170 73.285 53.748 1.00 26.35 139 ARG B O 1
ATOM 2511 N N . ASP B 1 140 ? 23.677 72.586 55.247 1.00 25.33 140 ASP B N 1
ATOM 2512 C CA . ASP B 1 140 ? 23.668 73.846 55.985 1.00 29.22 140 ASP B CA 1
ATOM 2513 C C . ASP B 1 140 ? 22.246 74.256 56.377 1.00 28.76 140 ASP B C 1
ATOM 2514 O O . ASP B 1 140 ? 21.914 75.441 56.387 1.00 29.29 140 ASP B O 1
ATOM 2519 N N . GLY B 1 141 ? 21.413 73.263 56.688 1.00 29.17 141 GLY B N 1
ATOM 2520 C CA . GLY B 1 141 ? 20.045 73.524 57.103 1.00 29.09 141 GLY B CA 1
ATOM 2521 C C . GLY B 1 141 ? 18.948 73.437 56.055 1.00 29.74 141 GLY B C 1
ATOM 2522 O O . GLY B 1 141 ? 17.789 73.218 56.405 1.00 29.31 141 GLY B O 1
ATOM 2523 N N . ALA B 1 142 ? 19.299 73.607 54.781 1.00 30.30 142 ALA B N 1
ATOM 2524 C CA . ALA B 1 142 ? 18.323 73.567 53.688 1.00 31.89 142 ALA B CA 1
ATOM 2525 C C . ALA B 1 142 ? 18.184 72.191 53.033 1.00 32.86 142 ALA B C 1
ATOM 2526 O O . ALA B 1 142 ? 19.176 71.507 52.796 1.00 32.91 142 ALA B O 1
ATOM 2528 N N . GLU B 1 143 ? 16.943 71.815 52.721 1.00 33.93 143 GLU B N 1
ATOM 2529 C CA . GLU B 1 143 ? 16.631 70.527 52.109 1.00 35.32 143 GLU B CA 1
ATOM 2530 C C . GLU B 1 143 ? 17.236 70.331 50.722 1.00 34.83 143 GLU B C 1
ATOM 2531 O O . GLU B 1 143 ? 17.035 71.148 49.826 1.00 35.22 143 GLU B O 1
ATOM 2537 N N . ILE B 1 144 ? 17.963 69.227 50.558 1.00 33.94 144 ILE B N 1
ATOM 2538 C CA . ILE B 1 144 ? 18.619 68.879 49.301 1.00 32.53 144 ILE B CA 1
ATOM 2539 C C . ILE B 1 144 ? 17.717 68.067 48.389 1.00 33.02 144 ILE B C 1
ATOM 2540 O O . ILE B 1 144 ? 16.999 67.171 48.836 1.00 33.22 144 ILE B O 1
ATOM 2545 N N . GLN B 1 145 ? 17.780 68.374 47.102 1.00 33.52 145 GLN B N 1
ATOM 2546 C CA . GLN B 1 145 ? 17.019 67.641 46.108 1.00 34.39 145 GLN B CA 1
ATOM 2547 C C . GLN B 1 145 ? 18.056 66.993 45.199 1.00 34.04 145 GLN B C 1
ATOM 2548 O O . GLN B 1 145 ? 18.998 67.648 44.743 1.00 34.87 145 GLN B O 1
ATOM 2554 N N . SER B 1 146 ? 17.882 65.702 44.951 1.00 32.03 146 SER B N 1
ATOM 2555 C CA . SER B 1 146 ? 18.796 64.948 44.112 1.00 31.39 146 SER B CA 1
ATOM 2556 C C . SER B 1 146 ? 18.984 65.597 42.742 1.00 31.50 146 SER B C 1
ATOM 2557 O O . SER B 1 146 ? 18.029 66.047 42.121 1.00 32.09 146 SER B O 1
ATOM 2560 N N . SER B 1 147 ? 20.230 65.643 42.284 1.00 32.21 147 SER B N 1
ATOM 2561 C CA . SER B 1 147 ? 20.586 66.218 40.990 1.00 32.60 147 SER B CA 1
ATOM 2562 C C . SER B 1 147 ? 21.898 65.580 40.549 1.00 33.60 147 SER B C 1
ATOM 2563 O O . SER B 1 147 ? 22.376 64.643 41.189 1.00 34.70 147 SER B O 1
ATOM 2566 N N . LEU B 1 148 ? 22.486 66.071 39.462 1.00 33.08 148 LEU B N 1
ATOM 2567 C CA . LEU B 1 148 ? 23.758 65.514 39.003 1.00 33.18 148 LEU B CA 1
ATOM 2568 C C . LEU B 1 148 ? 24.877 65.891 39.968 1.00 32.88 148 LEU B C 1
ATOM 2569 O O . LEU B 1 148 ? 25.853 65.153 40.124 1.00 31.69 148 LEU B O 1
ATOM 2574 N N . ASP B 1 149 ? 24.730 67.052 40.602 1.00 33.52 149 ASP B N 1
ATOM 2575 C CA . ASP B 1 149 ? 25.717 67.546 41.552 1.00 35.22 149 ASP B CA 1
ATOM 2576 C C . ASP B 1 149 ? 25.607 66.780 42.869 1.00 33.55 149 ASP B C 1
ATOM 2577 O O . ASP B 1 149 ? 26.584 66.205 43.349 1.00 33.59 149 ASP B O 1
ATOM 2582 N N . PHE B 1 150 ? 24.411 66.791 43.448 1.00 31.44 150 PHE B N 1
ATOM 2583 C CA . PHE B 1 150 ? 24.136 66.096 44.701 1.00 29.59 150 PHE B CA 1
ATOM 2584 C C . PHE B 1 150 ? 23.121 64.991 44.434 1.00 27.47 150 PHE B C 1
ATOM 2585 O O . PHE B 1 150 ? 21.913 65.219 44.459 1.00 27.38 150 PHE B O 1
ATOM 2593 N N . GLN B 1 151 ? 23.627 63.793 44.182 1.00 24.61 151 GLN B N 1
ATOM 2594 C CA . GLN B 1 151 ? 22.791 62.649 43.874 1.00 22.97 151 GLN B CA 1
ATOM 2595 C C . GLN B 1 151 ? 22.342 61.865 45.100 1.00 21.82 151 GLN B C 1
ATOM 2596 O O . GLN B 1 151 ? 23.173 61.311 45.821 1.00 20.97 151 GLN B O 1
ATOM 2602 N N . ILE B 1 152 ? 21.033 61.816 45.342 1.00 19.91 152 ILE B N 1
ATOM 2603 C CA . ILE B 1 152 ? 20.509 61.048 46.474 1.00 18.23 152 ILE B CA 1
ATOM 2604 C C . ILE B 1 152 ? 19.994 59.716 45.958 1.00 18.72 152 ILE B C 1
ATOM 2605 O O . ILE B 1 152 ? 19.197 59.651 45.025 1.00 16.95 152 ILE B O 1
ATOM 2610 N N . SER B 1 153 ? 20.441 58.642 46.572 1.00 19.63 153 SER B N 1
ATOM 2611 C CA . SER B 1 153 ? 20.010 57.338 46.128 1.00 23.27 153 SER B CA 1
ATOM 2612 C C . SER B 1 153 ? 19.611 56.485 47.323 1.00 24.70 153 SER B C 1
ATOM 2613 O O . SER B 1 153 ? 20.255 56.532 48.370 1.00 24.84 153 SER B O 1
ATOM 2616 N N . GLN B 1 154 ? 18.541 55.714 47.177 1.00 24.46 154 GLN B N 1
ATOM 2617 C CA . GLN B 1 154 ? 18.101 54.858 48.269 1.00 24.90 154 GLN B CA 1
ATOM 2618 C C . GLN B 1 154 ? 17.991 53.395 47.892 1.00 26.39 154 GLN B C 1
ATOM 2619 O O . GLN B 1 154 ? 17.520 53.044 46.814 1.00 25.88 154 GLN B O 1
ATOM 2625 N N . GLU B 1 155 ? 18.435 52.539 48.798 1.00 28.51 155 GLU B N 1
ATOM 2626 C CA . GLU B 1 155 ? 18.322 51.109 48.597 1.00 30.64 155 GLU B CA 1
ATOM 2627 C C .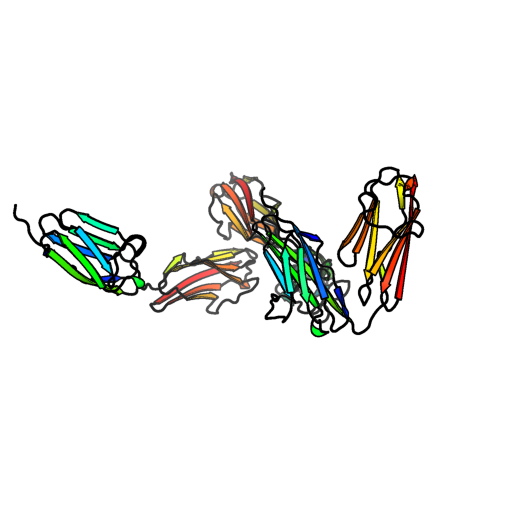 GLU B 1 155 ? 17.975 50.511 49.941 1.00 29.50 155 GLU B C 1
ATOM 2628 O O . GLU B 1 155 ? 18.844 50.201 50.753 1.00 28.24 155 GLU B O 1
ATOM 2634 N N . GLY B 1 156 ? 16.672 50.388 50.168 1.00 29.44 156 GLY B N 1
ATOM 2635 C CA . GLY B 1 156 ? 16.179 49.860 51.420 1.00 29.46 156 GLY B CA 1
ATOM 2636 C C . GLY B 1 156 ? 16.291 50.917 52.499 1.00 30.04 156 GLY B C 1
ATOM 2637 O O . GLY B 1 156 ? 15.816 52.042 52.338 1.00 29.53 156 GLY B O 1
ATOM 2638 N N . ASP B 1 157 ? 16.926 50.555 53.606 1.00 29.79 157 ASP B N 1
ATOM 2639 C CA . ASP B 1 157 ? 17.108 51.473 54.724 1.00 30.12 157 ASP B CA 1
ATOM 2640 C C . ASP B 1 157 ? 18.413 52.232 54.538 1.00 26.79 157 ASP B C 1
ATOM 2641 O O . ASP B 1 157 ? 18.785 53.075 55.344 1.00 26.67 157 ASP B O 1
ATOM 2646 N N . LEU B 1 158 ? 19.097 51.919 53.454 1.00 22.66 158 LEU B N 1
ATOM 2647 C CA . LEU B 1 158 ? 20.361 52.538 53.143 1.00 21.53 158 LEU B CA 1
ATOM 2648 C C . LEU B 1 158 ? 20.169 53.738 52.216 1.00 19.65 158 LEU B C 1
ATOM 2649 O O . LEU B 1 158 ? 19.626 53.601 51.124 1.00 18.92 158 LEU B O 1
ATOM 2654 N N . TYR B 1 159 ? 20.596 54.916 52.657 1.00 16.85 159 TYR B N 1
ATOM 2655 C CA . TYR B 1 159 ? 20.476 56.109 51.828 1.00 16.82 159 TYR B CA 1
ATOM 2656 C C . TYR B 1 159 ? 21.859 56.667 51.583 1.00 17.52 159 TYR B C 1
ATOM 2657 O O . TYR B 1 159 ? 22.720 56.585 52.452 1.00 18.21 159 TYR B O 1
ATOM 2666 N N . SER B 1 160 ? 22.068 57.244 50.405 1.00 18.84 160 SER B N 1
ATOM 2667 C CA . SER B 1 160 ? 23.371 57.796 50.051 1.00 21.26 160 SER B CA 1
ATOM 2668 C C . SER B 1 160 ? 23.273 59.123 49.327 1.00 20.69 160 SER B C 1
ATOM 2669 O O . SER B 1 160 ? 22.312 59.374 48.606 1.00 20.20 160 SER B O 1
ATOM 2672 N N . LEU B 1 161 ? 24.280 59.965 49.530 1.00 20.09 161 LEU B N 1
ATOM 2673 C CA . LEU B 1 161 ? 24.361 61.246 48.850 1.00 20.99 161 LEU B CA 1
ATOM 2674 C C . LEU B 1 161 ? 25.706 61.189 48.160 1.00 20.17 161 LEU B C 1
ATOM 2675 O O . LEU B 1 161 ? 26.734 61.129 48.818 1.00 21.67 161 LEU B O 1
ATOM 2680 N N . LEU B 1 162 ? 25.697 61.182 46.834 1.00 19.08 162 LEU B N 1
ATOM 2681 C CA . LEU B 1 162 ? 26.931 61.124 46.079 1.00 18.23 162 LEU B CA 1
ATOM 2682 C C . LEU B 1 162 ? 27.260 62.465 45.459 1.00 18.47 162 LEU B C 1
ATOM 2683 O O . LEU B 1 162 ? 26.429 63.066 44.786 1.00 18.65 162 LEU B O 1
ATOM 2688 N N . ILE B 1 163 ? 28.472 62.945 45.712 1.00 17.68 163 ILE B N 1
ATOM 2689 C CA . ILE B 1 163 ? 28.923 64.177 45.102 1.00 18.12 163 ILE B CA 1
ATOM 2690 C C . ILE B 1 163 ? 30.030 63.699 44.164 1.00 18.61 163 ILE B C 1
ATOM 2691 O O . ILE B 1 163 ? 31.146 63.428 44.582 1.00 18.01 163 ILE B O 1
ATOM 2696 N N . ALA B 1 164 ? 29.676 63.547 42.894 1.00 19.91 164 ALA B N 1
ATOM 2697 C CA . ALA B 1 164 ? 30.596 63.076 41.875 1.00 22.89 164 ALA B CA 1
ATOM 2698 C C . ALA B 1 164 ? 31.955 63.782 41.908 1.00 24.19 164 ALA B C 1
ATOM 2699 O O . ALA B 1 164 ? 33.004 63.124 41.931 1.00 24.55 164 ALA B O 1
ATOM 2701 N N . GLU B 1 165 ? 31.927 65.113 41.890 1.00 25.70 165 GLU B N 1
ATOM 2702 C CA . GLU B 1 165 ? 33.136 65.939 41.924 1.00 28.38 165 GLU B CA 1
ATOM 2703 C C . GLU B 1 165 ? 32.905 67.065 42.914 1.00 28.52 165 GLU B C 1
ATOM 2704 O O . GLU B 1 165 ? 32.128 67.983 42.651 1.00 29.84 165 GLU B O 1
ATOM 2710 N N . ALA B 1 166 ? 33.579 66.998 44.055 1.00 27.04 166 ALA B N 1
ATOM 2711 C CA . ALA B 1 166 ? 33.407 68.008 45.083 1.00 25.50 166 ALA B CA 1
ATOM 2712 C C . ALA B 1 166 ? 34.350 69.190 44.909 1.00 24.75 166 ALA B C 1
ATOM 2713 O O . ALA B 1 166 ? 35.515 69.022 44.557 1.00 22.47 166 ALA B O 1
ATOM 2715 N N . TYR B 1 167 ? 33.820 70.387 45.146 1.00 23.50 167 TYR B N 1
ATOM 2716 C CA . TYR B 1 167 ? 34.594 71.618 45.064 1.00 24.40 167 TYR B CA 1
ATOM 2717 C C . TYR B 1 167 ? 34.344 72.422 46.333 1.00 23.69 167 TYR B C 1
ATOM 2718 O O . TYR B 1 167 ? 33.385 72.156 47.059 1.00 20.45 167 TYR B O 1
ATOM 2727 N N . PRO B 1 168 ? 35.209 73.409 46.620 1.00 22.76 168 PRO B N 1
ATOM 2728 C CA . PRO B 1 168 ? 35.066 74.239 47.816 1.00 24.52 168 PRO B CA 1
ATOM 2729 C C . PRO B 1 168 ? 33.639 74.715 48.039 1.00 26.16 168 PRO B C 1
ATOM 2730 O O . PRO B 1 168 ? 33.180 74.797 49.174 1.00 27.01 168 PRO B O 1
ATOM 2734 N N . GLU B 1 169 ? 32.941 75.012 46.949 1.00 27.21 169 GLU B N 1
ATOM 2735 C CA . GLU B 1 169 ? 31.565 75.485 47.013 1.00 29.76 169 GLU B CA 1
ATOM 2736 C C . GLU B 1 169 ? 30.621 74.504 47.707 1.00 28.76 169 GLU B C 1
ATOM 2737 O O . GLU B 1 169 ? 29.540 74.890 48.127 1.00 27.28 169 GLU B O 1
ATOM 2743 N N . ASP B 1 170 ? 31.022 73.241 47.823 1.00 27.99 170 ASP B N 1
ATOM 2744 C CA . ASP B 1 170 ? 30.164 72.233 48.445 1.00 28.78 170 ASP B CA 1
ATOM 2745 C C . ASP B 1 170 ? 30.449 71.996 49.920 1.00 27.63 170 ASP B C 1
ATOM 2746 O O . ASP B 1 170 ? 29.707 71.278 50.584 1.00 28.14 170 ASP B O 1
ATOM 2751 N N . SER B 1 171 ? 31.529 72.579 50.426 1.00 26.41 171 SER B N 1
ATOM 2752 C CA . SER B 1 171 ? 31.875 72.425 51.832 1.00 25.38 171 SER B CA 1
ATOM 2753 C C . SER B 1 171 ? 30.671 72.865 52.663 1.00 24.37 171 SER B C 1
ATOM 2754 O O . SER B 1 171 ? 29.934 73.776 52.276 1.00 22.28 171 SER B O 1
ATOM 2757 N N . GLY B 1 172 ? 30.462 72.214 53.799 1.00 23.00 172 GLY B N 1
ATOM 2758 C CA . GLY B 1 172 ? 29.345 72.596 54.632 1.00 22.20 172 GLY B CA 1
ATOM 2759 C C . GLY B 1 172 ? 28.961 71.548 55.643 1.00 21.62 172 GLY B C 1
ATOM 2760 O O . GLY B 1 172 ? 29.631 70.528 55.794 1.00 19.62 172 GLY B O 1
ATOM 2761 N N . THR B 1 173 ? 27.872 71.827 56.348 1.00 22.33 173 THR B N 1
ATOM 2762 C CA . THR B 1 173 ? 27.335 70.929 57.357 1.00 21.01 173 THR B CA 1
ATOM 2763 C C . THR B 1 173 ? 26.184 70.157 56.714 1.00 19.93 173 THR B C 1
ATOM 2764 O O . THR B 1 173 ? 25.155 70.735 56.368 1.00 19.96 173 THR B O 1
ATOM 2768 N N . TYR B 1 174 ? 26.358 68.856 56.530 1.00 17.62 174 TYR B N 1
ATOM 2769 C CA . TYR B 1 174 ? 25.299 68.063 55.936 1.00 15.92 174 TYR B CA 1
ATOM 2770 C C . TYR B 1 174 ? 24.569 67.286 57.013 1.00 16.55 174 TYR B C 1
ATOM 2771 O O . TYR B 1 174 ? 25.147 66.916 58.028 1.00 17.63 174 TYR B O 1
ATOM 2780 N N . SER B 1 175 ? 23.284 67.049 56.820 1.00 17.32 175 SER B N 1
ATOM 2781 C CA . SER B 1 175 ? 22.569 66.271 57.817 1.00 16.52 175 SER B CA 1
ATOM 2782 C C . SER B 1 175 ? 21.407 65.520 57.217 1.00 15.13 175 SER B C 1
ATOM 2783 O O . SER B 1 175 ? 20.937 65.814 56.110 1.00 12.49 175 SER B O 1
ATOM 2786 N N . VAL B 1 176 ? 20.981 64.508 57.954 1.00 13.04 176 VAL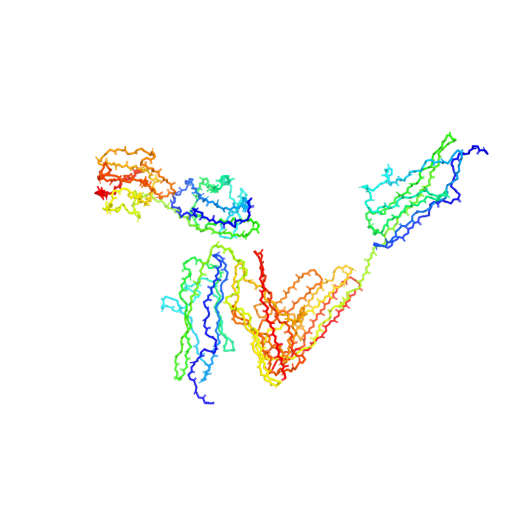 B N 1
ATOM 2787 C CA . VAL B 1 176 ? 19.884 63.675 57.544 1.00 13.44 176 VAL B CA 1
ATOM 2788 C C . VAL B 1 176 ? 18.931 63.608 58.716 1.00 13.11 176 VAL B C 1
ATOM 2789 O O . VAL B 1 176 ? 19.347 63.433 59.859 1.00 12.51 176 VAL B O 1
ATOM 2793 N N . ASN B 1 177 ? 17.652 63.772 58.418 1.00 14.71 177 ASN B N 1
ATOM 2794 C CA . ASN B 1 177 ? 16.599 63.706 59.415 1.00 14.38 177 ASN B CA 1
ATOM 2795 C C . ASN B 1 177 ? 15.688 62.542 59.011 1.00 14.42 177 ASN B C 1
ATOM 2796 O O . ASN B 1 177 ? 15.236 62.466 57.869 1.00 14.28 177 ASN B O 1
ATOM 2801 N N . ALA B 1 178 ? 15.451 61.618 59.933 1.00 12.58 178 ALA B N 1
ATOM 2802 C CA . ALA B 1 178 ? 14.593 60.476 59.670 1.00 12.81 178 ALA B CA 1
ATOM 2803 C C . ALA B 1 178 ? 13.357 60.682 60.527 1.00 14.97 178 ALA B C 1
ATOM 2804 O O . ALA B 1 178 ? 13.461 61.005 61.707 1.00 14.44 178 ALA B O 1
ATOM 2806 N N . THR B 1 179 ? 12.182 60.470 59.962 1.00 16.15 179 THR B N 1
ATOM 2807 C CA . THR B 1 179 ? 10.981 60.725 60.725 1.00 18.63 179 THR B CA 1
ATOM 2808 C C . THR B 1 179 ? 9.854 59.724 60.591 1.00 16.69 179 THR B C 1
ATOM 2809 O O . THR B 1 179 ? 9.626 59.175 59.515 1.00 16.49 179 THR B O 1
ATOM 2813 N N . ASN B 1 180 ? 9.159 59.484 61.698 1.00 15.15 180 ASN B N 1
ATOM 2814 C CA . ASN B 1 180 ? 7.965 58.650 61.670 1.00 16.10 180 ASN B CA 1
ATOM 2815 C C . ASN B 1 180 ? 7.024 59.144 62.763 1.00 17.98 180 ASN B C 1
ATOM 2816 O O . ASN B 1 180 ? 7.343 60.101 63.476 1.00 20.58 180 ASN B O 1
ATOM 2821 N N . SER B 1 181 ? 5.860 58.524 62.887 1.00 18.73 181 SER B N 1
ATOM 2822 C CA . SER B 1 181 ? 4.872 58.970 63.862 1.00 19.57 181 SER B CA 1
ATOM 2823 C C . SER B 1 181 ? 5.293 58.943 65.321 1.00 20.44 181 SER B C 1
ATOM 2824 O O . SER B 1 181 ? 4.714 59.659 66.134 1.00 21.66 181 SER B O 1
ATOM 2827 N N . VAL B 1 182 ? 6.286 58.132 65.671 1.00 19.98 182 VAL B N 1
ATOM 2828 C CA . VAL B 1 182 ? 6.701 58.062 67.067 1.00 20.49 182 VAL B CA 1
ATOM 2829 C C . VAL B 1 182 ? 7.935 58.878 67.410 1.00 19.99 182 VAL B C 1
ATOM 2830 O O . VAL B 1 182 ? 8.213 59.112 68.580 1.00 20.57 182 VAL B O 1
ATOM 2834 N N . GLY B 1 183 ? 8.675 59.321 66.402 1.00 19.24 183 GLY B N 1
ATOM 2835 C CA . GLY B 1 183 ? 9.855 60.108 66.690 1.00 18.62 183 GLY B CA 1
ATOM 2836 C C . GLY B 1 183 ? 10.604 60.675 65.503 1.00 18.45 183 GLY B C 1
ATOM 2837 O O . GLY B 1 183 ? 10.200 60.549 64.352 1.00 19.54 183 GLY B O 1
ATOM 2838 N N . ARG B 1 184 ? 11.715 61.319 65.819 1.00 20.04 184 ARG B N 1
ATOM 2839 C CA . ARG B 1 184 ? 12.593 61.928 64.838 1.00 21.12 184 ARG B CA 1
ATOM 2840 C C . ARG B 1 184 ? 14.018 61.582 65.254 1.00 20.75 184 ARG B C 1
ATOM 2841 O O . ARG B 1 184 ? 14.295 61.344 66.433 1.00 21.95 184 ARG B O 1
ATOM 2849 N N . ALA B 1 185 ? 14.921 61.543 64.287 1.00 17.05 185 ALA B N 1
ATOM 2850 C CA . ALA B 1 185 ? 16.318 61.278 64.569 1.00 14.82 185 ALA B CA 1
ATOM 2851 C C . ALA B 1 185 ? 17.098 62.093 63.546 1.00 14.29 185 ALA B C 1
ATOM 2852 O O . ALA B 1 185 ? 16.663 62.236 62.414 1.00 13.54 185 ALA B O 1
ATOM 2854 N N . THR B 1 186 ? 18.229 62.650 63.952 1.00 14.88 186 THR B N 1
ATOM 2855 C CA . THR B 1 186 ? 19.048 63.452 63.051 1.00 17.44 186 THR B CA 1
ATOM 2856 C C . THR B 1 186 ? 20.505 63.001 63.137 1.00 17.86 186 THR B C 1
ATOM 2857 O O . THR B 1 186 ? 20.965 62.540 64.183 1.00 17.90 186 THR B O 1
ATOM 2861 N N . SER B 1 187 ? 21.213 63.115 62.019 1.00 16.79 187 SER B N 1
ATOM 2862 C CA . SER B 1 187 ? 22.613 62.750 61.947 1.00 17.04 187 SER B CA 1
ATOM 2863 C C . SER B 1 187 ? 23.268 63.888 61.184 1.00 19.16 187 SER B C 1
ATOM 2864 O O . SER B 1 187 ? 22.781 64.275 60.122 1.00 20.45 187 SER B O 1
ATOM 2867 N N . THR B 1 188 ? 24.358 64.428 61.723 1.00 19.49 188 THR B N 1
ATOM 2868 C CA . THR B 1 188 ? 25.051 65.549 61.089 1.00 20.69 188 THR B CA 1
ATOM 2869 C C . THR B 1 188 ? 26.529 65.245 60.861 1.00 20.03 188 THR B C 1
ATOM 2870 O O . THR B 1 188 ? 27.138 64.489 61.605 1.00 20.56 188 THR B O 1
ATOM 2874 N N . ALA B 1 189 ? 27.098 65.843 59.820 1.00 21.19 189 ALA B N 1
ATOM 2875 C CA . ALA B 1 189 ? 28.503 65.654 59.477 1.00 20.85 189 ALA B CA 1
ATOM 2876 C C . ALA B 1 189 ? 29.041 66.888 58.760 1.00 20.90 189 ALA B C 1
ATOM 2877 O O . ALA B 1 189 ? 28.300 67.646 58.141 1.00 20.01 189 ALA B O 1
ATOM 2879 N N . GLU B 1 190 ? 30.343 67.087 58.846 1.0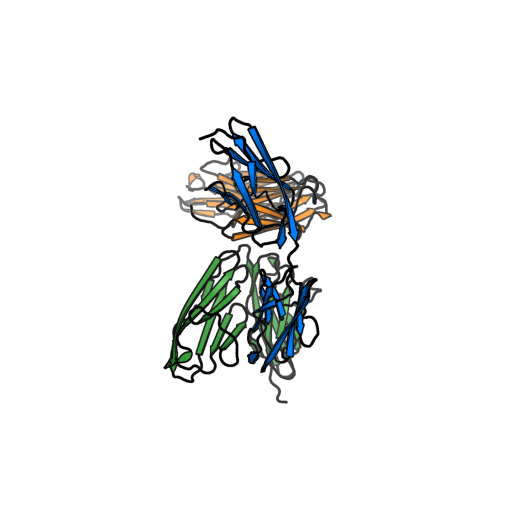0 22.30 190 GLU B N 1
ATOM 2880 C CA . GLU B 1 190 ? 30.956 68.234 58.210 1.00 22.89 190 GLU B CA 1
ATOM 2881 C C . GLU B 1 190 ? 31.762 67.810 57.005 1.00 20.77 190 GLU B C 1
ATOM 2882 O O . GLU B 1 190 ? 32.618 66.931 57.103 1.00 19.59 190 GLU B O 1
ATOM 2888 N N . LEU B 1 191 ? 31.474 68.427 55.866 1.00 18.82 191 LEU B N 1
ATOM 2889 C CA . LEU B 1 191 ? 32.202 68.143 54.644 1.00 18.06 191 LEU B CA 1
ATOM 2890 C C . LEU B 1 191 ? 33.083 69.337 54.331 1.00 18.98 191 LEU B C 1
ATOM 2891 O O . LEU B 1 191 ? 32.581 70.394 53.960 1.00 21.33 191 LEU B O 1
ATOM 2896 N N . LEU B 1 192 ? 34.393 69.158 54.480 1.00 18.71 192 LEU B N 1
ATOM 2897 C CA . LEU B 1 192 ? 35.379 70.196 54.210 1.00 18.48 192 LEU B CA 1
ATOM 2898 C C . LEU B 1 192 ? 36.148 69.873 52.920 1.00 19.68 192 LEU B C 1
ATOM 2899 O O . LEU B 1 192 ? 36.842 68.862 52.839 1.00 18.97 192 LEU B O 1
ATOM 2904 N N . VAL B 1 193 ? 36.011 70.731 51.916 1.00 18.64 193 VAL B N 1
ATOM 2905 C CA . VAL B 1 193 ? 36.686 70.552 50.639 1.00 20.80 193 VAL B CA 1
ATOM 2906 C C . VAL B 1 193 ? 37.646 71.715 50.417 1.00 25.20 193 VAL B C 1
ATOM 2907 O O . VAL B 1 193 ? 37.213 72.856 50.241 1.00 24.49 193 VAL B O 1
ATOM 2911 N N . GLN B 1 194 ? 38.943 71.440 50.418 1.00 27.15 194 GLN B N 1
ATOM 2912 C CA . GLN B 1 194 ? 39.898 72.510 50.201 1.00 31.85 194 GLN B CA 1
ATOM 2913 C C . GLN B 1 194 ? 40.328 72.605 48.738 1.00 33.01 194 GLN B C 1
ATOM 2914 O O . GLN B 1 194 ? 40.225 71.584 48.027 1.00 34.26 194 GLN B O 1
ATOM 2921 N N . MET C 1 1 ? 49.572 -1.852 75.174 1.00 63.18 1 MET C N 1
ATOM 2922 C CA . MET C 1 1 ? 50.635 -1.386 74.233 1.00 62.79 1 MET C CA 1
ATOM 2923 C C . MET C 1 1 ? 51.402 -0.162 74.724 1.00 60.63 1 MET C C 1
ATOM 2924 O O . MET C 1 1 ? 51.357 0.213 75.902 1.00 60.16 1 MET C O 1
ATOM 2929 N N . THR C 1 2 ? 52.107 0.454 73.779 1.00 57.62 2 THR C N 1
ATOM 2930 C CA . THR C 1 2 ? 52.881 1.654 74.038 1.00 53.79 2 THR C CA 1
ATOM 2931 C C . THR C 1 2 ? 51.880 2.790 74.028 1.00 49.09 2 THR C C 1
ATOM 2932 O O . THR C 1 2 ? 50.876 2.731 73.325 1.00 49.12 2 THR C O 1
ATOM 2936 N N . THR C 1 3 ? 52.147 3.823 74.809 1.00 44.02 3 THR C N 1
ATOM 2937 C CA . THR C 1 3 ? 51.255 4.961 74.841 1.00 39.21 3 THR C CA 1
ATOM 2938 C C . THR C 1 3 ? 51.826 6.049 73.934 1.00 36.08 3 THR C C 1
ATOM 2939 O O . THR C 1 3 ? 53.038 6.259 73.887 1.00 34.25 3 THR C O 1
ATOM 2943 N N . GLN C 1 4 ? 50.946 6.718 73.197 1.00 32.28 4 GLN C N 1
ATOM 2944 C CA . GLN C 1 4 ? 51.346 7.787 72.288 1.00 28.37 4 GLN C CA 1
ATOM 2945 C C . GLN C 1 4 ? 50.267 8.859 72.367 1.00 24.74 4 GLN C C 1
ATOM 2946 O O . GLN C 1 4 ? 49.074 8.550 72.288 1.00 23.62 4 GLN C O 1
ATOM 2952 N N . ALA C 1 5 ? 50.679 10.109 72.549 1.00 21.12 5 ALA C N 1
ATOM 2953 C CA . ALA C 1 5 ? 49.732 11.213 72.605 1.00 19.23 5 ALA C CA 1
ATOM 2954 C C . ALA C 1 5 ? 49.018 11.282 71.263 1.00 19.01 5 ALA C C 1
ATOM 2955 O O . ALA C 1 5 ? 49.526 10.798 70.248 1.00 18.04 5 ALA C O 1
ATOM 2957 N N . PRO C 1 6 ? 47.835 11.898 71.232 1.00 19.51 6 PRO C N 1
ATOM 2958 C CA . PRO C 1 6 ? 47.094 11.991 69.975 1.00 19.41 6 PRO C CA 1
ATOM 2959 C C . PRO C 1 6 ? 47.737 12.935 68.975 1.00 18.95 6 PRO C C 1
ATOM 2960 O O . PRO C 1 6 ? 48.435 13.866 69.362 1.00 19.56 6 PRO C O 1
ATOM 2964 N N . THR C 1 7 ? 47.510 12.663 67.691 1.00 19.12 7 THR C N 1
ATOM 2965 C CA . THR C 1 7 ? 47.978 13.506 66.591 1.00 19.57 7 THR C CA 1
ATOM 2966 C C . THR C 1 7 ? 46.941 13.314 65.496 1.00 19.18 7 THR C C 1
ATOM 2967 O O . THR C 1 7 ? 46.221 12.318 65.485 1.00 18.76 7 THR C O 1
ATOM 2971 N N . PHE C 1 8 ? 46.834 14.279 64.597 1.00 19.17 8 PHE C N 1
ATOM 2972 C CA . PHE C 1 8 ? 45.898 14.152 63.495 1.00 18.24 8 PHE C CA 1
ATOM 2973 C C . PHE C 1 8 ? 46.710 13.709 62.311 1.00 18.73 8 PHE C C 1
ATOM 2974 O O . PHE C 1 8 ? 47.631 14.408 61.895 1.00 21.57 8 PHE C O 1
ATOM 2982 N N . THR C 1 9 ? 46.407 12.537 61.775 1.00 19.71 9 THR C N 1
ATOM 2983 C CA . THR C 1 9 ? 47.153 12.069 60.621 1.00 21.47 9 THR C CA 1
ATOM 2984 C C . THR C 1 9 ? 46.585 12.758 59.377 1.00 21.69 9 THR C C 1
ATOM 2985 O O . THR C 1 9 ? 47.186 12.746 58.299 1.00 21.84 9 THR C O 1
ATOM 2989 N N . GLN C 1 10 ? 45.420 13.368 59.564 1.00 21.65 10 GLN C N 1
ATOM 2990 C CA . GLN C 1 10 ? 44.724 14.125 58.536 1.00 20.43 10 GLN C CA 1
ATOM 2991 C C . GLN C 1 10 ? 43.970 15.176 59.323 1.00 18.86 10 GLN C C 1
ATOM 2992 O O . GLN C 1 10 ? 42.926 14.896 59.894 1.00 19.08 10 GLN C O 1
ATOM 2998 N N . PRO C 1 11 ? 44.515 16.400 59.385 1.00 18.63 11 PRO C N 1
ATOM 2999 C CA . PRO C 1 11 ? 43.932 17.530 60.109 1.00 18.47 11 PRO C CA 1
ATOM 3000 C C . PRO C 1 11 ? 42.705 18.072 59.422 1.00 17.56 11 PRO C C 1
ATOM 3001 O O . PRO C 1 11 ? 42.462 17.760 58.263 1.00 19.03 11 PRO C O 1
ATOM 3005 N N . LEU C 1 12 ? 41.932 18.876 60.142 1.00 18.31 12 LEU C N 1
ATOM 3006 C CA . LEU C 1 12 ? 40.741 19.495 59.570 1.00 18.58 12 LEU C CA 1
ATOM 3007 C C . LEU C 1 12 ? 41.142 20.319 58.356 1.00 19.40 12 LEU C C 1
ATOM 3008 O O . LEU C 1 12 ? 42.192 20.966 58.362 1.00 19.86 12 LEU C O 1
ATOM 3013 N N . GLN C 1 13 ? 40.304 20.291 57.322 1.00 20.64 13 GLN C N 1
ATOM 3014 C CA . GLN C 1 13 ? 40.530 21.060 56.096 1.00 21.51 13 GLN C CA 1
ATOM 3015 C C . GLN C 1 13 ? 39.454 22.136 56.087 1.00 21.36 13 GLN C C 1
ATOM 3016 O O . GLN C 1 13 ? 38.305 21.857 56.442 1.00 19.28 13 GLN C O 1
ATOM 3022 N N . SER C 1 14 ? 39.801 23.358 55.697 1.00 20.93 14 SER C N 1
ATOM 3023 C CA . SER C 1 14 ? 38.784 24.402 55.649 1.00 23.01 14 SER C CA 1
ATOM 3024 C C . SER C 1 14 ? 37.779 23.932 54.601 1.00 23.03 14 SER C C 1
ATOM 3025 O O . SER C 1 14 ? 38.144 23.214 53.668 1.00 21.93 14 SER C O 1
ATOM 3028 N N . VAL C 1 15 ? 36.517 24.316 54.762 1.00 22.41 15 VAL C N 1
ATOM 3029 C CA . VAL C 1 15 ? 35.483 23.904 53.826 1.00 22.58 15 VAL C CA 1
ATOM 3030 C C . VAL C 1 15 ? 34.693 25.084 53.291 1.00 21.81 15 VAL C C 1
ATOM 3031 O O . VAL C 1 15 ? 34.335 26.003 54.024 1.00 20.00 15 VAL C O 1
ATOM 3035 N N . VAL C 1 16 ? 34.447 25.052 51.989 1.00 23.90 16 VAL C N 1
ATOM 3036 C CA . VAL C 1 16 ? 33.690 26.094 51.311 1.00 24.12 16 VAL C CA 1
ATOM 3037 C C . VAL C 1 16 ? 32.316 25.516 51.010 1.00 24.45 16 VAL C C 1
ATOM 3038 O O . VAL C 1 16 ? 32.196 24.433 50.436 1.00 26.13 16 VAL C O 1
ATOM 3042 N N . VAL C 1 17 ? 31.278 26.234 51.408 1.00 23.43 17 VAL C N 1
ATOM 3043 C CA . VAL C 1 17 ? 29.927 25.757 51.196 1.00 24.71 17 VAL C CA 1
ATOM 3044 C C . VAL C 1 17 ? 29.024 26.876 50.690 1.00 25.55 17 VAL C C 1
ATOM 3045 O O . VAL C 1 17 ? 29.336 28.060 50.839 1.00 25.10 17 VAL C O 1
ATOM 3049 N N . LEU C 1 18 ? 27.916 26.496 50.067 1.00 26.05 18 LEU C N 1
ATOM 3050 C CA . LEU C 1 18 ? 26.963 27.474 49.557 1.00 26.85 18 LEU C CA 1
ATOM 3051 C C . LEU C 1 18 ? 25.991 27.746 50.702 1.00 27.13 18 LEU C C 1
ATOM 3052 O O . LEU C 1 18 ? 25.559 26.816 51.381 1.00 25.96 18 LEU C O 1
ATOM 3057 N N . GLU C 1 19 ? 25.667 29.013 50.940 1.00 27.95 19 GLU C N 1
ATOM 3058 C CA . GLU C 1 19 ? 24.750 29.345 52.016 1.00 29.33 19 GLU C CA 1
ATOM 3059 C C . GLU C 1 19 ? 23.484 28.503 51.902 1.00 29.45 19 GLU C C 1
ATOM 3060 O O . GLU C 1 19 ? 22.905 28.373 50.822 1.00 30.24 19 GLU C O 1
ATOM 3066 N N . GLY C 1 20 ? 23.066 27.912 53.016 1.00 28.49 20 GLY C N 1
ATOM 3067 C CA . GLY C 1 20 ? 21.869 27.090 53.004 1.00 27.14 20 GLY C CA 1
ATOM 3068 C C . GLY C 1 20 ? 22.154 25.613 52.792 1.00 28.11 20 GLY C C 1
ATOM 3069 O O . GLY C 1 20 ? 21.254 24.781 52.944 1.00 28.66 20 GLY C O 1
ATOM 3070 N N . SER C 1 21 ? 23.396 25.276 52.447 1.00 26.18 21 SER C N 1
ATOM 3071 C CA . SER C 1 21 ? 23.769 23.880 52.223 1.00 27.08 21 SER C CA 1
ATOM 3072 C C . SER C 1 21 ? 24.377 23.179 53.437 1.00 26.07 21 SER C C 1
ATOM 3073 O O . SER C 1 21 ? 24.585 23.773 54.494 1.00 27.08 21 SER C O 1
ATOM 3076 N N . THR C 1 22 ? 24.661 21.897 53.262 1.00 24.82 22 THR C N 1
ATOM 3077 C CA . THR C 1 22 ? 25.242 21.077 54.308 1.00 22.38 22 THR C CA 1
ATOM 3078 C C . THR C 1 22 ? 26.755 21.117 54.184 1.00 21.23 22 THR C C 1
ATOM 3079 O O . THR C 1 22 ? 27.290 21.086 53.084 1.00 20.36 22 THR C O 1
ATOM 3083 N N . ALA C 1 23 ? 27.436 21.198 55.320 1.00 21.85 23 ALA C N 1
ATOM 3084 C CA . ALA C 1 23 ? 28.896 21.225 55.354 1.00 21.54 23 ALA C CA 1
ATOM 3085 C C . ALA C 1 23 ? 29.392 20.094 56.258 1.00 21.86 23 ALA C C 1
ATOM 3086 O O . ALA C 1 23 ? 28.801 19.830 57.310 1.00 20.44 23 ALA C O 1
ATOM 3088 N N . THR C 1 24 ? 30.463 19.422 55.844 1.00 20.83 24 THR C N 1
ATOM 3089 C CA . THR C 1 24 ? 31.018 18.334 56.643 1.00 20.54 24 THR C CA 1
ATOM 3090 C C . THR C 1 24 ? 32.514 18.508 56.876 1.00 20.54 24 THR C C 1
ATOM 3091 O O . THR C 1 24 ? 33.284 18.731 55.938 1.00 19.57 24 THR C O 1
ATOM 3095 N N . PHE C 1 25 ? 32.909 18.431 58.141 1.00 19.42 25 PHE C N 1
ATOM 3096 C CA . PHE C 1 25 ? 34.308 18.523 58.523 1.00 18.68 25 PHE C CA 1
ATOM 3097 C C . PHE C 1 25 ? 34.757 17.104 58.864 1.00 19.20 25 PHE C C 1
ATOM 3098 O O . PHE C 1 25 ? 33.974 16.304 59.371 1.00 16.77 25 PHE C O 1
ATOM 3106 N N . GLU C 1 26 ? 36.017 16.793 58.596 1.00 19.55 26 GLU C N 1
ATOM 3107 C CA . GLU C 1 26 ? 36.521 15.462 58.889 1.00 20.60 26 GLU C CA 1
ATOM 3108 C C . GLU C 1 26 ? 37.995 15.479 59.255 1.00 18.63 26 GLU C C 1
ATOM 3109 O O . GLU C 1 26 ? 38.759 16.286 58.737 1.00 18.39 26 GLU C O 1
ATOM 3115 N N . ALA C 1 27 ? 38.389 14.579 60.145 1.00 16.27 27 ALA C N 1
ATOM 3116 C CA . ALA C 1 27 ? 39.780 14.466 60.552 1.00 16.62 27 ALA C CA 1
ATOM 3117 C C . ALA C 1 27 ? 40.093 13.006 60.879 1.00 16.97 27 ALA C C 1
ATOM 3118 O O . ALA C 1 27 ? 39.191 12.214 61.156 1.00 16.52 27 ALA C O 1
ATOM 3120 N N . HIS C 1 28 ? 41.368 12.645 60.801 1.00 15.97 28 HIS C N 1
ATOM 3121 C CA . HIS C 1 28 ? 41.791 11.296 61.149 1.00 16.98 28 HIS C CA 1
ATOM 3122 C C . HIS C 1 28 ? 42.694 11.458 62.348 1.00 16.61 28 HIS C C 1
ATOM 3123 O O . HIS C 1 28 ? 43.624 12.260 62.327 1.00 15.88 28 HIS C O 1
ATOM 3130 N N . ILE C 1 29 ? 42.406 10.691 63.390 1.00 17.23 29 ILE C N 1
ATOM 3131 C CA . ILE C 1 29 ? 43.139 10.766 64.634 1.00 18.71 29 ILE C CA 1
ATOM 3132 C C . ILE C 1 29 ? 43.896 9.487 64.935 1.00 19.82 29 ILE C C 1
ATOM 3133 O O . ILE C 1 29 ? 43.419 8.402 64.627 1.00 21.24 29 ILE C O 1
ATOM 3138 N N . SER C 1 30 ? 45.088 9.617 65.509 1.00 20.08 30 SER C N 1
ATOM 3139 C CA . SER C 1 30 ? 45.876 8.449 65.889 1.00 21.96 30 SER C CA 1
ATOM 3140 C C . SER C 1 30 ? 46.360 8.661 67.321 1.00 22.20 30 SER C C 1
ATOM 3141 O O . SER C 1 30 ? 46.491 9.793 67.780 1.00 22.60 30 SER C O 1
ATOM 3144 N N . GLY C 1 31 ? 46.610 7.571 68.032 1.00 22.61 31 GLY C N 1
ATOM 3145 C CA . GLY C 1 31 ? 47.082 7.689 69.397 1.00 21.79 31 GLY C CA 1
ATOM 3146 C C . GLY C 1 31 ? 46.705 6.458 70.182 1.00 23.55 31 GLY C C 1
ATOM 3147 O O . GLY C 1 31 ? 45.977 5.600 69.689 1.00 22.89 31 GLY C O 1
ATOM 3148 N N . PHE C 1 32 ? 47.199 6.356 71.406 1.00 25.26 32 PHE C N 1
ATOM 3149 C CA . PHE C 1 32 ? 46.870 5.200 72.221 1.00 26.39 32 PHE C CA 1
ATOM 3150 C C . PHE C 1 32 ? 47.111 5.478 73.696 1.00 26.45 32 PHE C C 1
ATOM 3151 O O . PHE C 1 32 ? 48.184 5.944 74.082 1.00 26.73 32 PHE C O 1
ATOM 3159 N N . PRO C 1 33 ? 46.102 5.214 74.543 1.00 25.98 33 PRO C N 1
ATOM 3160 C CA . PRO C 1 33 ? 44.782 4.682 74.183 1.00 24.86 33 PRO C CA 1
ATOM 3161 C C . PRO C 1 33 ? 44.055 5.582 73.191 1.00 24.91 33 PRO C C 1
ATOM 3162 O O . PRO C 1 33 ? 44.437 6.733 72.984 1.00 24.00 33 PRO C O 1
ATOM 3166 N N . VAL C 1 34 ? 43.006 5.046 72.580 1.00 25.75 34 VAL C N 1
ATOM 3167 C CA . VAL C 1 34 ? 42.218 5.797 71.619 1.00 25.96 34 VAL C CA 1
ATOM 3168 C C . VAL C 1 34 ? 41.747 7.074 72.282 1.00 26.50 34 VAL C C 1
ATOM 3169 O O . VAL C 1 34 ? 41.085 7.042 73.316 1.00 26.76 34 VAL C O 1
ATOM 3173 N N . PRO C 1 35 ? 42.082 8.223 71.686 1.00 27.04 35 PRO C N 1
ATOM 3174 C CA . PRO C 1 35 ? 41.712 9.541 72.208 1.00 27.25 35 PRO C CA 1
ATOM 3175 C C . PRO C 1 35 ? 40.222 9.790 72.338 1.00 27.81 35 PRO C C 1
ATOM 3176 O O . PRO C 1 35 ? 39.420 9.161 71.657 1.00 28.54 35 PRO C O 1
ATOM 3180 N N . GLU C 1 36 ? 39.864 10.702 73.237 1.00 28.94 36 GLU C N 1
ATOM 3181 C CA . GLU C 1 36 ? 38.474 11.102 73.419 1.00 30.97 36 GLU C CA 1
ATOM 3182 C C . GLU C 1 36 ? 38.428 12.384 72.601 1.00 28.39 36 GLU C C 1
ATOM 3183 O O . GLU C 1 36 ? 39.288 13.246 72.767 1.00 27.59 36 GLU C O 1
ATOM 3189 N N . VAL C 1 37 ? 37.452 12.524 71.714 1.00 26.41 37 VAL C N 1
ATOM 3190 C CA . VAL C 1 37 ? 37.403 13.727 70.896 1.00 25.36 37 VAL C CA 1
ATOM 3191 C C . VAL C 1 37 ? 36.227 14.623 71.222 1.00 24.91 37 VAL C C 1
ATOM 3192 O O . VAL C 1 37 ? 35.204 14.170 71.733 1.00 25.47 37 VAL C O 1
ATOM 3196 N N . SER C 1 38 ? 36.383 15.904 70.915 1.00 24.06 38 SER C N 1
ATOM 3197 C CA . SER C 1 38 ? 35.344 16.877 71.184 1.00 24.25 38 SER C CA 1
ATOM 3198 C C . SER C 1 38 ? 35.494 18.052 70.218 1.00 23.23 38 SER C C 1
ATOM 3199 O O . SER C 1 38 ? 36.613 18.489 69.934 1.00 22.20 38 SER C O 1
ATOM 3202 N N . TRP C 1 39 ? 34.368 18.554 69.710 1.00 21.50 39 TRP C N 1
ATOM 3203 C CA . TRP C 1 39 ? 34.374 19.673 68.768 1.00 20.18 39 TRP C CA 1
ATOM 3204 C C . TRP C 1 39 ? 34.116 20.998 69.454 1.00 21.19 39 TRP C C 1
ATOM 3205 O O . TRP C 1 39 ? 33.317 21.073 70.382 1.00 20.25 39 TRP C O 1
ATOM 3216 N N . PHE C 1 40 ? 34.780 22.048 68.983 1.00 23.01 40 PHE C N 1
ATOM 3217 C CA . PHE C 1 40 ? 34.625 23.372 69.576 1.00 25.90 40 PHE C CA 1
ATOM 3218 C C . PHE C 1 40 ? 34.341 24.487 68.579 1.00 27.84 40 PHE C C 1
ATOM 3219 O O . PHE C 1 40 ? 34.839 24.491 67.452 1.00 27.51 40 PHE C O 1
ATOM 3227 N N . ARG C 1 41 ? 33.537 25.443 69.022 1.00 30.23 41 ARG C N 1
ATOM 3228 C CA . ARG C 1 41 ? 33.184 26.601 68.220 1.00 34.50 41 ARG C CA 1
ATOM 3229 C C . ARG C 1 41 ? 32.986 27.758 69.195 1.00 37.87 41 ARG C C 1
ATOM 3230 O O . ARG C 1 41 ? 32.236 27.653 70.169 1.00 37.49 41 ARG C O 1
ATOM 3238 N N . ASP C 1 42 ? 33.685 28.854 68.929 1.00 42.20 42 ASP C N 1
ATOM 3239 C CA . ASP C 1 42 ? 33.628 30.040 69.771 1.00 46.72 42 ASP C CA 1
ATOM 3240 C C . ASP C 1 42 ? 33.933 29.671 71.221 1.00 46.61 42 ASP C C 1
ATOM 3241 O O . ASP C 1 42 ? 33.214 30.062 72.146 1.00 46.14 42 ASP C O 1
ATOM 3246 N N . GLY C 1 43 ? 34.999 28.894 71.397 1.00 45.35 43 GLY C N 1
ATOM 3247 C CA . GLY C 1 43 ? 35.432 28.493 72.724 1.00 45.09 43 GLY C CA 1
ATOM 3248 C C . GLY C 1 43 ? 34.573 27.516 73.501 1.00 43.63 43 GLY C C 1
ATOM 3249 O O . GLY C 1 43 ? 35.011 26.976 74.513 1.00 43.08 43 GLY C O 1
ATOM 3250 N N . GLN C 1 44 ? 33.352 27.282 73.044 1.00 43.51 44 GLN C N 1
ATOM 3251 C CA . GLN C 1 44 ? 32.474 26.360 73.743 1.00 43.19 44 GLN C CA 1
ATOM 3252 C C . GLN C 1 44 ? 32.327 25.056 72.976 1.00 41.51 44 GLN C C 1
ATOM 3253 O O . GLN C 1 44 ? 32.417 25.036 71.750 1.00 40.93 44 GLN C O 1
ATOM 3259 N N . VAL C 1 45 ? 32.108 23.967 73.706 1.00 39.67 45 VAL C N 1
ATOM 3260 C CA . VAL C 1 45 ? 31.934 22.661 73.088 1.00 38.33 45 VAL C CA 1
ATOM 3261 C C . VAL C 1 45 ? 30.694 22.704 72.204 1.00 37.58 45 VAL C C 1
ATOM 3262 O O . VAL C 1 45 ? 29.737 23.415 72.501 1.00 37.30 45 VAL C O 1
ATOM 3266 N N . ILE C 1 46 ? 30.722 21.949 71.111 1.00 37.07 46 ILE C N 1
ATOM 3267 C CA . ILE C 1 46 ? 29.601 21.899 70.187 1.00 36.88 46 ILE C CA 1
ATOM 3268 C C . ILE C 1 46 ? 28.693 20.726 70.528 1.00 38.76 46 ILE C C 1
ATOM 3269 O O . ILE C 1 46 ? 29.160 19.612 70.779 1.00 37.33 46 ILE C O 1
ATOM 3274 N N . SER C 1 47 ? 27.390 21.001 70.533 1.00 42.02 47 SER C N 1
ATOM 3275 C CA . SER C 1 47 ? 26.352 20.012 70.828 1.00 44.64 47 SER C CA 1
ATOM 3276 C C . SER C 1 47 ? 25.067 20.416 70.102 1.00 44.95 47 SER C C 1
ATOM 3277 O O . SER C 1 47 ? 24.936 21.552 69.644 1.00 44.40 47 SER C O 1
ATOM 3280 N N . THR C 1 48 ? 24.125 19.486 69.997 1.00 46.38 48 THR C N 1
ATOM 3281 C CA . THR C 1 48 ? 22.852 19.767 69.336 1.00 48.88 48 THR C CA 1
ATOM 3282 C C . THR C 1 48 ? 22.149 20.897 70.085 1.00 50.03 48 THR C C 1
ATOM 3283 O O . THR C 1 48 ? 21.332 21.636 69.527 1.00 49.52 48 THR C O 1
ATOM 3287 N N . SER C 1 49 ? 22.499 21.026 71.358 1.00 51.31 49 SER C N 1
ATOM 3288 C CA . SER C 1 49 ? 21.941 22.052 72.220 1.00 52.66 49 SER C CA 1
ATOM 3289 C C . SER C 1 49 ? 22.498 23.425 71.846 1.00 53.11 49 SER C C 1
ATOM 3290 O O . SER C 1 49 ? 21.838 24.444 72.040 1.00 54.14 49 SER C O 1
ATOM 3293 N N . THR C 1 50 ? 23.711 23.448 71.299 1.00 53.37 50 THR C N 1
ATOM 3294 C CA . THR C 1 50 ? 24.353 24.705 70.915 1.00 52.43 50 THR C CA 1
ATOM 3295 C C . THR C 1 50 ? 24.274 24.995 69.412 1.00 50.67 50 THR C C 1
ATOM 3296 O O . THR C 1 50 ? 24.316 26.152 68.989 1.00 50.47 50 THR C O 1
ATOM 3300 N N . LEU C 1 51 ? 24.174 23.944 68.607 1.00 47.62 51 LEU C N 1
ATOM 3301 C CA . LEU C 1 51 ? 24.071 24.106 67.166 1.00 45.05 51 LEU C CA 1
ATOM 3302 C C . LEU C 1 51 ? 23.048 23.088 66.686 1.00 44.60 51 LEU C C 1
ATOM 3303 O O . LEU C 1 51 ? 23.365 21.923 66.450 1.00 43.92 51 LEU C O 1
ATOM 3308 N N . PRO C 1 52 ? 21.788 23.525 66.548 1.00 44.32 52 PRO C N 1
ATOM 3309 C CA . PRO C 1 52 ? 20.668 22.691 66.108 1.00 43.20 52 PRO C CA 1
ATOM 3310 C C . PRO C 1 52 ? 20.927 21.825 64.875 1.00 41.95 52 PRO C C 1
ATOM 3311 O O . PRO C 1 52 ? 21.441 22.300 63.862 1.00 43.22 52 PRO C O 1
ATOM 3315 N N . GLY C 1 53 ? 20.569 20.547 64.981 1.00 39.90 53 GLY C N 1
ATOM 3316 C CA . GLY C 1 53 ? 20.731 19.621 63.873 1.00 37.31 53 GLY C CA 1
ATOM 3317 C C . GLY C 1 53 ? 22.135 19.119 63.597 1.00 36.25 53 GLY C C 1
ATOM 3318 O O . GLY C 1 53 ? 22.326 18.296 62.698 1.00 35.74 53 GLY C O 1
ATOM 3319 N N . VAL C 1 54 ? 23.118 19.593 64.358 1.00 34.26 54 VAL C N 1
ATOM 3320 C CA . VAL C 1 54 ? 24.496 19.168 64.143 1.00 32.36 54 VAL C CA 1
ATOM 3321 C C . VAL C 1 54 ? 24.682 17.665 64.370 1.00 31.07 54 VAL C C 1
ATOM 3322 O O . VAL C 1 54 ? 24.221 17.118 65.370 1.00 31.04 54 VAL C O 1
ATOM 3326 N N . GLN C 1 55 ? 25.342 17.002 63.422 1.00 29.21 55 GLN C N 1
ATOM 3327 C CA . GLN C 1 55 ? 25.599 15.574 63.517 1.00 29.01 55 GLN C CA 1
ATOM 3328 C C . GLN C 1 55 ? 27.084 15.324 63.723 1.00 28.83 55 GLN C C 1
ATOM 3329 O O . GLN C 1 55 ? 27.910 15.656 62.867 1.00 28.09 55 GLN C O 1
ATOM 3335 N N . ILE C 1 56 ? 27.419 14.726 64.858 1.00 26.94 56 ILE C N 1
ATOM 3336 C CA . ILE C 1 56 ? 28.805 14.437 65.188 1.00 27.26 56 ILE C CA 1
ATOM 3337 C C . ILE C 1 56 ? 29.040 12.933 65.296 1.00 28.30 56 ILE C C 1
ATOM 3338 O O . ILE C 1 56 ? 28.178 12.190 65.774 1.00 27.88 56 ILE C O 1
ATOM 3343 N N . SER C 1 57 ? 30.209 12.482 64.854 1.00 27.84 57 SER C N 1
ATOM 3344 C CA . SER C 1 57 ? 30.526 11.066 64.935 1.00 28.80 57 SER C CA 1
ATOM 3345 C C . SER C 1 57 ? 32.018 10.832 65.001 1.00 28.70 57 SER C C 1
ATOM 3346 O O . SER C 1 57 ? 32.800 11.605 64.464 1.00 28.23 57 SER C O 1
ATOM 3349 N N . PHE C 1 58 ? 32.402 9.760 65.679 1.00 29.43 58 PHE C N 1
ATOM 3350 C CA . PHE C 1 58 ? 33.800 9.390 65.798 1.00 30.55 58 PHE C CA 1
ATOM 3351 C C . PHE C 1 58 ? 33.876 7.875 65.834 1.00 31.88 58 PHE C C 1
ATOM 3352 O O . PHE C 1 58 ? 33.396 7.236 66.766 1.00 30.44 58 PHE C O 1
ATOM 3360 N N . SER C 1 59 ? 34.469 7.310 64.792 1.00 34.12 59 SER C N 1
ATOM 3361 C CA . SER C 1 59 ? 34.616 5.872 64.676 1.00 36.04 59 SER C CA 1
ATOM 3362 C C . SER C 1 59 ? 35.834 5.544 63.823 1.00 35.52 59 SER C C 1
ATOM 3363 O O . SER C 1 59 ? 36.049 6.141 62.767 1.00 34.50 59 SER C O 1
ATOM 3366 N N . ASP C 1 60 ? 36.631 4.594 64.297 1.00 35.72 60 ASP C N 1
ATOM 3367 C CA . ASP C 1 60 ? 37.832 4.159 63.595 1.00 36.60 60 ASP C CA 1
ATOM 3368 C C . ASP C 1 60 ? 38.848 5.268 63.351 1.00 34.50 60 ASP C C 1
ATOM 3369 O O . ASP C 1 60 ? 39.363 5.413 62.244 1.00 34.56 60 ASP C O 1
ATOM 3374 N N . GLY C 1 61 ? 39.141 6.035 64.399 1.00 32.72 61 GLY C N 1
ATOM 3375 C CA . GLY C 1 61 ? 40.101 7.118 64.294 1.00 30.03 61 GLY C CA 1
ATOM 3376 C C . GLY C 1 61 ? 39.683 8.146 63.267 1.00 27.64 61 GLY C C 1
ATOM 3377 O O . GLY C 1 61 ? 40.502 8.909 62.773 1.00 26.78 61 GLY C O 1
ATOM 3378 N N . ARG C 1 62 ? 38.393 8.170 62.961 1.00 26.70 62 ARG C N 1
ATOM 3379 C CA . ARG C 1 62 ? 37.854 9.091 61.977 1.00 26.09 62 ARG C CA 1
ATOM 3380 C C . ARG C 1 62 ? 36.711 9.911 62.584 1.00 23.40 62 ARG C C 1
ATOM 3381 O O . ARG C 1 62 ? 35.684 9.364 62.982 1.00 22.23 62 ARG C O 1
ATOM 3389 N N . ALA C 1 63 ? 36.901 11.223 62.675 1.00 19.97 63 ALA C N 1
ATOM 3390 C CA . ALA C 1 63 ? 35.880 12.089 63.249 1.00 18.04 63 ALA C CA 1
ATOM 3391 C C . ALA C 1 63 ? 35.216 12.984 62.194 1.00 17.15 63 ALA C C 1
ATOM 3392 O O . ALA C 1 63 ? 35.881 13.486 61.285 1.00 18.29 63 ALA C O 1
ATOM 3394 N N . LYS C 1 64 ? 33.905 13.179 62.322 1.00 15.95 64 LYS C N 1
ATOM 3395 C CA . LYS C 1 64 ? 33.149 14.000 61.381 1.00 15.70 64 LYS C CA 1
ATOM 3396 C C . LYS C 1 64 ? 32.117 14.878 62.065 1.00 16.83 64 LYS C C 1
ATOM 3397 O O . LYS C 1 64 ? 31.472 14.477 63.035 1.00 16.76 64 LYS C O 1
ATOM 3403 N N . LEU C 1 65 ? 31.963 16.079 61.534 1.00 17.05 65 LEU C N 1
ATOM 3404 C CA . LEU C 1 65 ? 30.989 17.027 62.027 1.00 16.99 65 LEU C CA 1
ATOM 3405 C C . LEU C 1 65 ? 30.249 17.527 60.804 1.00 17.70 65 LEU C C 1
ATOM 3406 O O . LEU C 1 65 ? 30.847 18.106 59.900 1.00 15.72 65 LEU C O 1
ATOM 3411 N N . THR C 1 66 ? 28.947 17.287 60.776 1.00 19.23 66 THR C N 1
ATOM 3412 C CA . THR C 1 66 ? 28.103 17.713 59.673 1.00 19.81 66 THR C CA 1
ATOM 3413 C C . THR C 1 66 ? 27.127 18.790 60.152 1.00 20.97 66 THR C C 1
ATOM 3414 O O . THR C 1 66 ? 26.397 18.576 61.115 1.00 19.66 66 THR C O 1
ATOM 3418 N N . ILE C 1 67 ? 27.137 19.949 59.494 1.00 22.85 67 ILE C N 1
ATOM 3419 C CA . ILE C 1 67 ? 26.229 21.047 59.828 1.00 24.85 67 ILE C CA 1
ATOM 3420 C C . ILE C 1 67 ? 25.121 21.025 58.777 1.00 26.52 67 ILE C C 1
ATOM 3421 O O . ILE C 1 67 ? 25.384 21.113 57.577 1.00 25.78 67 ILE C O 1
ATOM 3426 N N . PRO C 1 68 ? 23.866 20.908 59.223 1.00 27.75 68 PRO C N 1
ATOM 3427 C CA . PRO C 1 68 ? 22.670 20.854 58.382 1.00 28.88 68 PRO C CA 1
ATOM 3428 C C . PRO C 1 68 ? 22.512 21.927 57.315 1.00 30.70 68 PRO C C 1
ATOM 3429 O O . PRO C 1 68 ? 22.732 21.667 56.134 1.00 33.52 68 PRO C O 1
ATOM 3433 N N . ALA C 1 69 ? 22.111 23.126 57.717 1.00 31.37 69 ALA C N 1
ATOM 3434 C CA . ALA C 1 69 ? 21.907 24.203 56.750 1.00 31.39 69 ALA C CA 1
ATOM 3435 C C . ALA C 1 69 ? 22.742 25.421 57.111 1.00 31.76 69 ALA C C 1
ATOM 3436 O O . ALA C 1 69 ? 22.290 26.321 57.822 1.00 32.78 69 ALA C O 1
ATOM 3438 N N . VAL C 1 70 ? 23.967 25.437 56.605 1.00 30.11 70 VAL C N 1
ATOM 3439 C CA . VAL C 1 70 ? 24.897 26.511 56.873 1.00 30.68 70 VAL C CA 1
ATOM 3440 C C . VAL C 1 70 ? 24.345 27.906 56.596 1.00 30.93 70 VAL C C 1
ATOM 3441 O O . VAL C 1 70 ? 23.812 28.175 55.525 1.00 31.15 70 VAL C O 1
ATOM 3445 N N . THR C 1 71 ? 24.474 28.781 57.592 1.00 32.49 71 THR C N 1
ATOM 3446 C CA . THR C 1 71 ? 24.036 30.175 57.503 1.00 33.44 71 THR C CA 1
ATOM 3447 C C . THR C 1 71 ? 25.307 31.015 57.590 1.00 34.83 71 THR C C 1
ATOM 3448 O O . THR C 1 71 ? 26.338 30.522 58.052 1.00 34.18 71 THR C O 1
ATOM 3452 N N . LYS C 1 72 ? 25.246 32.273 57.158 1.00 35.74 72 LYS C N 1
ATOM 3453 C CA . LYS C 1 72 ? 26.430 33.131 57.195 1.00 36.43 72 LYS C CA 1
ATOM 3454 C C . LYS C 1 72 ? 27.012 33.201 58.606 1.00 35.63 72 LYS C C 1
ATOM 3455 O O . LYS C 1 72 ? 28.214 33.411 58.782 1.00 36.23 72 LYS C O 1
ATOM 3461 N N . ALA C 1 73 ? 26.152 33.018 59.605 1.00 33.99 73 ALA C N 1
ATOM 3462 C CA . ALA C 1 73 ? 26.558 33.053 61.006 1.00 33.04 73 ALA C CA 1
ATOM 3463 C C . ALA C 1 73 ? 27.383 31.826 61.404 1.00 32.70 73 ALA C C 1
ATOM 3464 O O . ALA C 1 73 ? 28.117 31.855 62.389 1.00 34.54 73 ALA C O 1
ATOM 3466 N N . ASN C 1 74 ? 27.249 30.745 60.645 1.00 30.86 74 ASN C N 1
ATOM 3467 C CA . ASN C 1 74 ? 27.989 29.521 60.919 1.00 28.52 74 ASN C CA 1
ATOM 3468 C C . ASN C 1 74 ? 29.427 29.615 60.436 1.00 27.48 74 ASN C C 1
ATOM 3469 O O . ASN C 1 74 ? 30.252 28.785 60.795 1.00 27.38 74 ASN C O 1
ATOM 3474 N N . SER C 1 75 ? 29.728 30.613 59.614 1.00 26.20 75 SER C N 1
ATOM 3475 C CA . SER C 1 75 ? 31.078 30.745 59.087 1.00 27.69 75 SER C CA 1
ATOM 3476 C C . SER C 1 75 ? 32.085 31.048 60.190 1.00 26.94 75 SER C C 1
ATOM 3477 O O . SER C 1 75 ? 31.729 31.565 61.252 1.00 27.37 75 SER C O 1
ATOM 3480 N N . GLY C 1 76 ? 33.344 30.719 59.932 1.00 24.97 76 GLY C N 1
ATOM 3481 C CA . GLY C 1 76 ? 34.370 30.963 60.919 1.00 24.35 76 GLY C CA 1
ATOM 3482 C C . GLY C 1 76 ? 35.095 29.688 61.282 1.00 23.42 76 GLY C C 1
ATOM 3483 O O . GLY C 1 76 ? 34.971 28.682 60.586 1.00 22.29 76 GLY C O 1
ATOM 3484 N N . ARG C 1 77 ? 35.819 29.728 62.399 1.00 23.76 77 ARG C N 1
ATOM 3485 C CA . ARG C 1 77 ? 36.616 28.597 62.864 1.00 22.81 77 ARG C CA 1
ATOM 3486 C C . ARG C 1 77 ? 35.908 27.532 63.644 1.00 20.38 77 ARG C C 1
ATOM 3487 O O . ARG C 1 77 ? 35.010 27.803 64.430 1.00 18.38 77 ARG C O 1
ATOM 3495 N N . TYR C 1 78 ? 36.332 26.302 63.403 1.00 18.59 78 TYR C N 1
ATOM 3496 C CA . TYR C 1 78 ? 35.804 25.160 64.117 1.00 19.10 78 TYR C CA 1
ATOM 3497 C C . TYR C 1 78 ? 37.042 24.390 64.520 1.00 19.43 78 TYR C C 1
ATOM 3498 O O . TYR C 1 78 ? 38.011 24.342 63.762 1.00 19.10 78 TYR C O 1
ATOM 3507 N N . SER C 1 79 ? 37.019 23.806 65.711 1.00 16.42 79 SER C N 1
ATOM 3508 C CA . SER C 1 79 ? 38.164 23.056 66.185 1.00 16.06 79 SER C CA 1
ATOM 3509 C C . SER C 1 79 ? 37.790 21.681 66.691 1.00 15.15 79 SER C C 1
ATOM 3510 O O . SER C 1 79 ? 36.666 21.438 67.133 1.00 15.40 79 SER C O 1
ATOM 3513 N N . LEU C 1 80 ? 38.767 20.793 66.646 1.00 13.11 80 LEU C N 1
ATOM 3514 C CA . LEU C 1 80 ? 38.596 19.431 67.095 1.00 13.07 80 LEU C CA 1
ATOM 3515 C C . LEU C 1 80 ? 39.719 19.153 68.100 1.00 14.98 80 LEU C C 1
ATOM 3516 O O . LEU C 1 80 ? 40.896 19.385 67.796 1.00 15.05 80 LEU C O 1
ATOM 3521 N N . LYS C 1 81 ? 39.355 18.698 69.300 1.00 16.30 81 LYS C N 1
ATOM 3522 C CA . LYS C 1 81 ? 40.333 18.372 70.348 1.00 18.96 81 LYS C CA 1
ATOM 3523 C C . LYS C 1 81 ? 40.372 16.876 70.605 1.00 17.13 81 LYS C C 1
ATOM 3524 O O . LYS C 1 81 ? 39.338 16.261 70.806 1.00 19.93 81 LYS C O 1
ATOM 3530 N N . ALA C 1 82 ? 41.557 16.289 70.613 1.00 15.45 82 ALA C N 1
ATOM 3531 C CA . ALA C 1 82 ? 41.675 14.864 70.888 1.00 15.66 82 ALA C CA 1
ATOM 3532 C C . ALA C 1 82 ? 42.546 14.732 72.137 1.00 17.38 82 ALA C C 1
ATOM 3533 O O . ALA C 1 82 ? 43.630 15.303 72.201 1.00 16.69 82 ALA C O 1
ATOM 3535 N N . THR C 1 83 ? 42.071 13.981 73.126 1.00 18.95 83 THR C N 1
ATOM 3536 C CA . THR C 1 83 ? 42.796 13.822 74.384 1.00 19.39 83 THR C CA 1
ATOM 3537 C C . THR C 1 83 ? 42.903 12.378 74.894 1.00 19.87 83 THR C C 1
ATOM 3538 O O . THR C 1 83 ? 41.981 11.577 74.743 1.00 19.49 83 THR C O 1
ATOM 3542 N N . ASN C 1 84 ? 44.044 12.046 75.487 1.00 19.98 84 ASN C N 1
ATOM 3543 C CA . ASN C 1 84 ? 44.232 10.738 76.109 1.00 19.72 84 ASN C CA 1
ATOM 3544 C C . ASN C 1 84 ? 45.265 10.915 77.217 1.00 21.72 84 ASN C C 1
ATOM 3545 O O . ASN C 1 84 ? 45.717 12.037 77.481 1.00 20.91 84 ASN C O 1
ATOM 3550 N N . GLY C 1 85 ? 45.627 9.826 77.883 1.00 23.89 85 GLY C N 1
ATOM 3551 C CA . GLY C 1 85 ? 46.570 9.928 78.979 1.00 24.86 85 GLY C CA 1
ATOM 3552 C C . GLY C 1 85 ? 47.883 10.625 78.687 1.00 25.55 85 GLY C C 1
ATOM 3553 O O . GLY C 1 85 ? 48.425 11.318 79.545 1.00 27.44 85 GLY C O 1
ATOM 3554 N N . SER C 1 86 ? 48.397 10.459 77.476 1.00 25.30 86 SER C N 1
ATOM 3555 C CA . SER C 1 86 ? 49.680 11.046 77.118 1.00 24.46 86 SER C CA 1
ATOM 3556 C C . SER C 1 86 ? 49.671 12.518 76.737 1.00 23.57 86 SER C C 1
ATOM 3557 O O . SER C 1 86 ? 50.703 13.184 76.815 1.00 23.70 86 SER C O 1
ATOM 3560 N N . GLY C 1 87 ? 48.527 13.033 76.311 1.00 23.05 87 GLY C N 1
ATOM 3561 C CA . GLY C 1 87 ? 48.489 14.432 75.926 1.00 20.59 87 GLY C CA 1
ATOM 3562 C C . GLY C 1 87 ? 47.219 14.874 75.228 1.00 19.12 87 GLY C C 1
ATOM 3563 O O . GLY C 1 87 ? 46.216 14.171 75.236 1.00 19.57 87 GLY C O 1
ATOM 3564 N N . GLN C 1 88 ? 47.279 16.050 74.613 1.00 17.61 88 GLN C N 1
ATOM 3565 C CA . GLN C 1 88 ? 46.144 16.629 73.921 1.00 16.76 88 GLN C CA 1
ATOM 3566 C C . GLN C 1 88 ? 46.565 17.258 72.589 1.00 14.56 88 GLN C C 1
ATOM 3567 O O . GLN C 1 88 ? 47.614 17.888 72.495 1.00 14.81 88 GLN C O 1
ATOM 3573 N N . ALA C 1 89 ? 45.748 17.070 71.558 1.00 12.87 89 ALA C N 1
ATOM 3574 C CA . ALA C 1 89 ? 46.017 17.643 70.239 1.00 12.61 89 ALA C CA 1
ATOM 3575 C C . ALA C 1 89 ? 44.773 18.387 69.773 1.00 12.95 89 ALA C C 1
ATOM 3576 O O . ALA C 1 89 ? 43.6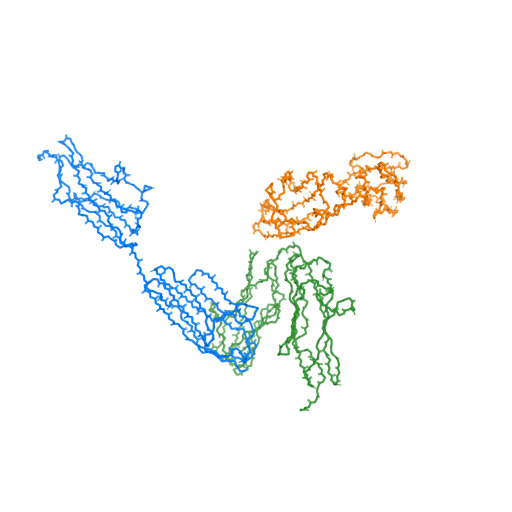52 18.029 70.143 1.00 13.46 89 ALA C O 1
ATOM 3578 N N . THR C 1 90 ? 44.967 19.430 68.972 1.00 13.05 90 THR C N 1
ATOM 3579 C CA . THR C 1 90 ? 43.845 20.202 68.459 1.00 14.52 90 THR C CA 1
ATOM 3580 C C . THR C 1 90 ? 44.099 20.539 67.003 1.00 13.21 90 THR C C 1
ATOM 3581 O O . THR C 1 90 ? 45.237 20.706 66.587 1.00 13.17 90 THR C O 1
ATOM 3585 N N . SER C 1 91 ? 43.029 20.619 66.229 1.00 12.76 91 SER C N 1
ATOM 3586 C CA . SER C 1 91 ? 43.118 20.973 64.821 1.00 14.33 91 SER C CA 1
ATOM 3587 C C . SER C 1 91 ? 42.011 21.992 64.625 1.00 14.18 91 SER C C 1
ATOM 3588 O O . SER C 1 91 ? 40.914 21.822 65.148 1.00 15.46 91 SER C O 1
ATOM 3591 N N . THR C 1 92 ? 42.300 23.055 63.891 1.00 13.92 92 THR C N 1
ATOM 3592 C CA . THR C 1 92 ? 41.315 24.096 63.655 1.00 15.76 92 THR C CA 1
ATOM 3593 C C . THR C 1 92 ? 41.314 24.429 62.178 1.00 17.84 92 THR C C 1
ATOM 3594 O O . THR C 1 92 ? 42.368 24.452 61.546 1.00 18.37 92 THR C O 1
ATOM 3598 N N . ALA C 1 93 ? 40.131 24.671 61.625 1.00 17.92 93 ALA C N 1
ATOM 3599 C CA . ALA C 1 93 ? 40.005 25.024 60.219 1.00 17.34 93 ALA C CA 1
ATOM 3600 C C . ALA C 1 93 ? 38.784 25.914 60.099 1.00 18.92 93 ALA C C 1
ATOM 3601 O O . ALA C 1 93 ? 37.972 25.982 61.016 1.00 20.08 93 ALA C O 1
ATOM 3603 N N . GLU C 1 94 ? 38.638 26.576 58.963 1.00 20.17 94 GLU C N 1
ATOM 3604 C CA . GLU C 1 94 ? 37.534 27.495 58.776 1.00 22.90 94 GLU C CA 1
ATOM 3605 C C . GLU C 1 94 ? 36.437 27.045 57.845 1.00 22.49 94 GLU C C 1
ATOM 3606 O O . GLU C 1 94 ? 36.669 26.279 56.914 1.00 22.17 94 GLU C O 1
ATOM 3612 N N . LEU C 1 95 ? 35.233 27.538 58.118 1.00 21.03 95 LEU C N 1
ATOM 3613 C CA . LEU C 1 95 ? 34.068 27.262 57.300 1.00 20.64 95 LEU C CA 1
ATOM 3614 C C . LEU C 1 95 ? 33.807 28.542 56.509 1.00 21.20 95 LEU C C 1
ATOM 3615 O O . LEU C 1 95 ? 33.516 29.587 57.091 1.00 21.60 95 LEU C O 1
ATOM 3620 N N . LEU C 1 96 ? 33.941 28.469 55.189 1.00 21.60 96 LEU C N 1
ATOM 3621 C CA . LEU C 1 96 ? 33.715 29.629 54.327 1.00 22.72 96 LEU C CA 1
ATOM 3622 C C . LEU C 1 96 ? 32.367 29.510 53.630 1.00 21.86 96 LEU C C 1
ATOM 3623 O O . LEU C 1 96 ? 32.150 28.594 52.845 1.00 22.11 96 LEU C O 1
ATOM 3628 N N . VAL C 1 97 ? 31.464 30.441 53.902 1.00 22.70 97 VAL C N 1
ATOM 3629 C CA . VAL C 1 97 ? 30.142 30.400 53.283 1.00 23.16 97 VAL C CA 1
ATOM 3630 C C . VAL C 1 97 ? 30.061 31.311 52.059 1.00 23.64 97 VAL C C 1
ATOM 3631 O O . VAL C 1 97 ? 30.265 32.523 52.168 1.00 24.80 97 VAL C O 1
ATOM 3635 N N . LYS C 1 98 ? 29.771 30.720 50.899 1.00 23.19 98 LYS C N 1
ATOM 3636 C CA . LYS C 1 98 ? 29.672 31.471 49.644 1.00 24.34 98 LYS C CA 1
ATOM 3637 C C . LYS C 1 98 ? 28.231 31.647 49.171 1.00 24.04 98 LYS C C 1
ATOM 3638 O O . LYS C 1 98 ? 27.310 31.013 49.687 1.00 23.15 98 LYS C O 1
ATOM 3644 N N . ALA C 1 99 ? 28.045 32.507 48.175 1.00 23.39 99 ALA C N 1
ATOM 3645 C CA . ALA C 1 99 ? 26.712 32.775 47.651 1.00 23.04 99 ALA C CA 1
ATOM 3646 C C . ALA C 1 99 ? 26.559 32.534 46.151 1.00 21.85 99 ALA C C 1
ATOM 3647 O O . ALA C 1 99 ? 25.466 32.673 45.614 1.00 22.70 99 ALA C O 1
ATOM 3649 N N . GLU C 1 100 ? 27.637 32.166 45.475 1.00 20.24 100 GLU C N 1
ATOM 3650 C CA . GLU C 1 100 ? 27.569 31.927 44.040 1.00 20.01 100 GLU C CA 1
ATOM 3651 C C . GLU C 1 100 ? 28.300 30.638 43.655 1.00 19.18 100 GLU C C 1
ATOM 3652 O O . GLU C 1 100 ? 29.183 30.176 44.378 1.00 18.28 100 GLU C O 1
ATOM 3658 N N . THR C 1 101 ? 27.925 30.064 42.516 1.00 16.16 101 THR C N 1
ATOM 3659 C CA . THR C 1 101 ? 28.561 28.850 42.025 1.00 15.96 101 THR C CA 1
ATOM 3660 C C . THR C 1 101 ? 29.912 29.233 41.428 1.00 15.47 101 THR C C 1
ATOM 3661 O O . THR C 1 101 ? 30.195 30.412 41.243 1.00 14.85 101 THR C O 1
ATOM 3665 N N . ALA C 1 102 ? 30.743 28.235 41.135 1.00 15.15 102 ALA C N 1
ATOM 3666 C CA . ALA C 1 102 ? 32.063 28.470 40.565 1.00 14.60 102 ALA C CA 1
ATOM 3667 C C . ALA C 1 102 ? 32.507 27.233 39.801 1.00 16.52 102 ALA C C 1
ATOM 3668 O O . ALA C 1 102 ? 32.520 26.127 40.345 1.00 15.57 102 ALA C O 1
ATOM 3670 N N . PRO C 1 103 ? 32.866 27.400 38.520 1.00 17.64 103 PRO C N 1
ATOM 3671 C CA . PRO C 1 103 ? 33.307 26.241 37.736 1.00 16.79 103 PRO C CA 1
ATOM 3672 C C . PRO C 1 103 ? 34.562 25.601 38.323 1.00 17.06 103 PRO C C 1
ATOM 3673 O O . PRO C 1 103 ? 35.311 26.232 39.071 1.00 17.92 103 PRO C O 1
ATOM 3677 N N . PRO C 1 104 ? 34.808 24.338 37.980 1.00 17.23 104 PRO C N 1
ATOM 3678 C CA . PRO C 1 104 ? 35.970 23.596 38.469 1.00 17.82 104 PRO C CA 1
ATOM 3679 C C . PRO C 1 104 ? 37.264 24.347 38.226 1.00 17.98 104 PRO C C 1
ATOM 3680 O O . PRO C 1 104 ? 37.444 24.954 37.176 1.00 17.85 104 PRO C O 1
ATOM 3684 N N . ASN C 1 105 ? 38.167 24.301 39.193 1.00 18.70 105 ASN C N 1
ATOM 3685 C CA . ASN C 1 105 ? 39.453 24.963 39.051 1.00 20.74 105 ASN C CA 1
ATOM 3686 C C . ASN C 1 105 ? 40.530 24.176 39.770 1.00 21.32 105 ASN C C 1
ATOM 3687 O O . ASN C 1 105 ? 40.352 23.785 40.924 1.00 21.71 105 ASN C O 1
ATOM 3692 N N . PHE C 1 106 ? 41.643 23.938 39.084 1.00 21.01 106 PHE C N 1
ATOM 3693 C CA . PHE C 1 106 ? 42.758 23.212 39.681 1.00 22.07 106 PHE C CA 1
ATOM 3694 C C . PHE C 1 106 ? 43.686 24.162 40.420 1.00 23.28 106 PHE C C 1
ATOM 3695 O O . PHE C 1 106 ? 44.398 24.951 39.803 1.00 24.91 106 PHE C O 1
ATOM 3703 N N . VAL C 1 107 ? 43.677 24.099 41.740 1.00 22.52 107 VAL C N 1
ATOM 3704 C CA . VAL C 1 107 ? 44.560 24.947 42.511 1.00 23.42 107 VAL C CA 1
ATOM 3705 C C . VAL C 1 107 ? 45.952 24.321 42.422 1.00 23.42 107 VAL C C 1
ATOM 3706 O O . VAL C 1 107 ? 46.971 25.002 42.535 1.00 23.91 107 VAL C O 1
ATOM 3710 N N . GLN C 1 108 ? 45.980 23.009 42.212 1.00 22.90 108 GLN C N 1
ATOM 3711 C CA . GLN C 1 108 ? 47.233 22.284 42.061 1.00 21.22 108 GLN C CA 1
ATOM 3712 C C . GLN C 1 108 ? 47.012 21.384 40.874 1.00 19.35 108 GLN C C 1
ATOM 3713 O O . GLN C 1 108 ? 46.100 20.557 40.887 1.00 17.03 108 GLN C O 1
ATOM 3719 N N . ARG C 1 109 ? 47.831 21.558 39.843 1.00 20.05 109 ARG C N 1
ATOM 3720 C CA . ARG C 1 109 ? 47.695 20.774 38.625 1.00 23.18 109 ARG C CA 1
ATOM 3721 C C . ARG C 1 109 ? 48.726 19.660 38.563 1.00 22.62 109 ARG C C 1
ATOM 3722 O O . ARG C 1 109 ? 49.718 19.691 39.284 1.00 23.31 109 ARG C O 1
ATOM 3730 N N . LEU C 1 110 ? 48.475 18.673 37.706 1.00 22.26 110 LEU C N 1
ATOM 3731 C CA . LEU C 1 110 ? 49.393 17.555 37.525 1.00 23.72 110 LEU C CA 1
ATOM 3732 C C . LEU C 1 110 ? 50.690 18.057 36.905 1.00 26.12 110 LEU C C 1
ATOM 3733 O O . LEU C 1 110 ? 50.686 18.954 36.061 1.00 25.32 110 LEU C O 1
ATOM 3738 N N . GLN C 1 111 ? 51.804 17.476 37.320 1.00 28.65 111 GLN C N 1
ATOM 3739 C CA . GLN C 1 111 ? 53.077 17.874 36.762 1.00 33.02 111 GLN C CA 1
ATOM 3740 C C . GLN C 1 111 ? 53.788 16.658 36.205 1.00 32.10 111 GLN C C 1
ATOM 3741 O O . GLN C 1 111 ? 53.852 15.618 36.855 1.00 32.08 111 GLN C O 1
ATOM 3747 N N . SER C 1 112 ? 54.282 16.792 34.979 1.00 32.78 112 SER C N 1
ATOM 3748 C CA . SER C 1 112 ? 54.997 15.720 34.300 1.00 32.45 112 SER C CA 1
ATOM 3749 C C . SER C 1 112 ? 56.185 15.258 35.121 1.00 32.43 112 SER C C 1
ATOM 3750 O O . SER C 1 112 ? 56.769 16.040 35.869 1.00 33.33 112 SER C O 1
ATOM 3753 N N . MET C 1 113 ? 56.543 13.985 34.993 1.00 33.23 113 MET C N 1
ATOM 3754 C CA . MET C 1 113 ? 57.683 13.471 35.741 1.00 33.10 113 MET C CA 1
ATOM 3755 C C . MET C 1 113 ? 58.312 12.213 35.159 1.00 31.27 113 MET C C 1
ATOM 3756 O O . MET C 1 113 ? 57.685 11.478 34.396 1.00 30.16 113 MET C O 1
ATOM 3761 N N . THR C 1 114 ? 59.572 11.988 35.519 1.00 29.42 114 THR C N 1
ATOM 3762 C CA . THR C 1 114 ? 60.312 10.831 35.046 1.00 27.99 114 THR C CA 1
ATOM 3763 C C . THR C 1 114 ? 60.924 10.124 36.234 1.00 26.35 114 THR C C 1
ATOM 3764 O O . THR C 1 114 ? 61.535 10.754 37.091 1.00 25.80 114 THR C O 1
ATOM 3768 N N . VAL C 1 115 ? 60.752 8.812 36.288 1.00 23.94 115 VAL C N 1
ATOM 3769 C CA . VAL C 1 115 ? 61.304 8.030 37.376 1.00 21.86 115 VAL C CA 1
ATOM 3770 C C . VAL C 1 115 ? 61.914 6.773 36.775 1.00 21.03 115 VAL C C 1
ATOM 3771 O O . VAL C 1 115 ? 61.702 6.467 35.601 1.00 20.69 115 VAL C O 1
ATOM 3775 N N . ARG C 1 116 ? 62.692 6.051 37.566 1.00 20.09 116 ARG C N 1
ATOM 3776 C CA . ARG C 1 116 ? 63.264 4.821 37.071 1.00 19.66 116 ARG C CA 1
ATOM 3777 C C . ARG C 1 116 ? 62.320 3.698 37.431 1.00 19.46 116 ARG C C 1
ATOM 3778 O O . ARG C 1 116 ? 61.506 3.805 38.344 1.00 17.82 116 ARG C O 1
ATOM 3786 N N . GLN C 1 117 ? 62.449 2.620 36.686 1.00 20.02 117 GLN C N 1
ATOM 3787 C CA . GLN C 1 117 ? 61.662 1.423 36.873 1.00 21.09 117 GLN C CA 1
ATOM 3788 C C . GLN C 1 117 ? 61.661 1.021 38.360 1.00 18.89 117 GLN C C 1
ATOM 3789 O O . GLN C 1 117 ? 62.675 1.134 39.040 1.00 16.06 117 GLN C O 1
ATOM 3795 N N . GLY C 1 118 ? 60.506 0.585 38.858 1.00 17.27 118 GLY C N 1
ATOM 3796 C CA . GLY C 1 118 ? 60.400 0.163 40.245 1.00 17.58 118 GLY C CA 1
ATOM 3797 C C . GLY C 1 118 ? 60.184 1.209 41.335 1.00 18.13 118 GLY C C 1
ATOM 3798 O O . GLY C 1 118 ? 59.924 0.842 42.483 1.00 18.82 118 GLY C O 1
ATOM 3799 N N . SER C 1 119 ? 60.279 2.497 41.019 1.00 16.10 119 SER C N 1
ATOM 3800 C CA . SER C 1 119 ? 60.090 3.509 42.054 1.00 16.43 119 SER C CA 1
ATOM 3801 C C . SER C 1 119 ? 58.621 3.911 42.224 1.00 16.31 119 SER C C 1
ATOM 3802 O O . SER C 1 119 ? 57.792 3.623 41.362 1.00 14.43 119 SER C O 1
ATOM 3805 N N . GLN C 1 120 ? 58.273 4.551 43.339 1.00 15.06 120 GLN C N 1
ATOM 3806 C CA . GLN C 1 120 ? 56.885 4.959 43.485 1.00 15.29 120 GLN C CA 1
ATOM 3807 C C . GLN C 1 120 ? 56.700 6.311 42.826 1.00 14.75 120 GLN C C 1
ATOM 3808 O O . GLN C 1 120 ? 57.638 7.085 42.683 1.00 13.67 120 GLN C O 1
ATOM 3814 N N . VAL C 1 121 ? 55.475 6.570 42.403 1.00 16.51 121 VAL C N 1
ATOM 3815 C CA . VAL C 1 121 ? 55.115 7.796 41.720 1.00 17.55 121 VAL C CA 1
ATOM 3816 C C . VAL C 1 121 ? 53.799 8.259 42.302 1.00 19.17 121 VAL C C 1
ATOM 3817 O O . VAL C 1 121 ? 52.884 7.463 42.472 1.00 20.44 121 VAL C O 1
ATOM 3821 N N . ARG C 1 122 ? 53.709 9.546 42.601 1.00 20.97 122 ARG C N 1
ATOM 3822 C CA . ARG C 1 122 ? 52.494 10.128 43.141 1.00 22.36 122 ARG C CA 1
ATOM 3823 C C . ARG C 1 122 ? 52.095 11.319 42.271 1.00 21.74 122 ARG C C 1
ATOM 3824 O O . ARG C 1 122 ? 52.895 12.218 42.027 1.00 21.95 122 ARG C O 1
ATOM 3832 N N . LEU C 1 123 ? 50.868 11.301 41.771 1.00 20.77 123 LEU C N 1
ATOM 3833 C CA . LEU C 1 123 ? 50.353 12.391 40.946 1.00 21.05 123 LEU C CA 1
ATOM 3834 C C . LEU C 1 123 ? 49.262 12.993 41.812 1.00 20.88 123 LEU C C 1
ATOM 3835 O O . LEU C 1 123 ? 48.435 12.279 42.362 1.00 23.81 123 LEU C O 1
ATOM 3840 N N . GLN C 1 124 ? 49.264 14.307 41.944 1.00 21.18 124 GLN C N 1
ATOM 3841 C CA . GLN C 1 124 ? 48.312 14.951 42.825 1.00 21.04 124 GLN C CA 1
ATOM 3842 C C . GLN C 1 124 ? 47.784 16.275 42.293 1.00 19.20 124 GLN C C 1
ATOM 3843 O O . GLN C 1 124 ? 48.505 17.045 41.666 1.00 18.45 124 GLN C O 1
ATOM 3849 N N . VAL C 1 125 ? 46.505 16.515 42.543 1.00 17.15 125 VAL C N 1
ATOM 3850 C CA . VAL C 1 125 ? 45.852 17.741 42.128 1.00 16.35 125 VAL C CA 1
ATOM 3851 C C . VAL C 1 125 ? 44.909 18.157 43.245 1.00 17.49 125 VAL C C 1
ATOM 3852 O O . VAL C 1 125 ? 44.464 17.325 44.039 1.00 15.56 125 VAL C O 1
ATOM 3856 N N . ARG C 1 126 ? 44.634 19.451 43.325 1.00 18.53 126 ARG C N 1
ATOM 3857 C CA . ARG C 1 126 ? 43.703 19.963 44.312 1.00 19.87 126 ARG C CA 1
ATOM 3858 C C . ARG C 1 126 ? 42.732 20.749 43.461 1.00 20.48 126 ARG C C 1
ATOM 3859 O O . ARG C 1 126 ? 43.144 21.606 42.684 1.00 19.72 126 ARG C O 1
ATOM 3867 N N . VAL C 1 127 ? 41.448 20.436 43.593 1.00 21.55 127 VAL C N 1
ATOM 3868 C CA . VAL C 1 127 ? 40.415 21.084 42.799 1.00 23.39 127 VAL C CA 1
ATOM 3869 C C . VAL C 1 127 ? 39.346 21.761 43.630 1.00 23.94 127 VAL C C 1
ATOM 3870 O O . VAL C 1 127 ? 38.904 21.238 44.652 1.00 24.44 127 VAL C O 1
ATOM 3874 N N . THR C 1 128 ? 38.911 22.920 43.165 1.00 22.96 128 THR C N 1
ATOM 3875 C CA . THR C 1 128 ? 37.882 23.663 43.859 1.00 22.27 128 THR C CA 1
ATOM 3876 C C . THR C 1 128 ? 36.717 23.872 42.905 1.00 21.88 128 THR C C 1
ATOM 3877 O O . THR C 1 128 ? 36.862 23.692 41.697 1.00 19.71 128 THR C O 1
ATOM 3881 N N . GLY C 1 129 ? 35.568 24.252 43.456 1.00 22.11 129 GLY C N 1
ATOM 3882 C CA . GLY C 1 129 ? 34.396 24.489 42.639 1.00 21.91 129 GLY C CA 1
ATOM 3883 C C . GLY C 1 129 ? 33.118 24.377 43.443 1.00 23.24 129 GLY C C 1
ATOM 3884 O O . GLY C 1 129 ? 33.062 23.633 44.424 1.00 23.07 129 GLY C O 1
ATOM 3885 N N . ILE C 1 130 ? 32.097 25.130 43.032 1.00 23.87 130 ILE C N 1
ATOM 3886 C CA . ILE C 1 130 ? 30.784 25.110 43.676 1.00 22.16 130 ILE C CA 1
ATOM 3887 C C . ILE C 1 130 ? 29.764 24.942 42.555 1.00 22.87 130 ILE C C 1
ATOM 3888 O O . ILE C 1 130 ? 29.651 25.801 41.680 1.00 21.13 130 ILE C O 1
ATOM 3893 N N . PRO C 1 131 ? 29.019 23.828 42.552 1.00 23.59 131 PRO C N 1
ATOM 3894 C CA . PRO C 1 131 ? 29.110 22.751 43.545 1.00 24.65 131 PRO C CA 1
ATOM 3895 C C . PRO C 1 131 ? 30.382 21.897 43.412 1.00 24.50 131 PRO C C 1
ATOM 3896 O O . PRO C 1 131 ? 31.119 21.999 42.422 1.00 23.69 131 PRO C O 1
ATOM 3900 N N . THR C 1 132 ? 30.636 21.076 44.429 1.00 23.99 132 THR C N 1
ATOM 3901 C CA . THR C 1 132 ? 31.805 20.194 44.463 1.00 23.19 132 THR C CA 1
ATOM 3902 C C . THR C 1 132 ? 31.926 19.379 43.181 1.00 21.25 132 THR C C 1
ATOM 3903 O O . THR C 1 132 ? 31.019 18.638 42.811 1.00 21.35 132 THR C O 1
ATOM 3907 N N . PRO C 1 133 ? 33.066 19.495 42.495 1.00 19.96 133 PRO C N 1
ATOM 3908 C CA . PRO C 1 133 ? 33.293 18.770 41.244 1.00 20.22 133 PRO C CA 1
ATOM 3909 C C . PRO C 1 133 ? 33.449 17.269 41.404 1.00 20.68 133 PRO C C 1
ATOM 3910 O O . PRO C 1 133 ? 33.792 16.768 42.476 1.00 21.34 133 PRO C O 1
ATOM 3914 N N . VAL C 1 134 ? 33.187 16.564 40.313 1.00 21.24 134 VAL C N 1
ATOM 3915 C CA . VAL C 1 134 ? 33.355 15.125 40.252 1.00 21.16 134 VAL C CA 1
ATOM 3916 C C . VAL C 1 134 ? 34.692 15.018 39.530 1.00 20.59 134 VAL C C 1
ATOM 3917 O O . VAL C 1 134 ? 34.848 15.533 38.416 1.00 19.29 134 VAL C O 1
ATOM 3921 N N . VAL C 1 135 ? 35.652 14.365 40.175 1.00 19.86 135 VAL C N 1
ATOM 3922 C CA . VAL C 1 135 ? 37.002 14.227 39.638 1.00 18.43 135 VAL C CA 1
ATOM 3923 C C . VAL C 1 135 ? 37.330 12.805 39.209 1.00 20.53 135 VAL C C 1
ATOM 3924 O O . VAL C 1 135 ? 37.145 11.867 39.979 1.00 20.98 135 VAL C O 1
ATOM 3928 N N . LYS C 1 136 ? 37.832 12.648 37.986 1.00 19.83 136 LYS C N 1
ATOM 3929 C CA . LYS C 1 136 ? 38.181 11.326 37.483 1.00 21.15 136 LYS C CA 1
ATOM 3930 C C . LYS C 1 136 ? 39.557 11.304 36.828 1.00 20.73 136 LYS C C 1
ATOM 3931 O O . LYS C 1 136 ? 39.949 12.264 36.161 1.00 19.28 136 LYS C O 1
ATOM 3937 N N . PHE C 1 137 ? 40.287 10.208 37.045 1.00 20.17 137 PHE C N 1
ATOM 3938 C CA . PHE C 1 137 ? 41.631 10.034 36.496 1.00 20.19 137 PHE C CA 1
ATOM 3939 C C . PHE C 1 137 ? 41.673 9.160 35.262 1.00 19.12 137 PHE C C 1
ATOM 3940 O O . PHE C 1 137 ? 40.993 8.139 35.188 1.00 17.74 137 PHE C O 1
ATOM 3948 N N . TYR C 1 138 ? 42.507 9.561 34.310 1.00 19.65 138 TYR C N 1
ATOM 3949 C CA . TYR C 1 138 ? 42.654 8.831 33.063 1.00 21.43 138 TYR C CA 1
ATOM 3950 C C . TYR C 1 138 ? 44.103 8.586 32.713 1.00 22.51 138 TYR C C 1
ATOM 3951 O O . TYR C 1 138 ? 44.993 9.339 33.104 1.00 20.87 138 TYR C O 1
ATOM 3960 N N . ARG C 1 139 ? 44.316 7.512 31.963 1.00 25.45 139 ARG C N 1
ATOM 3961 C CA . ARG C 1 139 ? 45.625 7.148 31.459 1.00 28.42 139 ARG C CA 1
ATOM 3962 C C . ARG C 1 139 ? 45.387 6.957 29.971 1.00 29.78 139 ARG C C 1
ATOM 3963 O O . ARG C 1 139 ? 44.642 6.063 29.566 1.00 29.42 139 ARG C O 1
ATOM 3971 N N . ASP C 1 140 ? 46.003 7.810 29.163 1.00 33.15 140 ASP C N 1
ATOM 3972 C CA . ASP C 1 140 ? 45.839 7.743 27.717 1.00 36.15 140 ASP C CA 1
ATOM 3973 C C . ASP C 1 140 ? 44.352 7.621 27.360 1.00 36.82 140 ASP C C 1
ATOM 3974 O O . ASP C 1 140 ? 43.950 6.788 26.541 1.00 36.17 140 ASP C O 1
ATOM 3979 N N . GLY C 1 141 ? 43.538 8.452 28.005 1.00 36.84 141 GLY C N 1
ATOM 3980 C CA . GLY C 1 141 ? 42.116 8.461 27.731 1.00 35.78 141 GLY C CA 1
ATOM 3981 C C . GLY C 1 141 ? 41.252 7.423 28.409 1.00 35.96 141 GLY C C 1
ATOM 3982 O O . GLY C 1 141 ? 40.031 7.554 28.388 1.00 37.21 141 GLY C O 1
ATOM 3983 N N . ALA C 1 142 ? 41.854 6.397 29.004 1.00 35.62 142 ALA C N 1
ATOM 3984 C CA . ALA C 1 142 ? 41.081 5.351 29.678 1.00 35.53 142 ALA C CA 1
ATOM 3985 C C . ALA C 1 142 ? 40.978 5.581 31.190 1.00 35.91 142 ALA C C 1
ATOM 3986 O O . ALA C 1 142 ? 41.934 6.024 31.820 1.00 36.13 142 ALA C O 1
ATOM 3988 N N . GLU C 1 143 ? 39.823 5.280 31.776 1.00 37.28 143 GLU C N 1
ATOM 3989 C CA . GLU C 1 143 ? 39.654 5.458 33.215 1.00 38.79 143 GLU C CA 1
ATOM 3990 C C . GLU C 1 143 ? 40.616 4.566 33.982 1.00 38.58 143 GLU C C 1
ATOM 3991 O O . GLU C 1 143 ? 40.772 3.384 33.655 1.00 38.78 143 GLU C O 1
ATOM 3997 N N . ILE C 1 144 ? 41.253 5.133 35.003 1.00 36.35 144 ILE C N 1
ATOM 3998 C CA . ILE C 1 144 ? 42.193 4.382 35.821 1.00 35.62 144 ILE C CA 1
ATOM 3999 C C . ILE C 1 144 ? 41.474 3.445 36.793 1.00 36.63 144 ILE C C 1
ATOM 4000 O O . ILE C 1 144 ? 40.590 3.861 37.548 1.00 33.71 144 ILE C O 1
ATOM 4005 N N . GLN C 1 145 ? 41.853 2.171 36.749 1.00 37.96 145 GLN C N 1
ATOM 4006 C CA . GLN C 1 145 ? 41.259 1.165 37.616 1.00 39.95 145 GLN C CA 1
ATOM 4007 C C . GLN C 1 145 ? 42.101 0.920 38.862 1.00 37.97 145 GLN C C 1
ATOM 4008 O O . GLN C 1 145 ? 43.273 0.546 38.782 1.00 38.02 145 GLN C O 1
ATOM 4014 N N . SER C 1 146 ? 41.480 1.128 40.013 1.00 36.92 146 SER C N 1
ATOM 4015 C CA . SER C 1 146 ? 42.137 0.955 41.299 1.00 36.14 146 SER C CA 1
ATOM 4016 C C . SER C 1 146 ? 42.509 -0.490 41.629 1.00 33.32 146 SER C C 1
ATOM 4017 O O . SER C 1 146 ? 41.732 -1.418 41.413 1.00 34.03 146 SER C O 1
ATOM 4020 N N . SER C 1 147 ? 43.705 -0.658 42.175 1.00 29.40 147 SER C N 1
ATOM 4021 C CA . SER C 1 147 ? 44.226 -1.964 42.537 1.00 28.21 147 SER C CA 1
ATOM 4022 C C . SER C 1 147 ? 45.342 -1.723 43.532 1.00 27.03 147 SER C C 1
ATOM 4023 O O . SER C 1 147 ? 45.485 -0.624 44.055 1.00 27.02 147 SER C O 1
ATOM 4026 N N . LEU C 1 148 ? 46.141 -2.745 43.800 1.00 26.37 148 LEU C N 1
ATOM 4027 C CA . LEU C 1 148 ? 47.243 -2.559 44.714 1.00 26.48 148 LEU C CA 1
ATOM 4028 C C . LEU C 1 148 ? 48.272 -1.686 44.008 1.00 28.32 148 LEU C C 1
ATOM 4029 O O . LEU C 1 148 ? 49.015 -0.941 44.640 1.00 29.05 148 LEU C O 1
ATOM 4034 N N . ASP C 1 149 ? 48.290 -1.760 42.684 1.00 30.18 149 ASP C N 1
ATOM 4035 C CA . ASP C 1 149 ? 49.243 -0.989 41.901 1.00 33.18 149 ASP C CA 1
ATOM 4036 C C . ASP C 1 149 ? 48.873 0.479 41.686 1.00 31.62 149 ASP C C 1
ATOM 4037 O O . ASP C 1 149 ? 49.735 1.350 41.800 1.00 31.02 149 ASP C O 1
ATOM 4042 N N . PHE C 1 150 ? 47.606 0.751 41.369 1.00 28.89 150 PHE C N 1
ATOM 4043 C CA . PHE C 1 150 ? 47.140 2.129 41.159 1.00 25.98 150 PHE C CA 1
ATOM 4044 C C . PHE C 1 150 ? 46.133 2.532 42.214 1.00 24.41 150 PHE C C 1
ATOM 4045 O O . PHE C 1 150 ? 45.019 2.015 42.251 1.00 24.71 150 PHE C O 1
ATOM 4053 N N . GLN C 1 151 ? 46.502 3.469 43.070 1.00 21.52 151 GLN C N 1
ATOM 4054 C CA . GLN C 1 151 ? 45.572 3.872 44.101 1.00 20.03 151 GLN C CA 1
ATOM 4055 C C . GLN C 1 151 ? 45.132 5.316 44.011 1.00 18.77 151 GLN C C 1
ATOM 4056 O O . GLN C 1 151 ? 45.947 6.237 44.019 1.00 19.01 151 GLN C O 1
ATOM 4062 N N . ILE C 1 152 ? 43.829 5.512 43.923 1.00 17.94 152 ILE C N 1
ATOM 4063 C CA . ILE C 1 152 ? 43.289 6.850 43.877 1.00 17.26 152 ILE C CA 1
ATOM 4064 C C . ILE C 1 152 ? 42.712 7.129 45.248 1.00 17.67 152 ILE C C 1
ATOM 4065 O O . ILE C 1 152 ? 41.941 6.345 45.781 1.00 17.83 152 ILE C O 1
ATOM 4070 N N . SER C 1 153 ? 43.118 8.232 45.850 1.00 19.20 153 SER C N 1
ATOM 4071 C 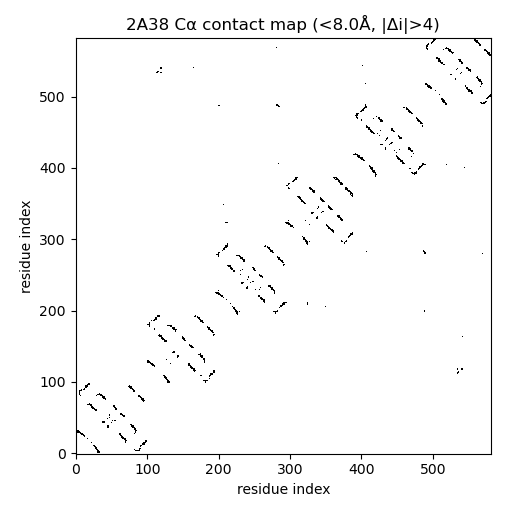CA . SER C 1 153 ? 42.603 8.556 47.163 1.00 22.37 153 SER C CA 1
ATOM 4072 C C . SER C 1 153 ? 42.211 10.011 47.216 1.00 22.46 153 SER C C 1
ATOM 4073 O O . SER C 1 153 ? 42.732 10.844 46.478 1.00 21.84 153 SER C O 1
ATOM 4076 N N . GLN C 1 154 ? 41.282 10.312 48.103 1.00 24.22 154 GLN C N 1
ATOM 4077 C CA . GLN C 1 154 ? 40.810 11.666 48.241 1.00 26.10 154 GLN C CA 1
ATOM 4078 C C . GLN C 1 154 ? 40.647 12.091 49.676 1.00 28.23 154 GLN C C 1
ATOM 4079 O O . GLN C 1 154 ? 40.109 11.352 50.508 1.00 29.37 154 GLN C O 1
ATOM 4085 N N . GLU C 1 155 ? 41.111 13.299 49.952 1.00 29.38 155 GLU C N 1
ATOM 4086 C CA . GLU C 1 155 ? 40.973 13.880 51.270 1.00 30.80 155 GLU C CA 1
ATOM 4087 C C . GLU C 1 155 ? 40.656 15.344 51.005 1.00 29.71 155 GLU C C 1
ATOM 4088 O O . GLU C 1 155 ? 41.536 16.159 50.729 1.00 27.30 155 GLU C O 1
ATOM 4094 N N . GLY C 1 156 ? 39.363 15.646 51.041 1.00 29.55 156 GLY C N 1
ATOM 4095 C CA . GLY C 1 156 ? 38.901 16.994 50.780 1.00 29.57 156 GLY C CA 1
ATOM 4096 C C . GLY C 1 156 ? 38.965 17.312 49.299 1.00 29.64 156 GLY C C 1
ATOM 4097 O O . GLY C 1 156 ? 38.487 16.546 48.466 1.00 31.47 156 GLY C O 1
ATOM 4098 N N . ASP C 1 157 ? 39.567 18.447 48.972 1.00 29.66 157 ASP C N 1
ATOM 4099 C CA . ASP C 1 157 ? 39.707 18.889 47.591 1.00 28.42 157 ASP C CA 1
ATOM 4100 C C . ASP C 1 157 ? 40.981 18.312 46.993 1.00 25.68 157 ASP C C 1
ATOM 4101 O O . ASP C 1 157 ? 41.348 18.638 45.872 1.00 24.23 157 ASP C O 1
ATOM 4106 N N . LEU C 1 158 ? 41.652 17.453 47.748 1.00 23.13 158 LEU C N 1
ATOM 4107 C CA . LEU C 1 158 ? 42.902 16.862 47.302 1.00 21.47 158 LEU C CA 1
ATOM 4108 C C . LEU C 1 158 ? 42.745 15.416 46.842 1.00 21.17 158 LEU C C 1
ATOM 4109 O O . LEU C 1 158 ? 42.199 14.575 47.564 1.00 20.40 158 LEU C O 1
ATOM 4114 N N . TYR C 1 159 ? 43.226 15.145 45.629 1.00 18.87 159 TYR C N 1
ATOM 4115 C CA . TYR C 1 159 ? 43.156 13.817 45.032 1.00 16.93 159 TYR C CA 1
ATOM 4116 C C . TYR C 1 159 ? 44.535 13.355 44.640 1.00 16.22 159 TYR C C 1
ATOM 4117 O O . TYR C 1 159 ? 45.296 14.103 44.039 1.00 14.55 159 TYR C O 1
ATOM 4126 N N . SER C 1 160 ? 44.845 12.106 44.958 1.00 16.57 160 SER C N 1
ATOM 4127 C CA . SER C 1 160 ? 46.147 11.557 44.644 1.00 17.05 160 SER C CA 1
ATOM 4128 C C . SER C 1 160 ? 46.024 10.245 43.909 1.00 17.06 160 SER C C 1
ATOM 4129 O O . SER C 1 160 ? 45.094 9.471 44.116 1.00 15.77 160 SER C O 1
ATOM 4132 N N . LEU C 1 161 ? 46.983 10.008 43.035 1.00 17.33 161 LEU C N 1
ATOM 4133 C CA . LEU C 1 161 ? 47.061 8.761 42.312 1.00 16.89 161 LEU C CA 1
ATOM 4134 C C . LEU C 1 161 ? 48.425 8.246 42.732 1.00 18.08 161 LEU C C 1
ATOM 4135 O O . LEU C 1 161 ? 49.442 8.886 42.483 1.00 18.00 161 LEU C O 1
ATOM 4140 N N . LEU C 1 162 ? 48.454 7.111 43.410 1.00 16.93 162 LEU C N 1
ATOM 4141 C CA . LEU C 1 162 ? 49.724 6.566 43.835 1.00 15.57 162 LEU C CA 1
ATOM 4142 C C . LEU C 1 162 ? 50.014 5.277 43.095 1.00 14.39 162 LEU C C 1
ATOM 4143 O O . LEU C 1 162 ? 49.205 4.354 43.105 1.00 13.55 162 LEU C O 1
ATOM 4148 N N . ILE C 1 163 ? 51.148 5.242 42.401 1.00 14.90 163 ILE C N 1
ATOM 4149 C CA . ILE C 1 163 ? 51.580 4.037 41.705 1.00 14.13 163 ILE C CA 1
ATOM 4150 C C . ILE C 1 163 ? 52.688 3.539 42.620 1.00 15.32 163 ILE C C 1
ATOM 4151 O O . ILE C 1 163 ? 53.801 4.055 42.581 1.00 16.81 163 ILE C O 1
ATOM 4156 N N . ALA C 1 164 ? 52.364 2.569 43.471 1.00 14.51 164 ALA C N 1
ATOM 4157 C CA . ALA C 1 164 ? 53.311 2.017 44.437 1.00 15.76 164 ALA C CA 1
ATOM 4158 C C . ALA C 1 164 ? 54.657 1.619 43.836 1.00 15.71 164 ALA C C 1
ATOM 4159 O O . ALA C 1 164 ? 55.711 1.907 44.402 1.00 16.75 164 ALA C O 1
ATOM 4161 N N . GLU C 1 165 ? 54.606 0.943 42.695 1.00 16.27 165 GLU C N 1
ATOM 4162 C CA . GLU C 1 165 ? 55.790 0.497 41.971 1.00 17.98 165 GLU C CA 1
ATOM 4163 C C . GLU C 1 165 ? 55.504 0.739 40.505 1.00 17.57 165 GLU C C 1
ATOM 4164 O O . GLU C 1 165 ? 54.640 0.079 39.935 1.00 17.62 165 GLU C O 1
ATOM 4170 N N . ALA C 1 166 ? 56.231 1.665 39.894 1.00 16.69 166 ALA C N 1
ATOM 4171 C CA . ALA C 1 166 ? 56.015 1.994 38.491 1.00 16.29 166 ALA C CA 1
ATOM 4172 C C . ALA C 1 166 ? 56.965 1.272 37.533 1.00 16.91 166 ALA C C 1
ATOM 4173 O O . ALA C 1 166 ? 58.144 1.098 37.830 1.00 15.47 166 ALA C O 1
ATOM 4175 N N . TYR C 1 167 ? 56.433 0.862 36.381 1.00 17.46 167 TYR C N 1
ATOM 4176 C CA . TYR C 1 167 ? 57.213 0.185 35.350 1.00 19.51 167 TYR C CA 1
ATOM 4177 C C . TYR C 1 167 ? 56.967 0.855 34.003 1.00 19.57 167 TYR C C 1
ATOM 4178 O O . TYR C 1 167 ? 55.981 1.570 33.836 1.00 19.32 167 TYR C O 1
ATOM 4187 N N . PRO C 1 168 ? 57.866 0.645 33.027 1.00 20.10 168 PRO C N 1
ATOM 4188 C CA . PRO C 1 168 ? 57.713 1.252 31.700 1.00 20.81 168 PRO C CA 1
ATOM 4189 C C . PRO C 1 168 ? 56.298 1.181 31.128 1.00 22.72 168 PRO C C 1
ATOM 4190 O O . PRO C 1 168 ? 55.831 2.128 30.507 1.00 24.11 168 PRO C O 1
ATOM 4194 N N . GLU C 1 169 ? 55.612 0.062 31.342 1.00 25.51 169 GLU C N 1
ATOM 4195 C CA . GLU C 1 169 ? 54.252 -0.106 30.837 1.00 27.57 169 GLU C CA 1
ATOM 4196 C C . GLU C 1 169 ? 53.299 0.944 31.396 1.00 27.22 169 GLU C C 1
ATOM 4197 O O . GLU C 1 169 ? 52.209 1.142 30.858 1.00 26.87 169 GLU C O 1
ATOM 4203 N N . ASP C 1 170 ? 53.706 1.604 32.480 1.00 25.94 170 ASP C N 1
ATOM 4204 C CA . ASP C 1 170 ? 52.873 2.619 33.118 1.00 24.35 170 ASP C CA 1
ATOM 4205 C C . ASP C 1 170 ? 53.113 4.017 32.575 1.00 24.31 170 ASP C C 1
ATOM 4206 O O . ASP C 1 170 ? 52.462 4.973 33.002 1.00 23.69 170 ASP C O 1
ATOM 4211 N N . SER C 1 171 ? 54.050 4.139 31.642 1.00 22.60 171 SER C N 1
ATOM 4212 C CA . SER C 1 171 ? 54.342 5.430 31.037 1.00 22.60 171 SER C CA 1
ATOM 4213 C C . SER C 1 171 ? 53.150 5.857 30.192 1.00 22.43 171 SER C C 1
ATOM 4214 O O . SER C 1 171 ? 52.440 5.031 29.633 1.00 22.26 171 SER C O 1
ATOM 4217 N N . GLY C 1 172 ? 52.926 7.155 30.098 1.00 23.53 172 GLY C N 1
ATOM 4218 C CA . GLY C 1 172 ? 51.812 7.622 29.302 1.00 23.01 172 GLY C CA 1
ATOM 4219 C C . GLY C 1 172 ? 51.388 9.004 29.723 1.00 22.53 172 GLY C C 1
ATOM 4220 O O . GLY C 1 172 ? 52.017 9.636 30.587 1.00 20.69 172 GLY C O 1
ATOM 4221 N N . THR C 1 173 ? 50.328 9.489 29.092 1.00 22.97 173 THR C N 1
ATOM 4222 C CA . THR C 1 173 ? 49.804 10.805 29.427 1.00 23.30 173 THR C CA 1
ATOM 4223 C C . THR C 1 173 ? 48.655 10.562 30.394 1.00 20.52 173 THR C C 1
ATOM 4224 O O . THR C 1 173 ? 47.690 9.856 30.073 1.00 20.89 173 THR C O 1
ATOM 4228 N N . TYR C 1 174 ? 48.794 11.114 31.592 1.00 19.07 174 TYR C N 1
ATOM 4229 C CA . TYR C 1 174 ? 47.786 10.983 32.622 1.00 16.96 174 TYR C CA 1
ATOM 4230 C C . TYR C 1 174 ? 47.030 12.284 32.661 1.00 15.76 174 TYR C C 1
ATOM 4231 O O . TYR C 1 174 ? 47.599 13.350 32.473 1.00 16.03 174 TYR C O 1
ATOM 4240 N N . SER C 1 175 ? 45.737 12.205 32.893 1.00 15.40 175 SER C N 1
ATOM 4241 C CA . SER C 1 175 ? 44.964 13.415 32.948 1.00 15.37 175 SER C CA 1
ATOM 4242 C C . SER C 1 175 ? 43.881 13.239 33.977 1.00 16.96 175 SER C C 1
ATOM 4243 O O . SER C 1 175 ? 43.577 12.121 34.395 1.00 15.80 175 SER C O 1
ATOM 4246 N N . VAL C 1 176 ? 43.312 14.359 34.400 1.00 18.09 176 VAL C N 1
ATOM 4247 C CA . VAL C 1 176 ? 42.244 14.336 35.372 1.00 19.01 176 VAL C CA 1
ATOM 4248 C C . VAL C 1 176 ? 41.196 15.352 34.936 1.00 19.66 176 VAL C C 1
ATOM 4249 O O . VAL C 1 176 ? 41.534 16.461 34.524 1.00 19.49 176 VAL C O 1
ATOM 4253 N N . ASN C 1 177 ? 39.930 14.949 34.980 1.00 20.30 177 ASN C N 1
ATOM 4254 C CA . ASN C 1 177 ? 38.836 15.833 34.601 1.00 21.29 177 ASN C CA 1
ATOM 4255 C C . ASN C 1 177 ? 37.979 16.150 35.807 1.00 20.17 177 ASN C C 1
ATOM 4256 O O . ASN C 1 177 ? 37.654 15.267 36.599 1.00 20.22 177 ASN C O 1
ATOM 4261 N N . ALA C 1 178 ? 37.624 17.420 35.947 1.00 19.03 178 ALA C N 1
ATOM 4262 C CA . ALA C 1 178 ? 36.778 17.861 37.047 1.00 18.25 178 ALA C CA 1
ATOM 4263 C C . ALA C 1 178 ? 35.557 18.514 36.425 1.00 19.55 178 ALA C C 1
ATOM 4264 O O . ALA C 1 178 ? 35.674 19.425 35.600 1.00 17.58 178 ALA C O 1
ATOM 4266 N N . THR C 1 179 ? 34.386 18.042 36.823 1.00 21.08 179 THR C N 1
ATOM 4267 C CA . THR C 1 179 ? 33.148 18.571 36.281 1.00 22.97 179 THR C CA 1
ATOM 4268 C C . THR C 1 179 ? 32.109 18.891 37.340 1.00 21.57 179 THR C C 1
ATOM 4269 O O . THR C 1 179 ? 32.009 18.207 38.350 1.00 19.37 179 THR C O 1
ATOM 4273 N N . ASN C 1 180 ? 31.360 19.962 37.109 1.00 22.42 180 ASN C N 1
ATOM 4274 C CA . ASN C 1 180 ? 30.247 20.327 37.973 1.00 21.08 180 ASN C CA 1
ATOM 4275 C C . ASN C 1 180 ? 29.211 20.986 37.048 1.00 21.86 180 ASN C C 1
ATOM 4276 O O . ASN C 1 180 ? 29.477 21.184 35.858 1.00 20.14 180 ASN C O 1
ATOM 4281 N N . SER C 1 181 ? 28.031 21.298 37.571 1.00 22.98 181 SER C N 1
ATOM 4282 C CA . SER C 1 181 ? 26.964 21.871 36.749 1.00 23.06 181 SER C CA 1
ATOM 4283 C C . SER C 1 181 ? 27.304 23.147 35.989 1.00 23.47 181 SER C C 1
ATOM 4284 O O . SER C 1 181 ? 26.651 23.455 34.990 1.00 25.59 181 SER C O 1
ATOM 4287 N N . VAL C 1 182 ? 28.321 23.879 36.437 1.00 21.58 182 VAL C N 1
ATOM 4288 C CA . VAL C 1 182 ? 28.690 25.126 35.786 1.00 21.11 182 VAL C CA 1
ATOM 4289 C C . VAL C 1 182 ? 29.996 25.132 35.001 1.00 23.21 182 VAL C C 1
ATOM 4290 O O . VAL C 1 182 ? 30.494 26.203 34.652 1.00 25.76 182 VAL C O 1
ATOM 4294 N N . GLY C 1 183 ? 30.566 23.966 34.723 1.00 23.17 183 GLY C N 1
ATOM 4295 C CA . GLY C 1 183 ? 31.803 23.956 33.958 1.00 21.89 183 GLY C CA 1
ATOM 4296 C C . GLY C 1 183 ? 32.655 22.731 34.175 1.00 21.35 183 GLY C C 1
ATOM 4297 O O . GLY C 1 183 ? 32.299 21.855 34.956 1.00 19.63 183 GLY C O 1
ATOM 4298 N N . ARG C 1 184 ? 33.783 22.674 33.476 1.00 23.33 184 ARG C N 1
ATOM 4299 C CA . ARG C 1 184 ? 34.710 21.556 33.591 1.00 25.81 184 ARG C CA 1
ATOM 4300 C C . ARG C 1 184 ? 36.135 22.006 33.316 1.00 26.01 184 ARG C C 1
ATOM 4301 O O . ARG C 1 184 ? 36.361 23.010 32.642 1.00 25.88 184 ARG C O 1
ATOM 4309 N N . ALA C 1 185 ? 37.099 21.271 33.865 1.00 24.23 185 ALA C N 1
ATOM 4310 C CA . ALA C 1 185 ? 38.503 21.596 33.678 1.00 22.09 185 ALA C CA 1
ATOM 4311 C C . ALA C 1 185 ? 39.302 20.302 33.593 1.00 22.84 185 ALA C C 1
ATOM 4312 O O . ALA C 1 185 ? 38.863 19.254 34.073 1.00 20.12 185 ALA C O 1
ATOM 4314 N N . THR C 1 186 ? 40.472 20.390 32.974 1.00 23.76 186 THR C N 1
ATOM 4315 C CA . THR C 1 186 ? 41.348 19.247 32.812 1.00 26.44 186 THR C CA 1
ATOM 4316 C C . THR C 1 186 ? 42.783 19.639 33.102 1.00 26.29 186 THR C C 1
ATOM 4317 O O . THR C 1 186 ? 43.181 20.784 32.892 1.00 26.12 186 THR C O 1
ATOM 4321 N N . SER C 1 187 ? 43.545 18.674 33.605 1.00 25.17 187 SER C N 1
ATOM 4322 C CA . SER C 1 187 ? 44.954 18.858 33.897 1.00 24.94 187 SER C CA 1
ATOM 4323 C C . SER C 1 187 ? 45.604 17.611 33.316 1.00 25.79 187 SER C C 1
ATOM 4324 O O . SER C 1 187 ? 45.150 16.497 33.572 1.00 26.95 187 SER C O 1
ATOM 4327 N N . THR C 1 188 ? 46.652 17.805 32.524 1.00 27.81 188 THR C N 1
ATOM 4328 C CA . THR C 1 188 ? 47.348 16.703 31.862 1.00 28.55 188 THR C CA 1
ATOM 4329 C C . THR C 1 188 ? 48.847 16.729 32.100 1.00 28.07 188 THR C C 1
ATOM 4330 O O . THR C 1 188 ? 49.445 17.798 32.176 1.00 29.75 188 THR C O 1
ATOM 4334 N N . ALA C 1 189 ? 49.451 15.547 32.200 1.00 27.22 189 ALA C N 1
ATOM 4335 C CA . ALA C 1 189 ? 50.887 15.431 32.422 1.00 25.84 189 ALA C CA 1
ATOM 4336 C C . ALA C 1 189 ? 51.431 14.152 31.802 1.00 26.27 189 ALA C C 1
ATOM 4337 O O . ALA C 1 189 ? 50.693 13.197 31.546 1.00 25.17 189 ALA C O 1
ATOM 4339 N N . GLU C 1 190 ? 52.735 14.140 31.571 1.00 26.85 190 GLU C N 1
ATOM 4340 C CA . GLU C 1 190 ? 53.388 12.994 30.964 1.00 27.76 190 GLU C CA 1
ATOM 4341 C C . GLU C 1 190 ? 54.224 12.241 31.982 1.00 26.96 190 GLU C C 1
ATOM 4342 O O . GLU C 1 190 ? 55.059 12.835 32.671 1.00 27.56 190 GLU C O 1
ATOM 4348 N N . LEU C 1 191 ? 53.986 10.937 32.096 1.00 24.06 191 LEU C N 1
ATOM 4349 C CA . LEU C 1 191 ? 54.770 10.122 33.012 1.00 21.81 191 LEU C CA 1
ATOM 4350 C C . LEU C 1 191 ? 55.670 9.228 32.192 1.00 22.07 191 LEU C C 1
ATOM 4351 O O . LEU C 1 191 ? 55.202 8.485 31.323 1.00 23.52 191 LEU C O 1
ATOM 4356 N N . LEU C 1 192 ? 56.964 9.302 32.464 1.00 22.18 192 LEU C N 1
ATOM 4357 C CA . LEU C 1 192 ? 57.912 8.462 31.763 1.00 21.86 192 LEU C CA 1
ATOM 4358 C C . LEU C 1 192 ? 58.665 7.619 32.784 1.00 21.88 192 LEU C C 1
ATOM 4359 O O . LEU C 1 192 ? 59.302 8.151 33.699 1.00 21.74 192 LEU C O 1
ATOM 4364 N N . VAL C 1 193 ? 58.552 6.303 32.640 1.00 21.19 193 VAL C N 1
ATOM 4365 C CA . VAL C 1 193 ? 59.235 5.366 33.526 1.00 21.47 193 VAL C CA 1
ATOM 4366 C C . VAL C 1 193 ? 60.276 4.667 32.669 1.00 21.89 193 VAL C C 1
ATOM 4367 O O . VAL C 1 193 ? 59.939 4.055 31.664 1.00 22.70 193 VAL C O 1
ATOM 4371 N N . GLN C 1 194 ? 61.538 4.762 33.058 1.00 24.83 194 GLN C N 1
ATOM 4372 C CA . GLN C 1 194 ? 62.600 4.129 32.288 1.00 27.86 194 GLN C CA 1
ATOM 4373 C C . GLN C 1 194 ? 63.164 2.888 32.964 1.00 28.38 194 GLN C C 1
ATOM 4374 O O . GLN C 1 194 ? 63.576 3.001 34.137 1.00 29.69 194 GLN C O 1
#